Protein AF-A0A5D3J4T9-F1 (afdb_monomer_lite)

Organism: Klebsiella pneumoniae (NCBI:txid573)

Foldseek 3Di:
DPDDQKDWDQDPVRDIDIDPPGDQAQDWDKDAAPPPPAAAEEEEADPLLQVLCCVLPSHMYTYSVHLVNLLRNLLVCCVVCVRYAYEYQWAQALVCPRVVSSVNSCVNNVHFYQYFQWHTGLNVNCVPVNSVVSSVSRCVRRDPDDDQPLQPDALVVQQPDDLLVLLVSVCSRLPLQWAAEPVLPWIWGDDLLATETDDPVVVLVVSVVSCVSNPHDDDSVSSVSSVSSNSVVHYYADDADLQWAAASSFIARNVVRGTGHRDPNRNHLFHQDHRDDDDDVPDDCCPPVVVVVVLLCLLQVNDPVSSVVLVVLLVCLLSLVLVVLDDDDDDDDPPSCVVVSVVSSCNSRDVVQEDEDALVLLVDQASVVVNPSHSYYDHPDYDDDDDPSPSVSCSSNVHDDHHDYVPD

pLDDT: mean 91.17, std 6.53, range [51.16, 97.75]

Sequence (408 aa):
TGALVNLQLINAEGLKRTLKGGRVKGACHLIDGQKQAGKRLWIAEGYATALTVHHLTGETVMVALSSVNLLSLASLARSKHPACQIILAADRDLNGTGQTKAAAAAEACEGIVALPPVFGDWNDAAMLKGEDATRKAIYAAIRPAAQSPFDTMSEAEFTAMSASDKAWRVHEHYGEALAVDANGQLLSRYEAGIWKVIQPSNFERDVAGLFQRLRAPFSSGRIASVVETLKLIIPQQAAPARRLIGFRNGVLDTQSGLFSPHSKSHWLRTLCDVDFTPPVEGETLETHAPNFWRWLDRAASGNPTKRDVILAALFMVLANRYDWQLFLEVTGPGGSGKSILAEIATMLAGEDNATSANIDTLEDPRKRASLIGFSLIRLPDQEKWSGDGAGLKAITGGDAVSVDPKYQ

Structure (mmCIF, N/CA/C/O backbone):
data_AF-A0A5D3J4T9-F1
#
_entry.id   AF-A0A5D3J4T9-F1
#
loop_
_atom_site.group_PDB
_atom_site.id
_atom_site.type_symbol
_atom_site.label_atom_id
_atom_site.label_alt_id
_atom_site.label_comp_id
_atom_site.label_asym_id
_atom_site.label_entity_id
_atom_site.label_seq_id
_atom_site.pdbx_PDB_ins_code
_atom_site.Cartn_x
_atom_site.Cartn_y
_atom_site.Cartn_z
_atom_site.occupancy
_atom_site.B_iso_or_equiv
_atom_site.auth_seq_id
_atom_site.auth_comp_id
_atom_site.auth_asym_id
_atom_site.auth_atom_id
_atom_site.pdbx_PDB_model_num
ATOM 1 N N . THR A 1 1 ? -16.661 -30.535 25.803 1.00 64.12 1 THR A N 1
ATOM 2 C CA . THR A 1 1 ? -16.623 -31.869 26.430 1.00 64.12 1 THR A CA 1
ATOM 3 C C . THR A 1 1 ? -15.207 -32.410 26.570 1.00 64.12 1 THR A C 1
ATOM 5 O O . THR A 1 1 ? -15.065 -33.415 27.241 1.00 64.12 1 THR A O 1
ATOM 8 N N . GLY A 1 2 ? -14.169 -31.811 25.951 1.00 78.31 2 GLY A N 1
ATOM 9 C CA . GLY A 1 2 ? -12.782 -32.306 26.053 1.00 78.31 2 GLY A CA 1
ATOM 10 C C . GLY A 1 2 ? -12.519 -33.633 25.327 1.00 78.31 2 GLY A C 1
ATOM 11 O O . GLY A 1 2 ? -11.379 -34.070 25.247 1.00 78.31 2 GLY A O 1
ATOM 12 N N . ALA A 1 3 ? -13.557 -34.263 24.770 1.00 87.25 3 ALA A N 1
ATOM 13 C CA . ALA A 1 3 ? -13.443 -35.508 24.029 1.00 87.25 3 ALA A CA 1
ATOM 14 C C . ALA A 1 3 ? -12.652 -35.305 22.731 1.00 87.25 3 ALA A C 1
ATOM 16 O O . ALA A 1 3 ? -12.954 -34.401 21.945 1.00 87.25 3 ALA A O 1
ATOM 17 N N . LEU A 1 4 ? -11.680 -36.185 22.493 1.00 89.44 4 LEU A N 1
ATOM 18 C CA . LEU A 1 4 ? -10.940 -36.246 21.241 1.00 89.44 4 LEU A CA 1
ATOM 19 C C . LEU A 1 4 ? -11.881 -36.662 20.103 1.00 89.44 4 LEU A C 1
ATOM 21 O O . LEU A 1 4 ? -12.532 -37.701 20.181 1.00 89.44 4 LEU A O 1
ATOM 25 N N . VAL A 1 5 ? -11.952 -35.855 19.042 1.00 90.62 5 VAL A N 1
ATOM 26 C CA . VAL A 1 5 ? -12.842 -36.113 17.889 1.00 90.62 5 VAL A CA 1
ATOM 27 C C . VAL A 1 5 ? -12.132 -36.127 16.540 1.00 90.62 5 VAL A C 1
ATOM 29 O O . VAL A 1 5 ? -12.743 -36.480 15.529 1.00 90.62 5 VAL A O 1
ATOM 32 N N . ASN A 1 6 ? -10.863 -35.715 16.514 1.00 90.44 6 ASN A N 1
ATOM 33 C CA . ASN A 1 6 ? -10.001 -35.737 15.340 1.00 90.44 6 ASN A CA 1
ATOM 34 C C . ASN A 1 6 ? -8.533 -35.529 15.752 1.00 90.44 6 ASN A C 1
ATOM 36 O O . ASN A 1 6 ? -8.273 -35.017 16.839 1.00 90.44 6 ASN A O 1
ATOM 40 N N . LEU A 1 7 ? -7.594 -35.871 14.869 1.00 88.75 7 LEU A N 1
ATOM 41 C CA . LEU A 1 7 ? -6.164 -35.581 15.007 1.00 88.75 7 LEU A CA 1
ATOM 42 C C . LEU A 1 7 ? -5.624 -35.012 13.691 1.00 88.75 7 LEU A C 1
ATOM 44 O O . LEU A 1 7 ? -6.054 -35.426 12.612 1.00 88.75 7 LEU A O 1
ATOM 48 N N . GLN A 1 8 ? -4.664 -34.092 13.793 1.00 88.62 8 GLN A N 1
ATOM 49 C CA . GLN A 1 8 ? -3.826 -33.654 12.679 1.00 88.62 8 GLN A CA 1
ATOM 50 C C . GLN A 1 8 ? -2.406 -34.167 12.920 1.00 88.62 8 GLN A C 1
ATOM 52 O O . GLN A 1 8 ? -1.833 -33.949 13.983 1.00 88.62 8 GLN A O 1
ATOM 57 N N . LEU A 1 9 ? -1.863 -34.869 11.935 1.00 89.38 9 LEU A N 1
ATOM 58 C CA . LEU A 1 9 ? -0.507 -35.399 11.919 1.00 89.38 9 LEU A CA 1
ATOM 59 C C . LEU A 1 9 ? 0.338 -34.536 10.984 1.00 89.38 9 LEU A C 1
ATOM 61 O O . LEU A 1 9 ? -0.140 -34.145 9.917 1.00 89.38 9 LEU A O 1
ATOM 65 N N . ILE A 1 10 ? 1.577 -34.258 11.381 1.00 87.81 10 ILE A N 1
ATOM 66 C CA . ILE A 1 10 ? 2.556 -33.500 10.596 1.00 87.81 10 ILE A CA 1
ATOM 67 C C . ILE A 1 10 ? 3.820 -34.356 10.524 1.00 87.81 10 ILE A C 1
ATOM 69 O O . ILE A 1 10 ? 4.306 -34.802 11.562 1.00 87.81 10 ILE A O 1
ATOM 73 N N . ASN A 1 11 ? 4.307 -34.646 9.318 1.00 89.69 11 ASN A N 1
ATOM 74 C CA . ASN A 1 11 ? 5.554 -35.395 9.125 1.00 89.69 11 ASN A CA 1
ATOM 75 C C . ASN A 1 11 ? 6.777 -34.457 9.067 1.00 89.69 11 ASN A C 1
ATOM 77 O O . ASN A 1 11 ? 6.638 -33.236 9.146 1.00 89.69 11 ASN A O 1
ATOM 81 N N . ALA A 1 12 ? 7.974 -35.036 8.931 1.00 90.69 12 ALA A N 1
ATOM 82 C CA . ALA A 1 12 ? 9.233 -34.291 8.863 1.00 90.69 12 ALA A CA 1
ATOM 83 C C . ALA A 1 12 ? 9.301 -33.337 7.655 1.00 90.69 12 ALA A C 1
ATOM 85 O O . ALA A 1 12 ? 9.966 -32.309 7.719 1.00 90.69 12 ALA A O 1
ATOM 86 N N . GLU A 1 13 ? 8.565 -33.642 6.585 1.00 87.19 13 GLU A N 1
ATOM 87 C CA . GLU A 1 13 ? 8.451 -32.818 5.380 1.00 87.19 13 GLU A CA 1
ATOM 88 C C . GLU A 1 13 ? 7.390 -31.705 5.506 1.00 87.19 13 GLU A C 1
ATOM 90 O O . GLU A 1 13 ? 7.149 -30.965 4.555 1.00 87.19 13 GLU A O 1
ATOM 95 N N . GLY A 1 14 ? 6.712 -31.586 6.654 1.00 81.12 14 GLY A N 1
ATOM 96 C CA . GLY A 1 14 ? 5.691 -30.563 6.902 1.00 81.12 14 GLY A CA 1
ATOM 97 C C . GLY A 1 14 ? 4.311 -30.856 6.296 1.00 81.12 14 GLY A C 1
ATOM 98 O O . GLY A 1 14 ? 3.402 -30.029 6.397 1.00 81.12 14 GLY A O 1
ATOM 99 N N . LEU A 1 15 ? 4.103 -32.038 5.707 1.00 85.56 15 LEU A N 1
ATOM 100 C CA . LEU A 1 15 ? 2.815 -32.472 5.175 1.00 85.56 15 LEU A CA 1
ATOM 101 C C . LEU A 1 15 ? 1.822 -32.722 6.316 1.00 85.56 15 LEU A C 1
ATOM 103 O O . LEU A 1 15 ? 1.987 -33.630 7.134 1.00 85.56 15 LEU A O 1
ATOM 107 N N . LYS A 1 16 ? 0.740 -31.942 6.320 1.00 86.69 16 LYS A N 1
ATOM 108 C CA . LYS A 1 16 ? -0.341 -32.038 7.307 1.00 86.69 16 LYS A CA 1
ATOM 109 C C . LYS A 1 16 ? -1.436 -32.982 6.803 1.00 86.69 16 LYS A C 1
ATOM 111 O O . LYS A 1 16 ? -1.953 -32.806 5.701 1.00 86.69 16 LYS A O 1
ATOM 116 N N . ARG A 1 17 ? -1.839 -33.964 7.613 1.00 86.06 17 ARG A N 1
ATOM 117 C CA . ARG A 1 17 ? -2.968 -34.872 7.324 1.00 86.06 17 ARG A CA 1
ATOM 118 C C . ARG A 1 17 ? -3.909 -34.970 8.514 1.00 86.06 17 ARG A C 1
ATOM 120 O O . ARG A 1 17 ? -3.459 -35.094 9.647 1.00 86.06 17 ARG A O 1
ATOM 127 N N . THR A 1 18 ? -5.213 -34.951 8.263 1.00 85.94 18 THR A N 1
ATOM 128 C CA . THR A 1 18 ? -6.231 -35.217 9.288 1.00 85.94 18 THR A CA 1
ATOM 129 C C . THR A 1 18 ? -6.661 -36.681 9.262 1.00 85.94 18 THR A C 1
ATOM 131 O O . THR A 1 18 ? -6.576 -37.346 8.224 1.00 85.94 18 THR A O 1
ATOM 134 N N . LEU A 1 19 ? -7.122 -37.209 10.399 1.00 88.00 19 LEU A N 1
ATOM 135 C CA . LEU A 1 19 ? -7.663 -38.567 10.440 1.00 88.00 19 LEU A CA 1
ATOM 136 C C . LEU A 1 19 ? -8.929 -38.677 9.584 1.00 88.00 19 LEU A C 1
ATOM 138 O O . LEU A 1 19 ? -9.892 -37.919 9.739 1.00 88.00 19 LEU A O 1
ATOM 142 N N . LYS A 1 20 ? -8.945 -39.674 8.693 1.00 85.44 20 LYS A N 1
ATOM 143 C CA . LYS A 1 20 ? -10.095 -39.964 7.833 1.00 85.44 20 LYS A CA 1
ATOM 144 C C . LYS A 1 20 ? -11.316 -40.312 8.692 1.00 85.44 20 LYS A C 1
ATOM 146 O O . LYS A 1 20 ? -11.233 -41.160 9.573 1.00 85.44 20 LYS A O 1
ATOM 151 N N . GLY A 1 21 ? -12.448 -39.663 8.416 1.00 85.56 21 GLY A N 1
ATOM 152 C CA . GLY A 1 21 ? -13.698 -39.847 9.166 1.00 85.56 21 GLY A CA 1
ATOM 153 C C . GLY A 1 21 ? -13.791 -39.050 10.474 1.00 85.56 21 GLY A C 1
ATOM 154 O O . GLY A 1 21 ? -14.834 -39.082 11.121 1.00 85.56 21 GLY A O 1
ATOM 155 N N . GLY A 1 22 ? -12.743 -38.311 10.857 1.00 86.75 22 GLY A N 1
ATOM 156 C CA . GLY A 1 22 ? -12.771 -37.438 12.029 1.00 86.75 22 GLY A CA 1
ATOM 157 C C . GLY A 1 22 ? -13.700 -36.233 11.850 1.00 86.75 22 GLY A C 1
ATOM 158 O O . GLY A 1 22 ? -13.875 -35.708 10.746 1.00 86.75 22 GLY A O 1
ATOM 159 N N . ARG A 1 23 ? -14.289 -35.751 12.951 1.00 87.19 23 ARG A N 1
ATOM 160 C CA . ARG A 1 23 ? -15.176 -34.578 12.922 1.00 87.19 23 ARG A CA 1
ATOM 161 C C . ARG A 1 23 ? -14.352 -33.303 12.738 1.00 87.19 23 ARG A C 1
ATOM 163 O O . ARG A 1 23 ? -13.449 -33.041 13.525 1.00 87.19 23 ARG A O 1
ATOM 170 N N . VAL A 1 24 ? -14.684 -32.496 11.729 1.00 84.50 24 VAL A N 1
ATOM 171 C CA . VAL A 1 24 ? -14.030 -31.195 11.472 1.00 84.50 24 VAL A CA 1
ATOM 172 C C . VAL A 1 24 ? -14.926 -30.034 11.897 1.00 84.50 24 VAL A C 1
ATOM 174 O O . VAL A 1 24 ? -14.533 -29.239 12.743 1.00 84.50 24 VAL A O 1
ATOM 177 N N . LYS A 1 25 ? -16.153 -29.961 11.365 1.00 85.94 25 LYS A N 1
ATOM 178 C CA . LYS A 1 25 ? -17.081 -28.848 11.617 1.00 85.94 25 LYS A CA 1
ATOM 179 C C . LYS A 1 25 ? -17.378 -28.689 13.112 1.00 85.94 25 LYS A C 1
ATOM 181 O O . LYS A 1 25 ? -17.848 -29.632 13.754 1.00 85.94 25 LYS A O 1
ATOM 186 N N . GLY A 1 26 ? -17.114 -27.499 13.650 1.00 83.62 26 GLY A N 1
ATOM 187 C CA . GLY A 1 26 ? -17.336 -27.162 15.059 1.00 83.62 26 GLY A CA 1
ATOM 188 C C . GLY A 1 26 ? -16.404 -27.877 16.048 1.00 83.62 26 GLY A C 1
ATOM 189 O O . GLY A 1 26 ? -16.606 -27.766 17.258 1.00 83.62 26 GLY A O 1
ATOM 190 N N . ALA A 1 27 ? -15.406 -28.626 15.564 1.00 89.19 27 ALA A N 1
ATOM 191 C CA . ALA A 1 27 ? -14.324 -29.143 16.393 1.00 89.19 27 ALA A CA 1
ATOM 192 C C . ALA A 1 27 ? -13.225 -28.082 16.528 1.00 89.19 27 ALA A C 1
ATOM 194 O O . ALA A 1 27 ? -12.991 -27.303 15.609 1.00 89.19 27 ALA A O 1
ATOM 195 N N . CYS A 1 28 ? -12.544 -28.054 17.667 1.00 92.56 28 CYS A N 1
ATOM 196 C CA . CYS A 1 28 ? -11.389 -27.194 17.885 1.00 92.56 28 CYS A CA 1
ATOM 197 C C . CYS A 1 28 ? -10.491 -27.783 18.967 1.00 92.56 28 CYS A C 1
ATOM 199 O O . CYS A 1 28 ? -10.950 -28.563 19.806 1.00 92.56 28 CYS A O 1
ATOM 201 N N . HIS A 1 29 ? -9.234 -27.358 18.974 1.00 92.94 29 HIS A N 1
ATOM 202 C CA . HIS A 1 29 ? -8.402 -27.433 20.168 1.00 92.94 29 HIS A CA 1
ATOM 203 C C . HIS A 1 29 ? -8.500 -26.101 20.919 1.00 92.94 29 HIS A C 1
ATOM 205 O O . HIS A 1 29 ? -8.595 -25.053 20.284 1.00 92.94 29 HIS A O 1
ATOM 211 N N . LEU A 1 30 ? -8.528 -26.137 22.248 1.00 93.12 30 LEU A N 1
ATOM 212 C CA . LEU A 1 30 ? -8.579 -24.941 23.084 1.00 93.12 30 LEU A CA 1
ATOM 213 C C . LEU A 1 30 ? -7.264 -24.837 23.849 1.00 93.12 30 LEU A C 1
ATOM 215 O O . LEU A 1 30 ? -6.896 -25.780 24.545 1.00 93.12 30 LEU A O 1
ATOM 219 N N . ILE A 1 31 ? -6.585 -23.703 23.707 1.00 94.00 31 ILE A N 1
ATOM 220 C CA . ILE A 1 31 ? -5.415 -23.346 24.503 1.00 94.00 31 ILE A CA 1
ATOM 221 C C . ILE A 1 31 ? -5.889 -22.339 25.549 1.00 94.00 31 ILE A C 1
ATOM 223 O O . ILE A 1 31 ? -6.258 -21.211 25.207 1.00 94.00 31 ILE A O 1
ATOM 227 N N . ASP A 1 32 ? -5.939 -22.767 26.808 1.00 90.88 32 ASP A N 1
ATOM 228 C CA . ASP A 1 32 ? -6.485 -21.966 27.902 1.00 90.88 32 ASP A CA 1
ATOM 229 C C . ASP A 1 32 ? -5.519 -20.852 28.325 1.00 90.88 32 ASP A C 1
ATOM 231 O O . ASP A 1 32 ? -4.377 -21.096 28.714 1.00 90.88 32 ASP A O 1
ATOM 235 N N . GLY A 1 33 ? -5.993 -19.605 28.269 1.00 85.12 33 GLY A N 1
ATOM 236 C CA . GLY A 1 33 ? -5.276 -18.436 28.765 1.00 85.12 33 GLY A CA 1
ATOM 237 C C . GLY A 1 33 ? -5.209 -18.398 30.292 1.00 85.12 33 GLY A C 1
ATOM 238 O O . GLY A 1 33 ? -6.193 -18.670 30.977 1.00 85.12 33 GLY A O 1
ATOM 239 N N . GLN A 1 34 ? -4.070 -17.970 30.842 1.00 74.50 34 GLN A N 1
ATOM 240 C CA . GLN A 1 34 ? -3.943 -17.698 32.282 1.00 74.50 34 GLN A CA 1
ATOM 241 C C . GLN A 1 34 ? -4.614 -16.373 32.681 1.00 74.50 34 GLN A C 1
ATOM 243 O O . GLN A 1 34 ? -4.984 -16.168 33.838 1.00 74.50 34 GLN A O 1
ATOM 248 N N . LYS A 1 35 ? -4.808 -15.461 31.721 1.00 62.44 35 LYS A N 1
ATOM 249 C CA . LYS A 1 35 ? -5.514 -14.195 31.934 1.00 62.44 35 LYS A CA 1
ATOM 250 C C . LYS A 1 35 ? -7.027 -14.415 31.845 1.00 62.44 35 LYS A C 1
ATOM 252 O O . LYS A 1 35 ? -7.627 -14.226 30.795 1.00 62.44 35 LYS A O 1
ATOM 257 N N . GLN A 1 36 ? -7.657 -14.755 32.971 1.00 51.72 36 GLN A N 1
ATOM 258 C CA . GLN A 1 36 ? -9.121 -14.882 33.088 1.00 51.72 36 GLN A CA 1
ATOM 259 C C . GLN A 1 36 ? -9.887 -13.543 33.117 1.00 51.72 36 GLN A C 1
ATOM 261 O O . GLN A 1 36 ? -11.106 -13.526 33.287 1.00 51.72 36 GLN A O 1
ATOM 266 N N . ALA A 1 37 ? -9.216 -12.403 32.918 1.00 51.16 37 ALA A N 1
ATOM 267 C CA . ALA A 1 37 ? -9.887 -11.112 32.774 1.00 51.16 37 ALA A CA 1
ATOM 268 C C . ALA A 1 37 ? -10.536 -11.018 31.381 1.00 51.16 37 ALA A C 1
ATOM 270 O O . ALA A 1 37 ? -9.986 -10.444 30.440 1.00 51.16 37 ALA A O 1
ATOM 271 N N . GLY A 1 38 ? -11.697 -11.661 31.259 1.00 58.59 38 GLY A N 1
ATOM 272 C CA . GLY A 1 38 ? -12.427 -11.894 30.026 1.00 58.59 38 GLY A CA 1
ATOM 273 C C . GLY A 1 38 ? -12.804 -10.617 29.293 1.00 58.59 38 GLY A C 1
ATOM 274 O O . GLY A 1 38 ? -13.751 -9.925 29.660 1.00 58.59 38 GLY A O 1
ATOM 275 N N . LYS A 1 39 ? -12.099 -10.359 28.192 1.00 77.31 39 LYS A N 1
ATOM 276 C CA . LYS A 1 39 ? -12.592 -9.492 27.116 1.00 77.31 39 LYS A CA 1
ATOM 277 C C . LYS A 1 39 ? -12.329 -10.041 25.723 1.00 77.31 39 LYS A C 1
ATOM 279 O O . LYS A 1 39 ? -13.017 -9.604 24.814 1.00 77.31 39 LYS A O 1
ATOM 284 N N . ARG A 1 40 ? -11.401 -10.987 25.536 1.00 90.19 40 ARG A N 1
ATOM 285 C CA . ARG A 1 40 ? -10.977 -11.454 24.208 1.00 90.19 40 ARG A CA 1
ATOM 286 C C . ARG A 1 40 ? -10.900 -12.971 24.102 1.00 90.19 40 ARG A C 1
ATOM 288 O O . ARG A 1 40 ? -10.457 -13.636 25.034 1.00 90.19 40 ARG A O 1
ATOM 295 N N . LEU A 1 41 ? -11.326 -13.486 22.954 1.00 93.75 41 LEU A N 1
ATOM 296 C CA . LEU A 1 41 ? -11.207 -14.884 22.556 1.00 93.75 41 LEU A CA 1
ATOM 297 C C . LEU A 1 41 ? -10.618 -14.927 21.151 1.00 93.75 41 LEU A C 1
ATOM 299 O O . LEU A 1 41 ? -11.201 -14.378 20.216 1.00 93.75 41 LEU A O 1
ATOM 303 N N . TRP A 1 42 ? -9.475 -15.583 21.004 1.00 95.62 42 TRP A N 1
ATOM 304 C CA . TRP A 1 42 ? -8.827 -15.718 19.709 1.00 95.62 42 TRP A CA 1
ATOM 305 C C . TRP A 1 42 ? -9.285 -16.982 19.006 1.00 95.62 42 TRP A C 1
ATOM 307 O O . TRP A 1 42 ? -9.526 -18.010 19.637 1.00 95.62 42 TRP A O 1
ATOM 317 N N . ILE A 1 43 ? -9.347 -16.920 17.686 1.00 96.31 43 ILE A N 1
ATOM 318 C CA . ILE A 1 43 ? -9.520 -18.069 16.813 1.00 96.31 43 ILE A CA 1
ATOM 319 C C . ILE A 1 43 ? -8.403 -18.014 15.780 1.00 96.31 43 ILE A C 1
ATOM 321 O O . ILE A 1 43 ? -8.253 -17.011 15.088 1.00 96.31 43 ILE A O 1
ATOM 325 N N . ALA A 1 44 ? -7.626 -19.084 15.677 1.00 95.38 44 ALA A N 1
ATOM 326 C CA . ALA A 1 44 ? -6.537 -19.209 14.717 1.00 95.38 44 ALA A CA 1
ATOM 327 C C . ALA A 1 44 ? -6.793 -20.386 13.770 1.00 95.38 44 ALA A C 1
ATOM 329 O O . ALA A 1 44 ? -7.331 -21.420 14.183 1.00 95.38 44 ALA A O 1
ATOM 330 N N . GLU A 1 45 ? -6.400 -20.249 12.500 1.00 88.44 45 GLU A N 1
ATOM 331 C CA . GLU A 1 45 ? -6.516 -21.340 11.524 1.00 88.44 45 GLU A CA 1
ATOM 332 C C . GLU A 1 45 ? -5.582 -22.505 11.882 1.00 88.44 45 GLU A C 1
ATOM 334 O O . GLU A 1 45 ? -6.035 -23.643 12.023 1.00 88.44 45 GLU A O 1
ATOM 339 N N . GLY A 1 46 ? -4.291 -22.216 12.057 1.00 89.81 46 GLY A N 1
ATOM 340 C CA . GLY A 1 46 ? -3.246 -23.196 12.337 1.00 89.81 46 GLY A CA 1
ATOM 341 C C . GLY A 1 46 ? -2.863 -23.301 13.814 1.00 89.81 46 GLY A C 1
ATOM 342 O O . GLY A 1 46 ? -3.028 -22.367 14.597 1.00 89.81 46 GLY A O 1
ATOM 343 N N . TYR A 1 47 ? -2.299 -24.451 14.196 1.00 91.81 47 TYR A N 1
ATOM 344 C CA . TYR A 1 47 ? -1.813 -24.684 15.560 1.00 91.81 47 TYR A CA 1
ATOM 345 C C . TYR A 1 47 ? -0.576 -23.836 15.905 1.00 91.81 47 TYR A C 1
ATOM 347 O O . TYR A 1 47 ? -0.493 -23.321 17.014 1.00 91.81 47 TYR A O 1
ATOM 355 N N . ALA A 1 48 ? 0.350 -23.642 14.956 1.00 92.50 48 ALA A N 1
ATOM 356 C CA . ALA A 1 48 ? 1.525 -22.781 15.142 1.00 92.50 48 ALA A CA 1
ATOM 357 C C . ALA A 1 48 ? 1.105 -21.327 15.404 1.00 92.50 48 ALA A C 1
ATOM 359 O O . ALA A 1 48 ? 1.426 -20.777 16.452 1.00 92.50 48 ALA A O 1
ATOM 360 N N . THR A 1 49 ? 0.267 -20.767 14.526 1.00 95.00 49 THR A N 1
ATOM 361 C CA . THR A 1 49 ? -0.383 -19.461 14.701 1.00 95.00 49 THR A CA 1
ATOM 362 C C . THR A 1 49 ? -1.035 -19.328 16.079 1.00 95.00 49 THR A C 1
ATOM 364 O O . THR A 1 49 ? -0.825 -18.334 16.775 1.00 95.00 49 THR A O 1
ATOM 367 N N . ALA A 1 50 ? -1.796 -20.345 16.503 1.00 96.06 50 ALA A N 1
ATOM 368 C CA . ALA A 1 50 ? -2.474 -20.337 17.792 1.00 96.06 50 ALA A CA 1
ATOM 369 C C . ALA A 1 50 ? -1.507 -20.296 18.980 1.00 96.06 50 ALA A C 1
ATOM 371 O O . ALA A 1 50 ? -1.709 -19.505 19.901 1.00 96.06 50 ALA A O 1
ATOM 372 N N . LEU A 1 51 ? -0.463 -21.130 18.954 1.00 96.00 51 LEU A N 1
ATOM 373 C CA . LEU A 1 51 ? 0.564 -21.152 19.992 1.00 96.00 51 LEU A CA 1
ATOM 374 C C . LEU A 1 51 ? 1.306 -19.823 20.071 1.00 96.00 51 LEU A C 1
ATOM 376 O O . LEU A 1 51 ? 1.485 -19.309 21.170 1.00 96.00 51 LEU A O 1
ATOM 380 N N . THR A 1 52 ? 1.697 -19.241 18.937 1.00 97.19 52 THR A N 1
ATOM 381 C CA . THR A 1 52 ? 2.407 -17.958 18.917 1.00 97.19 52 THR A CA 1
ATOM 382 C C . THR A 1 52 ? 1.538 -16.842 19.486 1.00 97.19 52 THR A C 1
ATOM 384 O O . THR A 1 52 ? 1.984 -16.092 20.354 1.00 97.19 52 THR A O 1
ATOM 387 N N . VAL A 1 53 ? 0.270 -16.754 19.074 1.00 96.56 53 VAL A N 1
ATOM 388 C CA . VAL A 1 53 ? -0.673 -15.773 19.633 1.00 96.56 53 VAL A CA 1
ATOM 389 C C . VAL A 1 53 ? -0.868 -15.999 21.131 1.00 96.56 53 VAL A C 1
ATOM 391 O O . VAL A 1 53 ? -0.798 -15.041 21.902 1.00 96.56 53 VAL A O 1
ATOM 394 N N . HIS A 1 54 ? -1.058 -17.244 21.571 1.00 96.12 54 HIS A N 1
ATOM 395 C CA . HIS A 1 54 ? -1.204 -17.574 22.987 1.00 96.12 54 HIS A CA 1
ATOM 396 C C . HIS A 1 54 ? 0.041 -17.185 23.797 1.00 96.12 54 HIS A C 1
ATOM 398 O O . HIS A 1 54 ? -0.078 -16.493 24.802 1.00 96.12 54 HIS A O 1
ATOM 404 N N . HIS A 1 55 ? 1.237 -17.550 23.334 1.00 95.75 55 HIS A N 1
ATOM 405 C CA . HIS A 1 55 ? 2.517 -17.221 23.970 1.00 95.75 55 HIS A CA 1
ATOM 406 C C . HIS A 1 55 ? 2.728 -15.705 24.104 1.00 95.75 55 HIS A C 1
ATOM 408 O O . HIS A 1 55 ? 3.129 -15.202 25.155 1.00 95.75 55 HIS A O 1
ATOM 414 N N . LEU A 1 56 ? 2.381 -14.937 23.066 1.00 95.12 56 LEU A N 1
ATOM 415 C CA . LEU A 1 56 ? 2.574 -13.483 23.045 1.00 95.12 56 LEU A CA 1
ATOM 416 C C . LEU A 1 56 ? 1.466 -12.686 23.753 1.00 95.12 56 LEU A C 1
ATOM 418 O O . LEU A 1 56 ? 1.663 -11.513 24.085 1.00 95.12 56 LEU A O 1
ATOM 422 N N . THR A 1 57 ? 0.303 -13.273 24.019 1.00 93.25 57 THR A N 1
ATOM 423 C CA . THR A 1 57 ? -0.822 -12.557 24.656 1.00 93.25 57 THR A CA 1
ATOM 424 C C . THR A 1 57 ? -1.132 -13.069 26.065 1.00 93.25 57 THR A C 1
ATOM 426 O O . THR A 1 57 ? -1.486 -12.281 26.954 1.00 93.25 57 THR A O 1
ATOM 429 N N . GLY A 1 58 ? -0.940 -14.367 26.296 1.00 92.69 58 GLY A N 1
ATOM 430 C CA . GLY A 1 58 ? -1.432 -15.119 27.450 1.00 92.69 58 GLY A CA 1
ATOM 431 C C . GLY A 1 58 ? -2.951 -15.335 27.433 1.00 92.69 58 GLY A C 1
ATOM 432 O O . GLY A 1 58 ? -3.524 -15.677 28.471 1.00 92.69 58 GLY A O 1
ATOM 433 N N . GLU A 1 59 ? -3.613 -15.067 26.303 1.00 93.00 59 GLU A N 1
ATOM 434 C CA . GLU A 1 59 ? -5.069 -15.129 26.144 1.00 93.00 59 GLU A CA 1
ATOM 435 C C . GLU A 1 59 ? -5.520 -16.489 25.591 1.00 93.00 59 GLU A C 1
ATOM 437 O O . GLU A 1 59 ? -4.724 -17.270 25.066 1.00 93.00 59 GLU A O 1
ATOM 442 N N . THR A 1 60 ? -6.810 -16.789 25.745 1.00 94.06 60 THR A N 1
ATOM 443 C CA . THR A 1 60 ? -7.396 -18.046 25.267 1.00 94.06 60 THR A CA 1
ATOM 444 C C . THR A 1 60 ? -7.487 -18.057 23.745 1.00 94.06 60 THR A C 1
ATOM 446 O O . THR A 1 60 ? -7.999 -17.106 23.143 1.00 94.06 60 THR A O 1
ATOM 449 N N . VAL A 1 61 ? -7.045 -19.158 23.131 1.00 95.44 61 VAL A N 1
ATOM 450 C CA . VAL A 1 61 ? -7.052 -19.341 21.674 1.00 95.44 61 VAL A CA 1
ATOM 451 C C . VAL A 1 61 ? -7.749 -20.644 21.291 1.00 95.44 61 VAL A C 1
ATOM 453 O O . VAL A 1 61 ? -7.413 -21.722 21.779 1.00 95.44 61 VAL A O 1
ATOM 456 N N . MET A 1 62 ? -8.715 -20.553 20.381 1.00 95.25 62 MET A N 1
ATOM 457 C CA . MET A 1 62 ? -9.357 -21.686 19.724 1.00 95.25 62 MET A CA 1
ATOM 458 C C . MET A 1 62 ? -8.662 -21.982 18.396 1.00 95.25 62 MET A C 1
ATOM 460 O O . MET A 1 62 ? -8.556 -21.120 17.527 1.00 95.25 62 MET A O 1
ATOM 464 N N . VAL A 1 63 ? -8.228 -23.221 18.205 1.00 95.06 63 VAL A N 1
ATOM 465 C CA . VAL A 1 63 ? -7.558 -23.667 16.980 1.00 95.06 63 VAL A CA 1
ATOM 466 C C . VAL A 1 63 ? -8.570 -24.340 16.061 1.00 95.06 63 VAL A C 1
ATOM 468 O O . VAL A 1 63 ? -9.139 -25.375 16.420 1.00 95.06 63 VAL A O 1
ATOM 471 N N . ALA A 1 64 ? -8.782 -23.776 14.871 1.00 91.38 64 ALA A N 1
ATOM 472 C CA . ALA A 1 64 ? -9.703 -24.315 13.873 1.00 91.38 64 ALA A CA 1
ATOM 473 C C . ALA A 1 64 ? -9.132 -25.526 13.118 1.00 91.38 64 ALA A C 1
ATOM 475 O O . ALA A 1 64 ? -9.908 -26.350 12.630 1.00 91.38 64 ALA A O 1
ATOM 476 N N . LEU A 1 65 ? -7.799 -25.626 13.023 1.00 87.50 65 LEU A N 1
ATOM 477 C CA . LEU A 1 65 ? -7.006 -26.626 12.284 1.00 87.50 65 LEU A CA 1
ATOM 478 C C . LEU A 1 65 ? -7.223 -26.649 10.759 1.00 87.50 65 LEU A C 1
ATOM 480 O O . LEU A 1 65 ? -6.533 -27.393 10.058 1.00 87.50 65 LEU A O 1
ATOM 484 N N . SER A 1 66 ? -8.176 -25.872 10.237 1.00 80.44 66 SER A N 1
ATOM 485 C CA . SER A 1 66 ? -8.458 -25.733 8.810 1.00 80.44 66 SER A CA 1
ATOM 486 C C . SER A 1 66 ? -9.322 -24.504 8.521 1.00 80.44 66 SER A C 1
ATOM 488 O O . SER A 1 66 ? -10.321 -24.270 9.207 1.00 80.44 66 SER A O 1
ATOM 490 N N . SER A 1 67 ? -9.015 -23.784 7.440 1.00 74.00 67 SER A N 1
ATOM 491 C CA . SER A 1 67 ? -9.807 -22.646 6.959 1.00 74.00 67 SER A CA 1
ATOM 492 C C . SER A 1 67 ? -11.286 -22.951 6.708 1.00 74.00 67 SER A C 1
ATOM 494 O O . SER A 1 67 ? -12.122 -22.072 6.902 1.00 74.00 67 SER A O 1
ATOM 496 N N . VAL A 1 68 ? -11.656 -24.179 6.319 1.00 80.06 68 VAL A N 1
ATOM 497 C CA . VAL A 1 68 ? -13.077 -24.531 6.092 1.00 80.06 68 VAL A CA 1
ATOM 498 C C . VAL A 1 68 ? -13.887 -24.588 7.390 1.00 80.06 68 VAL A C 1
ATOM 500 O O . VAL A 1 68 ? -15.111 -24.485 7.370 1.00 80.06 68 VAL A O 1
ATOM 503 N N . ASN A 1 69 ? -13.214 -24.762 8.530 1.00 88.06 69 ASN A N 1
ATOM 504 C CA . ASN A 1 69 ? -13.840 -24.806 9.847 1.00 88.06 69 ASN A CA 1
ATOM 505 C C . ASN A 1 69 ? -13.948 -23.411 10.484 1.00 88.06 69 ASN A C 1
ATOM 507 O O . ASN A 1 69 ? -14.770 -23.226 11.381 1.00 88.06 69 ASN A O 1
ATOM 511 N N . LEU A 1 70 ? -13.165 -22.436 10.000 1.00 88.81 70 LEU A N 1
ATOM 512 C CA . LEU A 1 70 ? -13.010 -21.108 10.598 1.00 88.81 70 LEU A CA 1
ATOM 513 C C . LEU A 1 70 ? -14.353 -20.394 10.795 1.00 88.81 70 LEU A C 1
ATOM 515 O O . LEU A 1 70 ? -14.676 -19.998 11.911 1.00 88.81 70 LEU A O 1
ATOM 519 N N . LEU A 1 71 ? -15.176 -20.326 9.743 1.00 91.12 71 LEU A N 1
ATOM 520 C CA . LEU A 1 71 ? -16.509 -19.716 9.796 1.00 91.12 71 LEU A CA 1
ATOM 521 C C . LEU A 1 71 ? -17.415 -20.412 10.822 1.00 91.12 71 LEU A C 1
ATOM 523 O O . LEU A 1 71 ? -18.034 -19.766 11.663 1.00 91.12 71 LEU A O 1
ATOM 527 N N . SER A 1 72 ? -17.459 -21.748 10.791 1.00 92.06 72 SER A N 1
ATOM 528 C CA . SER A 1 72 ? -18.308 -22.511 11.713 1.00 92.06 72 SER A CA 1
ATOM 529 C C . SER A 1 72 ? -17.870 -22.359 13.171 1.00 92.06 72 SER A C 1
ATOM 531 O O . SER A 1 72 ? -18.707 -22.353 14.075 1.00 92.06 72 SER A O 1
ATOM 533 N N . LEU A 1 73 ? -16.563 -22.206 13.395 1.00 92.94 73 LEU A N 1
ATOM 534 C CA . LEU A 1 73 ? -15.995 -22.019 14.717 1.00 92.94 73 LEU A CA 1
ATOM 535 C C . LEU A 1 73 ? -16.228 -20.600 15.238 1.00 92.94 73 LEU A C 1
ATOM 537 O O . LEU A 1 73 ? -16.533 -20.449 16.417 1.00 92.94 73 LEU A O 1
ATOM 541 N N . ALA A 1 74 ? -16.163 -19.589 14.370 1.00 93.81 74 ALA A N 1
ATOM 542 C CA . ALA A 1 74 ? -16.479 -18.203 14.703 1.00 93.81 74 ALA A CA 1
ATOM 543 C C . ALA A 1 74 ? -17.934 -18.045 15.170 1.00 93.81 74 ALA A C 1
ATOM 545 O O . ALA A 1 74 ? -18.183 -17.495 16.246 1.00 93.81 74 ALA A O 1
ATOM 546 N N . SER A 1 75 ? -18.897 -18.624 14.442 1.00 92.81 75 SER A N 1
ATOM 547 C CA . SER A 1 75 ? -20.305 -18.622 14.865 1.00 92.81 75 SER A CA 1
ATOM 548 C C . SER A 1 75 ? -20.514 -19.367 16.190 1.00 92.81 75 SER A C 1
ATOM 550 O O . SER A 1 75 ? -21.249 -18.902 17.064 1.00 92.81 75 SER A O 1
ATOM 552 N N . LEU A 1 76 ? -19.839 -20.509 16.382 1.00 92.00 76 LEU A N 1
ATOM 553 C CA . LEU A 1 76 ? -19.903 -21.265 17.637 1.00 92.00 76 LEU A CA 1
ATOM 554 C C . LEU A 1 76 ? -19.310 -20.477 18.814 1.00 92.00 76 LEU A C 1
ATOM 556 O O . LEU A 1 76 ? -19.880 -20.485 19.906 1.00 92.00 76 LEU A O 1
ATOM 560 N N . ALA A 1 77 ? -18.179 -19.805 18.597 1.00 92.69 77 ALA A N 1
ATOM 561 C CA . ALA A 1 77 ? -17.523 -18.970 19.591 1.00 92.69 77 ALA A CA 1
ATOM 562 C C . ALA A 1 77 ? -18.434 -17.815 20.020 1.00 92.69 77 ALA A C 1
ATOM 564 O O . ALA A 1 77 ? -18.617 -17.620 21.218 1.00 92.69 77 ALA A O 1
ATOM 565 N N . ARG A 1 78 ? -19.090 -17.125 19.074 1.00 94.44 78 ARG A N 1
ATOM 566 C CA . ARG A 1 78 ? -20.058 -16.058 19.388 1.00 94.44 78 ARG A CA 1
ATOM 567 C C . ARG A 1 78 ? -21.246 -16.569 20.191 1.00 94.44 78 ARG A C 1
ATOM 569 O O . ARG A 1 78 ? -21.613 -15.948 21.182 1.00 94.44 78 ARG A O 1
ATOM 576 N N . SER A 1 79 ? -21.805 -17.718 19.813 1.00 92.62 79 SER A N 1
ATOM 577 C CA . SER A 1 79 ? -22.923 -18.325 20.545 1.00 92.62 79 SER A CA 1
ATOM 578 C C . SER A 1 79 ? -22.558 -18.676 21.994 1.00 92.62 79 SER A C 1
ATOM 580 O O . SER A 1 79 ? -23.364 -18.461 22.896 1.00 92.62 79 SER A O 1
ATOM 582 N N . LYS A 1 80 ? -21.348 -19.194 22.234 1.00 90.62 80 LYS A N 1
ATOM 583 C CA . LYS A 1 80 ? -20.893 -19.593 23.577 1.00 90.62 80 LYS A CA 1
ATOM 584 C C . LYS A 1 80 ? -20.352 -18.443 24.419 1.00 90.62 80 LYS A C 1
ATOM 586 O O . LYS A 1 80 ? -20.445 -18.492 25.642 1.00 90.62 80 LYS A O 1
ATOM 591 N N . HIS A 1 81 ? -19.770 -17.438 23.775 1.00 90.00 81 HIS A N 1
ATOM 592 C CA . HIS A 1 81 ? -19.070 -16.331 24.415 1.00 90.00 81 HIS A CA 1
ATOM 593 C C . HIS A 1 81 ? -19.594 -14.982 23.893 1.00 90.00 81 HIS A C 1
ATOM 595 O O . HIS A 1 81 ? -18.833 -14.208 23.310 1.00 90.00 81 HIS A O 1
ATOM 601 N N . PRO A 1 82 ? -20.888 -14.661 24.103 1.00 88.81 82 PRO A N 1
ATOM 602 C CA . PRO A 1 82 ? -21.515 -13.479 23.510 1.00 88.81 82 PRO A CA 1
ATOM 603 C C . PRO A 1 82 ? -20.883 -12.161 23.969 1.00 88.81 82 PRO A C 1
ATOM 605 O O . PRO A 1 82 ? -20.860 -11.206 23.202 1.00 88.81 82 PRO A O 1
ATOM 608 N N . ALA A 1 83 ? -20.321 -12.119 25.181 1.00 88.31 83 ALA A N 1
ATOM 609 C CA . ALA A 1 83 ? -19.677 -10.933 25.749 1.00 88.31 83 ALA A CA 1
ATOM 610 C C . ALA A 1 83 ? -18.187 -10.779 25.378 1.00 88.31 83 ALA A C 1
ATOM 612 O O . ALA A 1 83 ? -17.573 -9.771 25.723 1.00 88.31 83 ALA A O 1
ATOM 613 N N . CYS A 1 84 ? -17.577 -11.765 24.710 1.00 89.94 84 CYS A N 1
ATOM 614 C CA . CYS A 1 84 ? -16.171 -11.689 24.318 1.00 89.94 84 CYS A CA 1
ATOM 615 C C . CYS A 1 84 ? -16.004 -10.941 22.990 1.00 89.94 84 CYS A C 1
ATOM 617 O O . CYS A 1 84 ? -16.787 -11.103 22.054 1.00 89.94 84 CYS A O 1
ATOM 619 N N . GLN A 1 85 ? -14.931 -10.164 22.880 1.00 91.88 85 GLN A N 1
ATOM 620 C CA . GLN A 1 85 ? -14.402 -9.689 21.609 1.00 91.88 85 GLN A CA 1
ATOM 621 C C . GLN A 1 85 ? -13.700 -10.861 20.919 1.00 91.88 85 GLN A C 1
ATOM 623 O O . GLN A 1 85 ? -12.705 -11.386 21.421 1.00 91.88 85 GLN A O 1
ATOM 628 N N . ILE A 1 86 ? -14.243 -11.303 19.789 1.00 95.06 86 ILE A N 1
ATOM 629 C CA . ILE A 1 86 ? -13.689 -12.426 19.033 1.00 95.06 86 ILE A CA 1
ATOM 630 C C . ILE A 1 86 ? -12.673 -11.886 18.036 1.00 95.06 86 ILE A C 1
ATOM 632 O O . ILE A 1 86 ? -12.965 -10.941 17.303 1.00 95.06 86 ILE A O 1
ATOM 636 N N . ILE A 1 87 ? -11.480 -12.476 18.017 1.00 96.00 87 ILE A N 1
ATOM 637 C CA . ILE A 1 87 ? -10.393 -12.055 17.135 1.00 96.00 87 ILE A CA 1
ATOM 638 C C . ILE A 1 87 ? -9.931 -13.236 16.290 1.00 96.00 87 ILE A C 1
ATOM 640 O O . ILE A 1 87 ? -9.605 -14.298 16.812 1.00 96.00 87 ILE A O 1
ATOM 644 N N . LEU A 1 88 ? -9.891 -13.039 14.979 1.00 96.56 88 LEU A N 1
ATOM 645 C CA . LEU A 1 88 ? -9.469 -14.016 13.990 1.00 96.56 88 LEU A CA 1
ATOM 646 C C . LEU A 1 88 ? -7.985 -13.757 13.703 1.00 96.56 88 LEU A C 1
ATOM 648 O O . LEU A 1 88 ? -7.651 -12.834 12.962 1.00 96.56 88 LEU A O 1
ATOM 652 N N . ALA A 1 89 ? -7.097 -14.547 14.306 1.00 96.25 89 ALA A N 1
ATOM 653 C CA . ALA A 1 89 ? -5.679 -14.558 13.957 1.00 96.25 89 ALA A CA 1
ATOM 654 C C . ALA A 1 89 ? -5.505 -15.334 12.648 1.00 96.25 89 ALA A C 1
ATOM 656 O O . ALA A 1 89 ? -5.491 -16.567 12.642 1.00 96.25 89 ALA A O 1
ATOM 657 N N . ALA A 1 90 ? -5.429 -14.595 11.547 1.00 93.75 90 ALA A N 1
ATOM 658 C CA . ALA A 1 90 ? -5.426 -15.147 10.203 1.00 93.75 90 ALA A CA 1
ATOM 659 C C . ALA A 1 90 ? -4.065 -15.005 9.528 1.00 93.75 90 ALA A C 1
ATOM 661 O O . ALA A 1 90 ? -3.281 -14.118 9.870 1.00 93.75 90 ALA A O 1
ATOM 662 N N . ASP A 1 91 ? -3.831 -15.863 8.544 1.00 92.75 91 ASP A N 1
ATOM 663 C CA . ASP A 1 91 ? -2.635 -15.828 7.716 1.00 92.75 91 ASP A CA 1
ATOM 664 C C . ASP A 1 91 ? -2.756 -14.689 6.691 1.00 92.75 91 ASP A C 1
ATOM 666 O O . ASP A 1 91 ? -3.848 -14.350 6.211 1.00 92.75 91 ASP A O 1
ATOM 670 N N . ARG A 1 92 ? -1.625 -14.059 6.366 1.00 93.94 92 ARG A N 1
ATOM 671 C CA . ARG A 1 92 ? -1.544 -13.060 5.301 1.00 93.94 92 ARG A CA 1
ATOM 672 C C . ARG A 1 92 ? -1.003 -13.725 4.042 1.00 93.94 92 ARG A C 1
ATOM 674 O O . ARG A 1 92 ? 0.203 -13.724 3.802 1.00 93.94 92 ARG A O 1
ATOM 681 N N . ASP A 1 93 ? -1.909 -14.233 3.219 1.00 91.94 93 ASP A N 1
ATOM 682 C CA . ASP A 1 93 ? -1.556 -14.857 1.947 1.00 91.94 93 ASP A CA 1
ATOM 683 C C . ASP A 1 93 ? -1.301 -13.815 0.857 1.00 91.94 93 ASP A C 1
ATOM 685 O O . ASP A 1 93 ? -1.995 -12.799 0.773 1.00 91.94 93 ASP A O 1
ATOM 689 N N . LEU A 1 94 ? -0.363 -14.100 -0.048 1.00 89.94 94 LEU A N 1
ATOM 690 C CA . LEU A 1 94 ? -0.107 -13.254 -1.223 1.00 89.94 94 LEU A CA 1
ATOM 691 C C . LEU A 1 94 ? -1.324 -13.138 -2.148 1.00 89.94 94 LEU A C 1
ATOM 693 O O . LEU A 1 94 ? -1.526 -12.101 -2.770 1.00 89.94 94 LEU A O 1
ATOM 697 N N . ASN A 1 95 ? -2.138 -14.194 -2.220 1.00 88.56 95 ASN A N 1
ATOM 698 C CA . ASN A 1 95 ? -3.336 -14.252 -3.058 1.00 88.56 95 ASN A CA 1
ATOM 699 C C . ASN A 1 95 ? -4.617 -13.769 -2.345 1.00 88.56 95 ASN A C 1
ATOM 701 O O . ASN A 1 95 ? -5.696 -13.839 -2.926 1.00 88.56 95 ASN A O 1
ATOM 705 N N . GLY A 1 96 ? -4.530 -13.339 -1.080 1.00 89.12 96 GLY A N 1
ATOM 706 C CA . GLY A 1 96 ? -5.676 -12.825 -0.324 1.00 89.12 96 GLY A CA 1
ATOM 707 C C . GLY A 1 96 ? -6.653 -13.875 0.230 1.00 89.12 96 GLY A C 1
ATOM 708 O O . GLY A 1 96 ? -7.692 -13.501 0.786 1.00 89.12 96 GLY A O 1
ATOM 709 N N . THR A 1 97 ? -6.378 -15.177 0.084 1.00 89.81 97 THR A N 1
ATOM 710 C CA . THR A 1 97 ? -7.330 -16.241 0.456 1.00 89.81 97 THR A CA 1
ATOM 711 C C . THR A 1 97 ? -7.604 -16.271 1.960 1.00 89.81 97 THR A C 1
ATOM 713 O O . THR A 1 97 ? -8.771 -16.240 2.365 1.00 89.81 97 THR A O 1
ATOM 716 N N . GLY A 1 98 ? -6.563 -16.315 2.795 1.00 87.75 98 GLY A N 1
ATOM 717 C CA . GLY A 1 98 ? -6.671 -16.311 4.255 1.00 87.75 98 GLY A CA 1
ATOM 718 C C . GLY A 1 98 ? -7.400 -15.076 4.776 1.00 87.75 98 GLY A C 1
ATOM 719 O O . GLY A 1 98 ? -8.330 -15.190 5.577 1.00 87.75 98 GLY A O 1
ATOM 720 N N . GLN A 1 99 ? -7.080 -13.906 4.223 1.00 92.38 99 GLN A N 1
ATOM 721 C CA . GLN A 1 99 ? -7.714 -12.629 4.549 1.00 92.38 99 GLN A CA 1
ATOM 722 C C . GLN A 1 99 ? -9.214 -12.648 4.239 1.00 92.38 99 GLN A C 1
ATOM 724 O O . GLN A 1 99 ? -10.022 -12.266 5.083 1.00 92.38 99 GLN A O 1
ATOM 729 N N . THR A 1 100 ? -9.597 -13.138 3.057 1.00 93.69 100 THR A N 1
ATOM 730 C CA . THR A 1 100 ? -11.003 -13.208 2.626 1.00 93.69 100 THR A CA 1
ATOM 731 C C . THR A 1 100 ? -11.816 -14.135 3.529 1.00 93.69 100 THR A C 1
ATOM 733 O O . THR A 1 100 ? -12.914 -13.790 3.968 1.00 93.69 100 THR A O 1
ATOM 736 N N . LYS A 1 101 ? -11.270 -15.310 3.866 1.00 91.94 101 LYS A N 1
ATOM 737 C CA . LYS A 1 101 ? -11.948 -16.268 4.751 1.00 91.94 101 LYS A CA 1
ATOM 738 C C . LYS A 1 101 ? -12.065 -15.751 6.182 1.00 91.94 101 LYS A C 1
ATOM 740 O O . LYS A 1 101 ? -13.099 -15.947 6.819 1.00 91.94 101 LYS A O 1
ATOM 745 N N . ALA A 1 102 ? -11.026 -15.088 6.682 1.00 93.38 102 ALA A N 1
ATOM 746 C CA . ALA A 1 102 ? -11.042 -14.476 8.001 1.00 93.38 102 ALA A CA 1
ATOM 747 C C . ALA A 1 102 ? -12.036 -13.316 8.082 1.00 93.38 102 ALA A C 1
ATOM 749 O O . ALA A 1 102 ? -12.746 -13.215 9.078 1.00 93.38 102 ALA A O 1
ATOM 750 N N . ALA A 1 103 ? -12.139 -12.497 7.031 1.00 94.62 103 ALA A N 1
ATOM 751 C CA . ALA A 1 103 ? -13.129 -11.428 6.940 1.00 94.62 103 ALA A CA 1
ATOM 752 C C . ALA A 1 103 ? -14.559 -11.982 7.007 1.00 94.62 103 ALA A C 1
ATOM 754 O O . ALA A 1 103 ? -15.342 -11.531 7.838 1.00 94.62 103 ALA A O 1
ATOM 755 N N . ALA A 1 104 ? -14.869 -13.027 6.231 1.00 94.56 104 ALA A N 1
ATOM 756 C CA . ALA A 1 104 ? -16.178 -13.682 6.280 1.00 94.56 104 ALA A CA 1
ATOM 757 C C . ALA A 1 104 ? -16.488 -14.285 7.666 1.00 94.56 104 ALA A C 1
ATOM 759 O O . ALA A 1 104 ? -17.613 -14.202 8.158 1.00 94.56 104 ALA A O 1
ATOM 760 N N . ALA A 1 105 ? -15.489 -14.885 8.323 1.00 94.44 105 ALA A N 1
ATOM 761 C CA . ALA A 1 105 ? -15.646 -15.420 9.674 1.00 94.44 105 ALA A CA 1
ATOM 762 C C . ALA A 1 105 ? -15.855 -14.314 10.721 1.00 94.44 105 ALA A C 1
ATOM 764 O O . ALA A 1 105 ? -16.693 -14.472 11.606 1.00 94.44 105 ALA A O 1
ATOM 765 N N . ALA A 1 106 ? -15.119 -13.206 10.608 1.00 94.62 106 ALA A N 1
ATOM 766 C CA . ALA A 1 106 ? -15.255 -12.044 11.476 1.00 94.62 106 ALA A CA 1
ATOM 767 C C . ALA A 1 106 ? -16.628 -11.383 11.323 1.00 94.62 106 ALA A C 1
ATOM 769 O O . ALA A 1 106 ? -17.258 -11.080 12.331 1.00 94.62 106 ALA A O 1
ATOM 770 N N . GLU A 1 107 ? -17.132 -11.228 10.099 1.00 94.94 107 GLU A N 1
ATOM 771 C CA . GLU A 1 107 ? -18.477 -10.702 9.840 1.00 94.94 107 GLU A CA 1
ATOM 772 C C . GLU A 1 107 ? -19.552 -11.562 10.520 1.00 94.94 107 GLU A C 1
ATOM 774 O O . GLU A 1 107 ? -20.387 -11.051 11.264 1.00 94.94 107 GLU A O 1
ATOM 779 N N . ALA A 1 108 ? -19.468 -12.888 10.376 1.00 93.12 108 ALA A N 1
ATOM 780 C CA . ALA A 1 108 ? -20.421 -13.825 10.971 1.00 93.12 108 ALA A CA 1
ATOM 781 C C . ALA A 1 108 ? -20.405 -13.875 12.511 1.00 93.12 108 ALA A C 1
ATOM 783 O O . ALA A 1 108 ? -21.289 -14.491 13.114 1.00 93.12 108 ALA A O 1
ATOM 784 N N . CYS A 1 109 ? -19.393 -13.294 13.159 1.00 93.38 109 CYS A N 1
ATOM 785 C CA . CYS A 1 109 ? -19.266 -13.289 14.611 1.00 93.38 109 CYS A CA 1
ATOM 786 C C . CYS A 1 109 ? -19.079 -11.893 15.210 1.00 93.38 109 CYS A C 1
ATOM 788 O O . CYS A 1 109 ? -18.741 -11.822 16.392 1.00 93.38 109 CYS A O 1
ATOM 790 N N . GLU A 1 110 ? -19.244 -10.809 14.446 1.00 93.75 110 GLU A N 1
ATOM 791 C CA . GLU A 1 110 ? -18.915 -9.438 14.879 1.00 93.75 110 GLU A CA 1
ATOM 792 C C . GLU A 1 110 ? -17.506 -9.370 15.509 1.00 93.75 110 GLU A C 1
ATOM 794 O O . GLU A 1 110 ? -17.300 -8.908 16.635 1.00 93.75 110 GLU A O 1
ATOM 799 N N . GLY A 1 111 ? -16.548 -9.996 14.826 1.00 93.94 111 GLY A N 1
ATOM 800 C CA . GLY A 1 111 ? -15.161 -10.138 15.251 1.00 93.94 111 GLY A CA 1
ATOM 801 C C . GLY A 1 111 ? -14.216 -9.162 14.558 1.00 93.94 111 GLY A C 1
ATOM 802 O O . GLY A 1 111 ? -14.606 -8.366 13.708 1.00 93.94 111 GLY A O 1
ATOM 803 N N . ILE A 1 112 ? -12.938 -9.254 14.918 1.00 94.88 112 ILE A N 1
ATOM 804 C CA . ILE A 1 112 ? -11.848 -8.465 14.332 1.00 94.88 112 ILE A CA 1
ATOM 805 C C . ILE A 1 112 ? -10.867 -9.412 13.650 1.00 94.88 112 ILE A C 1
ATOM 807 O O . ILE A 1 112 ? -10.498 -10.431 14.227 1.00 94.88 112 ILE A O 1
ATOM 811 N N . VAL A 1 113 ? -10.407 -9.075 12.447 1.00 95.56 113 VAL A N 1
ATOM 812 C CA . VAL A 1 113 ? -9.324 -9.812 11.782 1.00 95.56 113 VAL A CA 1
ATOM 813 C C . VAL A 1 113 ? -7.979 -9.220 12.189 1.00 95.56 113 VAL A C 1
ATOM 815 O O . VAL A 1 113 ? -7.750 -8.025 12.028 1.00 95.56 113 VAL A O 1
ATOM 818 N N . ALA A 1 114 ? -7.076 -10.067 12.675 1.00 95.94 114 ALA A N 1
ATOM 819 C CA . ALA A 1 114 ? -5.697 -9.715 12.977 1.00 95.94 114 ALA A CA 1
ATOM 820 C C . ALA A 1 114 ? -4.760 -10.439 12.000 1.00 95.94 114 ALA A C 1
ATOM 822 O O . ALA A 1 114 ? -4.653 -11.668 12.025 1.00 95.94 114 ALA A O 1
ATOM 823 N N . LEU A 1 115 ? -4.063 -9.663 11.165 1.00 95.62 115 LEU A N 1
ATOM 824 C CA . LEU A 1 115 ? -3.098 -10.165 10.183 1.00 95.62 115 LEU A CA 1
ATOM 825 C C . LEU A 1 115 ? -1.658 -9.889 10.629 1.00 95.62 115 LEU A C 1
ATOM 827 O O . LEU A 1 115 ? -1.387 -8.781 11.108 1.00 95.62 115 LEU A O 1
ATOM 831 N N . PRO A 1 116 ? -0.718 -10.822 10.402 1.00 95.56 116 PRO A N 1
ATOM 832 C CA . PRO A 1 116 ? 0.688 -10.598 10.701 1.00 95.56 116 PRO A CA 1
ATOM 833 C C . PRO A 1 116 ? 1.254 -9.421 9.890 1.00 95.56 116 PRO A C 1
ATOM 835 O O . PRO A 1 116 ? 0.728 -9.087 8.823 1.00 95.56 116 PRO A O 1
ATOM 838 N N . PRO A 1 117 ? 2.335 -8.769 10.359 1.00 93.94 117 PRO A N 1
ATOM 839 C CA . PRO A 1 117 ? 3.004 -7.674 9.645 1.00 93.94 117 PRO A CA 1
ATOM 840 C C . PRO A 1 117 ? 3.863 -8.147 8.455 1.00 93.94 117 PRO A C 1
ATOM 842 O O . PRO A 1 117 ? 4.578 -7.350 7.852 1.00 93.94 117 PRO A O 1
ATOM 845 N N . VAL A 1 118 ? 3.826 -9.439 8.135 1.00 94.81 118 VAL A N 1
ATOM 846 C CA . VAL A 1 118 ? 4.570 -10.106 7.058 1.00 94.81 118 VAL A CA 1
ATOM 847 C C . VAL A 1 118 ? 3.593 -10.951 6.241 1.00 94.81 118 VAL A C 1
ATOM 849 O O . VAL A 1 118 ? 2.486 -11.208 6.714 1.00 94.81 118 VAL A O 1
ATOM 852 N N . PHE A 1 119 ? 3.971 -11.366 5.031 1.00 94.44 119 PHE A N 1
ATOM 853 C CA . PHE A 1 119 ? 3.264 -12.458 4.353 1.00 94.44 119 PHE A CA 1
ATOM 854 C C . PHE A 1 119 ? 3.607 -13.782 5.037 1.00 94.44 119 PHE A C 1
ATOM 856 O O . PHE A 1 119 ? 4.770 -13.992 5.375 1.00 94.44 119 PHE A O 1
ATOM 863 N N . GLY A 1 120 ? 2.607 -14.635 5.251 1.00 93.31 120 GLY A N 1
ATOM 864 C CA . GLY A 1 120 ? 2.715 -15.839 6.079 1.00 93.31 120 GLY A CA 1
ATOM 865 C C . GLY A 1 120 ? 1.837 -15.770 7.327 1.00 93.31 120 GLY A C 1
ATOM 866 O O . GLY A 1 120 ? 0.855 -15.020 7.364 1.00 93.31 120 GLY A O 1
ATOM 867 N N . ASP A 1 121 ? 2.181 -16.556 8.343 1.00 94.19 121 ASP A N 1
ATOM 868 C CA . ASP A 1 121 ? 1.434 -16.640 9.598 1.00 94.19 121 ASP A CA 1
ATOM 869 C C . ASP A 1 121 ? 2.065 -15.801 10.738 1.00 94.19 121 ASP A C 1
ATOM 871 O O . ASP A 1 121 ? 3.059 -15.081 10.583 1.00 94.19 121 ASP A O 1
ATOM 875 N N . TRP A 1 122 ? 1.446 -15.832 11.922 1.00 96.44 122 TRP A N 1
ATOM 876 C CA . TRP A 1 122 ? 1.963 -15.120 13.099 1.00 96.44 122 TRP A CA 1
ATOM 877 C C . TRP A 1 122 ? 3.267 -15.716 13.650 1.00 96.44 122 TRP A C 1
ATOM 879 O O . TRP A 1 122 ? 4.029 -14.999 14.302 1.00 96.44 122 TRP A O 1
ATOM 889 N N . ASN A 1 123 ? 3.540 -16.996 13.394 1.00 96.25 123 ASN A N 1
ATOM 890 C CA . ASN A 1 123 ? 4.799 -17.632 13.754 1.00 96.25 123 ASN A CA 1
ATOM 891 C C . ASN A 1 123 ? 5.937 -17.162 12.833 1.00 96.25 123 ASN A C 1
ATOM 893 O O . ASN A 1 123 ? 7.009 -16.824 13.334 1.00 96.25 123 ASN A O 1
ATOM 897 N N . ASP A 1 124 ? 5.687 -17.020 11.529 1.00 95.44 124 ASP A N 1
ATOM 898 C CA . ASP A 1 124 ? 6.628 -16.421 10.573 1.00 95.44 124 ASP A CA 1
ATOM 899 C C . ASP A 1 124 ? 6.988 -14.985 10.978 1.00 95.44 124 ASP A C 1
ATOM 901 O O . ASP A 1 124 ? 8.157 -14.591 10.960 1.00 95.44 124 ASP A O 1
ATOM 905 N N . ALA A 1 125 ? 5.998 -14.204 11.428 1.00 96.06 125 ALA A N 1
ATOM 906 C CA . ALA A 1 125 ? 6.232 -12.866 11.968 1.00 96.06 125 ALA A CA 1
ATOM 907 C C . ALA A 1 125 ? 7.169 -12.888 13.187 1.00 96.06 125 ALA A C 1
ATOM 909 O O . ALA A 1 125 ? 8.112 -12.096 13.245 1.00 96.06 125 ALA A O 1
ATOM 910 N N . ALA A 1 126 ? 6.943 -13.806 14.132 1.00 96.88 126 ALA A N 1
ATOM 911 C CA . ALA A 1 126 ? 7.776 -13.952 15.324 1.00 96.88 126 ALA A CA 1
ATOM 912 C C . ALA A 1 126 ? 9.213 -14.361 14.980 1.00 96.88 126 ALA A C 1
ATOM 914 O O . ALA A 1 126 ? 10.152 -13.802 15.544 1.00 96.88 126 ALA A O 1
ATOM 915 N N . MET A 1 127 ? 9.391 -15.274 14.023 1.00 95.94 127 MET A N 1
ATOM 916 C CA . MET A 1 127 ? 10.711 -15.699 13.554 1.00 95.94 127 MET A CA 1
ATOM 917 C C . MET A 1 127 ? 11.453 -14.583 12.814 1.00 95.94 127 MET A C 1
ATOM 919 O O . MET A 1 127 ? 12.643 -14.382 13.044 1.00 95.94 127 MET A O 1
ATOM 923 N N . LEU A 1 128 ? 10.761 -13.825 11.958 1.00 93.56 128 LEU A N 1
ATOM 924 C CA . LEU A 1 128 ? 11.395 -12.808 11.117 1.00 93.56 128 LEU A CA 1
ATOM 925 C C . LEU A 1 128 ? 11.617 -11.468 11.835 1.00 93.56 128 LEU A C 1
ATOM 927 O O . LEU A 1 128 ? 12.576 -10.757 11.537 1.00 93.56 128 LEU A O 1
ATOM 931 N N . LYS A 1 129 ? 10.709 -11.072 12.733 1.00 93.56 129 LYS A N 1
ATOM 932 C CA . LYS A 1 129 ? 10.713 -9.749 13.389 1.00 93.56 129 LYS A CA 1
ATOM 933 C C . LYS A 1 129 ? 11.016 -9.807 14.887 1.00 93.56 129 LYS A C 1
ATOM 935 O O . LYS A 1 129 ? 11.234 -8.758 15.491 1.00 93.56 129 LYS A O 1
ATOM 940 N N . GLY A 1 130 ? 11.030 -10.997 15.483 1.00 97.12 130 GLY A N 1
ATOM 941 C CA . GLY A 1 130 ? 11.167 -11.194 16.923 1.00 97.12 130 GLY A CA 1
ATOM 942 C C . GLY A 1 130 ? 9.843 -11.054 17.683 1.00 97.12 130 GLY A C 1
ATOM 943 O O . GLY A 1 130 ? 8.853 -10.492 17.195 1.00 97.12 130 GLY A O 1
ATOM 944 N N . GLU A 1 131 ? 9.828 -11.561 18.916 1.00 96.75 131 GLU A N 1
ATOM 945 C CA . GLU A 1 131 ? 8.624 -11.624 19.753 1.00 96.75 131 GLU A CA 1
ATOM 946 C C . GLU A 1 131 ? 8.062 -10.244 20.111 1.00 96.75 131 GLU A C 1
ATOM 948 O O . GLU A 1 131 ? 6.854 -10.033 20.021 1.00 96.75 131 GLU A O 1
ATOM 953 N N . ASP A 1 132 ? 8.911 -9.282 20.481 1.00 96.88 132 ASP A N 1
ATOM 954 C CA . ASP A 1 132 ? 8.459 -7.957 20.927 1.00 96.88 132 ASP A CA 1
ATOM 955 C C . ASP A 1 132 ? 7.788 -7.155 19.811 1.00 96.88 132 ASP A C 1
ATOM 957 O O . ASP A 1 132 ? 6.736 -6.541 20.018 1.00 96.88 132 ASP A O 1
ATOM 961 N N . ALA A 1 133 ? 8.369 -7.171 18.609 1.00 96.00 133 ALA A N 1
ATOM 962 C CA . ALA A 1 133 ? 7.781 -6.518 17.444 1.00 96.00 133 ALA A CA 1
ATOM 963 C C . ALA A 1 133 ? 6.454 -7.184 17.057 1.00 96.00 133 ALA A C 1
ATOM 965 O O . ALA A 1 133 ? 5.467 -6.496 16.788 1.00 96.00 133 ALA A O 1
ATOM 966 N N . THR A 1 134 ? 6.404 -8.516 17.107 1.00 97.06 134 THR A N 1
ATOM 967 C CA . THR A 1 134 ? 5.194 -9.289 16.802 1.00 97.06 134 THR A CA 1
ATOM 968 C C . THR A 1 134 ? 4.096 -9.028 17.825 1.00 97.06 134 THR A C 1
ATOM 970 O O . THR A 1 134 ? 2.956 -8.772 17.451 1.00 97.06 134 THR A O 1
ATOM 973 N N . ARG A 1 135 ? 4.434 -8.968 19.116 1.00 96.44 135 ARG A N 1
ATOM 974 C CA . ARG A 1 135 ? 3.504 -8.614 20.193 1.00 96.44 135 ARG A CA 1
ATOM 975 C C . ARG A 1 135 ? 2.905 -7.224 19.981 1.00 96.44 135 ARG A C 1
ATOM 977 O O . ARG A 1 135 ? 1.693 -7.057 20.095 1.00 96.44 135 ARG A O 1
ATOM 984 N N . LYS A 1 136 ? 3.727 -6.228 19.630 1.00 95.94 136 LYS A N 1
ATOM 985 C CA . LYS A 1 136 ? 3.244 -4.879 19.285 1.00 95.94 136 LYS A CA 1
ATOM 986 C C . LYS A 1 136 ? 2.317 -4.906 18.067 1.00 95.94 136 LYS A C 1
ATOM 988 O O . LYS A 1 136 ? 1.275 -4.259 18.104 1.00 95.94 136 LYS A O 1
ATOM 993 N N . ALA A 1 137 ? 2.654 -5.679 17.033 1.00 95.31 137 ALA A N 1
ATOM 994 C CA . ALA A 1 137 ? 1.825 -5.826 15.838 1.00 95.31 137 ALA A CA 1
ATOM 995 C C . ALA A 1 137 ? 0.465 -6.482 16.139 1.00 95.31 137 ALA A C 1
ATOM 997 O O . ALA A 1 137 ? -0.553 -5.992 15.657 1.00 95.31 137 ALA A O 1
ATOM 998 N N . ILE A 1 138 ? 0.425 -7.516 16.990 1.00 94.94 138 ILE A N 1
ATOM 999 C CA . ILE A 1 138 ? -0.818 -8.149 17.466 1.00 94.94 138 ILE A CA 1
ATOM 1000 C C . ILE A 1 138 ? -1.727 -7.103 18.119 1.00 94.94 138 ILE A C 1
ATOM 1002 O O . ILE A 1 1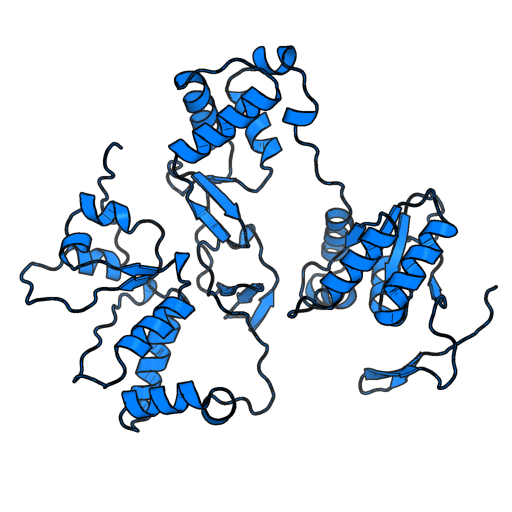38 ? -2.887 -6.960 17.736 1.00 94.94 138 ILE A O 1
ATOM 1006 N N . TYR A 1 139 ? -1.205 -6.337 19.082 1.00 93.38 139 TYR A N 1
ATOM 1007 C CA . TYR A 1 139 ? -2.011 -5.337 19.789 1.00 93.38 139 TYR A CA 1
ATOM 1008 C C . TYR A 1 139 ? -2.414 -4.154 18.904 1.00 93.38 139 TYR A C 1
ATOM 1010 O O . TYR A 1 139 ? -3.503 -3.610 19.083 1.00 93.38 139 TYR A O 1
ATOM 1018 N N . ALA A 1 140 ? -1.575 -3.770 17.940 1.00 91.75 140 ALA A N 1
ATOM 1019 C CA . ALA A 1 140 ? -1.921 -2.755 16.954 1.00 91.75 140 ALA A CA 1
ATOM 1020 C C . ALA A 1 140 ? -3.062 -3.223 16.036 1.00 91.75 140 ALA A C 1
ATOM 1022 O O . ALA A 1 140 ? -3.989 -2.455 15.797 1.00 91.75 140 ALA A O 1
ATOM 1023 N N . ALA A 1 141 ? -3.036 -4.482 15.584 1.00 91.06 141 ALA A N 1
ATOM 1024 C CA . ALA A 1 141 ? -4.041 -5.046 14.681 1.00 91.06 141 ALA A CA 1
ATOM 1025 C C . ALA A 1 141 ? -5.446 -5.132 15.300 1.00 91.06 141 ALA A C 1
ATOM 1027 O O . ALA A 1 141 ? -6.438 -5.085 14.581 1.00 91.06 141 ALA A O 1
ATOM 1028 N N . ILE A 1 142 ? -5.540 -5.241 16.629 1.00 90.69 142 ILE A N 1
ATOM 1029 C CA . ILE A 1 142 ? -6.820 -5.347 17.351 1.00 90.69 142 ILE A CA 1
ATOM 1030 C C . ILE A 1 142 ? -7.259 -4.038 18.006 1.00 90.69 142 ILE A C 1
ATOM 1032 O O . ILE A 1 142 ? -8.283 -3.998 18.695 1.00 90.69 142 ILE A O 1
ATOM 1036 N N . ARG A 1 143 ? -6.473 -2.970 17.850 1.00 88.19 143 ARG A N 1
ATOM 1037 C CA . ARG A 1 143 ? -6.838 -1.653 18.360 1.00 88.19 143 ARG A CA 1
ATOM 1038 C C . ARG A 1 143 ? -8.052 -1.159 17.564 1.00 88.19 143 ARG A C 1
ATOM 1040 O O . ARG A 1 143 ? -7.981 -1.139 16.337 1.00 88.19 143 ARG A O 1
ATOM 1047 N N . PRO A 1 144 ? -9.153 -0.748 18.222 1.00 83.00 144 PRO A N 1
ATOM 1048 C CA . PRO A 1 144 ? -10.277 -0.145 17.520 1.00 83.00 144 PRO A CA 1
ATOM 1049 C C . PRO A 1 144 ? -9.806 1.040 16.680 1.00 83.00 144 PRO A C 1
ATOM 1051 O O . PRO A 1 144 ? -8.937 1.799 17.124 1.00 83.00 144 PRO A O 1
ATOM 1054 N N . ALA A 1 145 ? -10.388 1.203 15.491 1.00 78.31 145 ALA A N 1
ATOM 1055 C CA . ALA A 1 145 ? -10.164 2.401 14.697 1.00 78.31 145 ALA A CA 1
ATOM 1056 C C . ALA A 1 145 ? -10.490 3.629 15.559 1.00 78.31 145 ALA A C 1
ATOM 1058 O O . ALA A 1 145 ? -11.526 3.665 16.231 1.00 78.31 145 ALA A O 1
ATOM 1059 N N . ALA A 1 146 ? -9.583 4.605 15.582 1.00 82.38 146 ALA A N 1
ATOM 1060 C CA . ALA A 1 146 ? -9.847 5.857 16.272 1.00 82.38 146 ALA A CA 1
ATOM 1061 C C . ALA A 1 146 ? -11.074 6.507 15.623 1.00 82.38 146 ALA A C 1
ATOM 1063 O O . ALA A 1 146 ? -11.117 6.666 14.402 1.00 82.38 146 ALA A O 1
ATOM 1064 N N . GLN A 1 147 ? -12.083 6.840 16.429 1.00 88.19 147 GLN A N 1
ATOM 1065 C CA . GLN A 1 147 ? -13.220 7.610 15.937 1.00 88.19 147 GLN A CA 1
ATOM 1066 C C . GLN A 1 147 ? -12.725 8.974 15.477 1.00 88.19 147 GLN A C 1
ATOM 1068 O O . GLN A 1 147 ? -11.821 9.548 16.092 1.00 88.19 147 GLN A O 1
ATOM 1073 N N . SER A 1 148 ? -13.316 9.499 14.404 1.00 93.50 148 SER A N 1
ATOM 1074 C CA . SER A 1 148 ? -12.931 10.828 13.976 1.00 93.50 148 SER A CA 1
ATOM 1075 C C . SER A 1 148 ? -13.306 11.845 15.055 1.00 93.50 148 SER A C 1
ATOM 1077 O O . SER A 1 148 ? -14.426 11.806 15.577 1.00 93.50 148 SER A O 1
ATOM 1079 N N . PRO A 1 149 ? -12.432 12.828 15.331 1.00 94.50 149 PRO A N 1
ATOM 1080 C CA . PRO A 1 149 ? -12.812 13.961 16.158 1.00 94.50 149 PRO A CA 1
ATOM 1081 C C . PRO A 1 149 ? -14.088 14.644 15.632 1.00 94.50 149 PRO A C 1
ATOM 1083 O O . PRO A 1 149 ? -14.926 15.067 16.422 1.00 94.50 149 PRO A O 1
ATOM 1086 N N . PHE A 1 150 ? -14.283 14.685 14.308 1.00 95.88 150 PHE A N 1
ATOM 1087 C CA . PHE A 1 150 ? -15.440 15.312 13.657 1.00 95.88 150 PHE A CA 1
ATOM 1088 C C . PHE A 1 150 ? -16.753 14.526 13.799 1.00 95.88 150 PHE A C 1
ATOM 1090 O O . PHE A 1 150 ? -17.799 15.045 13.423 1.00 95.88 150 PHE A O 1
ATOM 1097 N N . ASP A 1 151 ? -16.708 13.308 14.346 1.00 93.31 151 ASP A N 1
ATOM 1098 C CA . ASP A 1 151 ? -17.901 12.504 14.639 1.00 93.31 151 ASP A CA 1
ATOM 1099 C C . ASP A 1 151 ? -18.306 12.588 16.123 1.00 93.31 151 ASP A C 1
ATOM 1101 O O . ASP A 1 151 ? -19.395 12.155 16.494 1.00 93.31 151 ASP A O 1
ATOM 1105 N N . THR A 1 152 ? -17.432 13.119 16.986 1.00 92.38 152 THR A N 1
ATOM 1106 C CA . THR A 1 152 ? -17.603 13.082 18.450 1.00 92.38 152 THR A CA 1
ATOM 1107 C C . THR A 1 152 ? -17.654 14.458 19.109 1.00 92.38 152 THR A C 1
ATOM 1109 O O . THR A 1 152 ? -18.289 14.593 20.153 1.00 92.38 152 THR A O 1
ATOM 1112 N N . MET A 1 153 ? -17.019 15.480 18.529 1.00 94.38 153 MET A N 1
ATOM 1113 C CA . MET A 1 153 ? -17.016 16.836 19.091 1.00 94.38 153 MET A CA 1
ATOM 1114 C C . MET A 1 153 ? -18.271 17.639 18.731 1.00 94.38 153 MET A C 1
ATOM 1116 O O . MET A 1 153 ? -18.946 17.357 17.742 1.00 94.38 153 MET A O 1
ATOM 1120 N N . SER A 1 154 ? -18.554 18.692 19.500 1.00 95.31 154 SER A N 1
ATOM 1121 C CA . SER A 1 154 ? -19.642 19.626 19.193 1.00 95.31 154 SER A CA 1
ATOM 1122 C C . SER A 1 154 ? -19.210 20.781 18.276 1.00 95.31 154 SER A C 1
ATOM 1124 O O . SER A 1 154 ? -18.041 21.172 18.225 1.00 95.31 154 SER A O 1
ATOM 1126 N N . GLU A 1 155 ? -20.182 21.393 17.590 1.00 95.88 155 GLU A N 1
ATOM 1127 C CA . GLU A 1 155 ? -19.975 22.597 16.768 1.00 95.88 155 GLU A CA 1
ATOM 1128 C C . GLU A 1 155 ? -19.350 23.751 17.570 1.00 95.88 155 GLU A C 1
ATOM 1130 O O . GLU A 1 155 ? -18.449 24.441 17.087 1.00 95.88 155 GLU A O 1
ATOM 1135 N N . ALA A 1 156 ? -19.827 23.962 18.802 1.00 94.31 156 ALA A N 1
ATOM 1136 C CA . ALA A 1 156 ? -19.402 25.066 19.657 1.00 94.31 156 ALA A CA 1
ATOM 1137 C C . ALA A 1 156 ? -17.939 24.913 20.092 1.00 94.31 156 ALA A C 1
ATOM 1139 O O . ALA A 1 156 ? -17.158 25.860 19.967 1.00 94.31 156 ALA A O 1
ATOM 1140 N N . GLU A 1 157 ? -17.554 23.710 20.534 1.00 95.31 157 GLU A N 1
ATOM 1141 C CA . GLU A 1 157 ? -16.169 23.385 20.888 1.00 95.31 157 GLU A CA 1
ATOM 1142 C C . GLU A 1 157 ? -15.242 23.591 19.694 1.00 95.31 157 GLU A C 1
ATOM 1144 O O . GLU A 1 157 ? -14.220 24.265 19.812 1.00 95.31 157 GLU A O 1
ATOM 1149 N N . PHE A 1 158 ? -15.619 23.070 18.525 1.00 95.44 158 PHE A N 1
ATOM 1150 C CA . PHE A 1 158 ? -14.812 23.211 17.322 1.00 95.44 158 PHE A CA 1
ATOM 1151 C C . PHE A 1 158 ? -14.696 24.666 16.865 1.00 95.44 158 PHE A C 1
ATOM 1153 O O . PHE A 1 158 ? -13.624 25.118 16.469 1.00 95.44 158 PHE A O 1
ATOM 1160 N N . THR A 1 159 ? -15.778 25.439 16.923 1.00 93.69 159 THR A N 1
ATOM 1161 C CA . THR A 1 159 ? -15.771 26.833 16.462 1.00 93.69 159 THR A CA 1
ATOM 1162 C C . THR A 1 159 ? -14.840 27.698 17.310 1.00 93.69 159 THR A C 1
ATOM 1164 O O . THR A 1 159 ? -14.101 28.509 16.740 1.00 93.69 159 THR A O 1
ATOM 1167 N N . ALA A 1 160 ? -14.806 27.462 18.626 1.00 94.38 160 ALA A N 1
ATOM 1168 C CA . ALA A 1 160 ? -13.958 28.170 19.584 1.00 94.38 160 ALA A CA 1
ATOM 1169 C C . ALA A 1 160 ? -12.451 27.858 19.452 1.00 94.38 160 ALA A C 1
ATOM 1171 O O . ALA A 1 160 ? -11.629 28.624 19.951 1.00 94.38 160 ALA A O 1
ATOM 1172 N N . MET A 1 161 ? -12.074 26.769 18.773 1.00 96.06 161 MET A N 1
ATOM 1173 C CA . MET A 1 161 ? -10.673 26.370 18.588 1.00 96.06 161 MET A CA 1
AT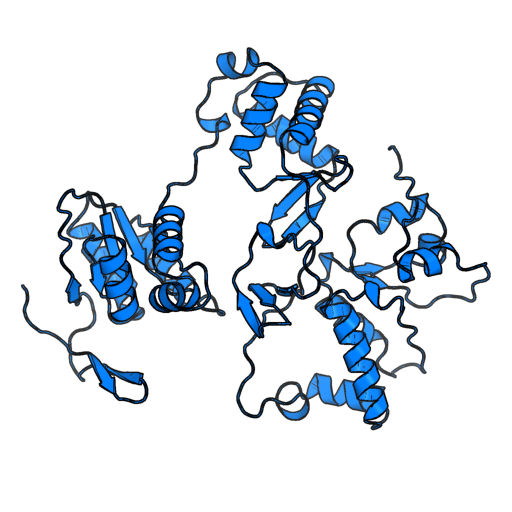OM 1174 C C . MET A 1 161 ? -9.868 27.360 17.734 1.00 96.06 161 MET A C 1
ATOM 1176 O O . MET A 1 161 ? -10.373 27.950 16.767 1.00 96.06 161 MET A O 1
ATOM 1180 N N . SER A 1 162 ? -8.573 27.466 18.040 1.00 95.31 162 SER A N 1
ATOM 1181 C CA . SER A 1 162 ? -7.604 28.185 17.208 1.00 95.31 162 SER A CA 1
ATOM 1182 C C . SER A 1 162 ? -7.377 27.483 15.857 1.00 95.31 162 SER A C 1
ATOM 1184 O O . SER A 1 162 ? -7.811 26.350 15.639 1.00 95.31 162 SER A O 1
ATOM 1186 N N . ALA A 1 163 ? -6.692 28.149 14.920 1.00 92.69 163 ALA A N 1
ATOM 1187 C CA . ALA A 1 163 ? -6.348 27.541 13.631 1.00 92.69 163 ALA A CA 1
ATOM 1188 C C . ALA A 1 163 ? -5.435 26.311 13.793 1.00 92.69 163 ALA A C 1
ATOM 1190 O O . ALA A 1 163 ? -5.652 25.303 13.121 1.00 92.69 163 ALA A O 1
ATOM 1191 N N . SER A 1 164 ? -4.475 26.361 14.724 1.00 95.81 164 SER A N 1
ATOM 1192 C CA . SER A 1 164 ? -3.593 25.233 15.041 1.00 95.81 164 SER A CA 1
ATOM 1193 C C . SER A 1 164 ? -4.342 24.069 15.672 1.00 95.81 164 SER A C 1
ATOM 1195 O O . SER A 1 164 ? -4.113 22.928 15.286 1.00 95.81 164 SER A O 1
ATOM 1197 N N . ASP A 1 165 ? -5.284 24.337 16.577 1.00 97.06 165 ASP A N 1
ATOM 1198 C CA . ASP A 1 165 ? -6.091 23.275 17.188 1.00 97.06 165 ASP A CA 1
ATOM 1199 C C . ASP A 1 165 ? -6.977 22.594 16.140 1.00 97.06 165 ASP A C 1
ATOM 1201 O O . ASP A 1 165 ? -7.037 21.369 16.071 1.00 97.06 165 ASP A O 1
ATOM 1205 N N . LYS A 1 166 ? -7.608 23.378 15.255 1.00 97.50 166 LYS A N 1
ATOM 1206 C CA . LYS A 1 166 ? -8.382 22.848 14.121 1.00 97.50 166 LYS A CA 1
ATOM 1207 C C . LYS A 1 166 ? -7.512 22.004 13.192 1.00 97.50 166 LYS A C 1
ATOM 1209 O O . LYS A 1 166 ? -7.944 20.931 12.778 1.00 97.50 166 LYS A O 1
ATOM 1214 N N . ALA A 1 167 ? -6.290 22.447 12.897 1.00 97.38 167 ALA A N 1
ATOM 1215 C CA . ALA A 1 167 ? -5.338 21.680 12.100 1.00 97.38 167 ALA A CA 1
ATOM 1216 C C . ALA A 1 167 ? -4.959 20.352 12.781 1.00 97.38 167 ALA A C 1
ATOM 1218 O O . ALA A 1 167 ? -4.968 19.317 12.119 1.00 97.38 167 ALA A O 1
ATOM 1219 N N . TRP A 1 168 ? -4.745 20.332 14.100 1.00 97.12 168 TRP A N 1
ATOM 1220 C CA . TRP A 1 168 ? -4.553 19.083 14.848 1.00 97.12 168 TRP A CA 1
ATOM 1221 C C . TRP A 1 168 ? -5.759 18.145 14.752 1.00 97.12 168 TRP A C 1
ATOM 1223 O O . TRP A 1 168 ? -5.569 16.950 14.554 1.00 97.12 168 TRP A O 1
ATOM 1233 N N . ARG A 1 169 ? -6.997 18.657 14.790 1.00 96.69 169 ARG A N 1
ATOM 1234 C CA . ARG A 1 169 ? -8.197 17.821 14.578 1.00 96.69 169 ARG A CA 1
ATOM 1235 C C . ARG A 1 169 ? -8.248 17.214 13.183 1.00 96.69 169 ARG A C 1
ATOM 1237 O O . ARG A 1 169 ? -8.625 16.054 13.034 1.00 96.69 169 ARG A O 1
ATOM 1244 N N . VAL A 1 170 ? -7.839 17.969 12.164 1.00 96.81 170 VAL A N 1
ATOM 1245 C CA . VAL A 1 170 ? -7.697 17.443 10.800 1.00 96.81 170 VAL A CA 1
ATOM 1246 C C . VAL A 1 170 ? -6.603 16.370 10.751 1.00 96.81 170 VAL A C 1
ATOM 1248 O O . VAL A 1 170 ? -6.839 15.302 10.192 1.00 96.81 170 VAL A O 1
ATOM 1251 N N . HIS A 1 171 ? -5.446 16.595 11.379 1.00 95.94 171 HIS A N 1
ATOM 1252 C CA . HIS A 1 171 ? -4.390 15.584 11.475 1.00 95.94 171 HIS A CA 1
ATOM 1253 C C . HIS A 1 171 ? -4.882 14.304 12.167 1.00 95.94 171 HIS A C 1
ATOM 1255 O O . HIS A 1 171 ? -4.693 13.220 11.633 1.00 95.94 171 HIS A O 1
ATOM 1261 N N . GLU A 1 172 ? -5.580 14.417 13.297 1.00 95.00 172 GLU A N 1
ATOM 1262 C CA . GLU A 1 172 ? -6.179 13.287 14.017 1.00 95.00 172 GLU A CA 1
ATOM 1263 C C . GLU A 1 172 ? -7.210 12.528 13.165 1.00 95.00 172 GLU A C 1
ATOM 1265 O O . GLU A 1 172 ? -7.243 11.300 13.203 1.00 95.00 172 GLU A O 1
ATOM 1270 N N . HIS A 1 173 ? -8.024 13.234 12.368 1.00 95.25 173 HIS A N 1
ATOM 1271 C CA . HIS A 1 173 ? -8.988 12.616 11.449 1.00 95.25 173 HIS A CA 1
ATOM 1272 C C . HIS A 1 173 ? -8.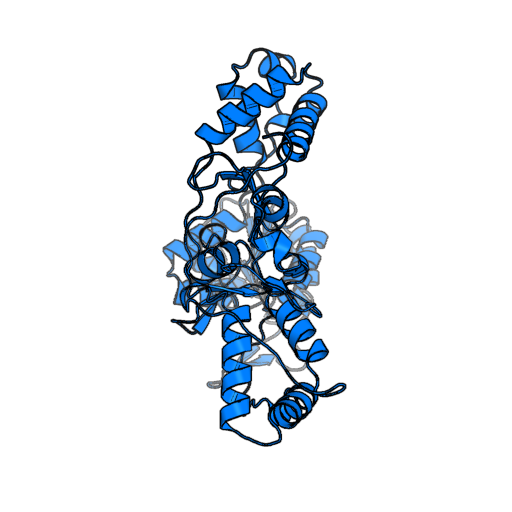306 11.745 10.390 1.00 95.25 173 HIS A C 1
ATOM 1274 O O . HIS A 1 173 ? -8.753 10.628 10.139 1.00 95.25 173 HIS A O 1
ATOM 1280 N N . TYR A 1 174 ? -7.232 12.240 9.774 1.00 93.81 174 TYR A N 1
ATOM 1281 C CA . TYR A 1 174 ? -6.492 11.482 8.761 1.00 93.81 174 TYR A CA 1
ATOM 1282 C C . TYR A 1 174 ? -5.432 10.539 9.360 1.00 93.81 174 TYR A C 1
ATOM 1284 O O . TYR A 1 174 ? -4.890 9.683 8.656 1.00 93.81 174 TYR A O 1
ATOM 1292 N N . GLY A 1 175 ? -5.111 10.682 10.646 1.00 90.69 175 GLY A N 1
ATOM 1293 C CA . GLY A 1 175 ? -4.022 9.986 11.320 1.00 90.69 175 GLY A CA 1
ATOM 1294 C C . GLY A 1 175 ? -2.686 10.155 10.590 1.00 90.69 175 GLY A C 1
ATOM 1295 O O . GLY A 1 175 ? -2.347 11.209 10.056 1.00 90.69 175 GLY A O 1
ATOM 1296 N N . GLU A 1 176 ? -1.931 9.065 10.493 1.00 89.44 176 GLU A N 1
ATOM 1297 C CA . GLU A 1 176 ? -0.643 9.030 9.788 1.00 89.44 176 GLU A CA 1
ATOM 1298 C C . GLU A 1 176 ? -0.797 8.965 8.254 1.00 89.44 176 GLU A C 1
ATOM 1300 O O . GLU A 1 176 ? 0.051 8.394 7.575 1.00 89.44 176 GLU A O 1
ATOM 1305 N N . ALA A 1 177 ? -1.930 9.369 7.676 1.00 94.88 177 ALA A N 1
ATOM 1306 C CA . ALA A 1 177 ? -2.163 9.264 6.233 1.00 94.88 177 ALA A CA 1
ATOM 1307 C C . ALA A 1 177 ? -1.774 10.522 5.453 1.00 94.88 177 ALA A C 1
ATOM 1309 O O . ALA A 1 177 ? -1.953 10.519 4.244 1.00 94.88 177 ALA A O 1
ATOM 1310 N N . LEU A 1 178 ? -1.260 11.576 6.094 1.00 96.75 178 LEU A N 1
ATOM 1311 C CA . LEU A 1 178 ? -0.852 12.819 5.431 1.00 96.75 178 LEU A CA 1
ATOM 1312 C C . LEU A 1 178 ? 0.640 13.088 5.611 1.00 96.75 178 LEU A C 1
ATOM 1314 O O . LEU A 1 178 ? 1.201 12.811 6.671 1.00 96.75 178 LEU A O 1
ATOM 1318 N N . ALA A 1 179 ? 1.253 13.664 4.584 1.00 96.81 179 ALA A N 1
ATOM 1319 C CA . ALA A 1 179 ? 2.624 14.154 4.616 1.00 96.81 179 ALA A CA 1
ATOM 1320 C C . ALA A 1 179 ? 2.791 15.332 3.650 1.00 96.81 179 ALA A C 1
ATOM 1322 O O . ALA A 1 179 ? 2.004 15.482 2.712 1.00 96.81 179 ALA A O 1
ATOM 1323 N N . VAL A 1 180 ? 3.828 16.137 3.857 1.00 95.38 180 VAL A N 1
ATOM 1324 C CA . VAL A 1 180 ? 4.266 17.162 2.898 1.00 95.38 180 VAL A CA 1
ATOM 1325 C C . VAL A 1 180 ? 5.551 16.742 2.193 1.00 95.38 180 VAL A C 1
ATOM 1327 O O . VAL A 1 180 ? 6.329 15.952 2.723 1.00 95.38 180 VAL A O 1
ATOM 1330 N N . ASP A 1 181 ? 5.794 17.265 0.997 1.00 90.75 181 ASP A N 1
ATOM 1331 C CA . ASP A 1 181 ? 7.084 17.119 0.327 1.00 90.75 181 ASP A CA 1
ATOM 1332 C C . ASP A 1 181 ? 8.229 17.796 1.109 1.00 90.75 181 ASP A C 1
ATOM 1334 O O . ASP A 1 181 ? 8.020 18.481 2.112 1.00 90.75 181 ASP A O 1
ATOM 1338 N N . ALA A 1 182 ? 9.464 17.619 0.633 1.00 86.62 182 ALA A N 1
ATOM 1339 C CA . ALA A 1 182 ? 10.658 18.161 1.284 1.00 86.62 182 ALA A CA 1
ATOM 1340 C C . ALA A 1 182 ? 10.633 19.696 1.432 1.00 86.62 182 ALA A C 1
ATOM 1342 O O . ALA A 1 182 ? 11.236 20.225 2.363 1.00 86.62 182 ALA A O 1
ATOM 1343 N N . ASN A 1 183 ? 9.914 20.406 0.553 1.00 86.12 183 ASN A N 1
ATOM 1344 C CA . ASN A 1 183 ? 9.778 21.863 0.612 1.00 86.12 183 ASN A CA 1
ATOM 1345 C C . ASN A 1 183 ? 8.565 22.328 1.441 1.00 86.12 183 ASN A C 1
ATOM 1347 O O . ASN A 1 183 ? 8.344 23.533 1.582 1.00 86.12 183 ASN A O 1
ATOM 1351 N N . GLY A 1 184 ? 7.760 21.401 1.971 1.00 87.19 184 GLY A N 1
ATOM 1352 C CA . GLY A 1 184 ? 6.570 21.713 2.763 1.00 87.19 184 GLY A CA 1
ATOM 1353 C C . GLY A 1 184 ? 5.392 22.282 1.961 1.00 87.19 184 GLY A C 1
ATOM 1354 O O . GLY A 1 184 ? 4.470 22.832 2.555 1.00 87.19 184 GLY A O 1
ATOM 1355 N N . GLN A 1 185 ? 5.414 22.190 0.630 1.00 85.75 185 GLN A N 1
ATOM 1356 C CA . GLN A 1 185 ? 4.443 22.825 -0.266 1.00 85.75 185 GLN A CA 1
ATOM 1357 C C . GLN A 1 185 ? 3.332 21.864 -0.691 1.00 85.75 185 GLN A C 1
ATOM 1359 O O . GLN A 1 185 ? 2.143 22.183 -0.590 1.00 85.75 185 GLN A O 1
ATOM 1364 N N . LEU A 1 186 ? 3.724 20.685 -1.174 1.00 88.81 186 LEU A N 1
ATOM 1365 C CA . LEU A 1 186 ? 2.837 19.697 -1.768 1.00 88.81 186 LEU A CA 1
ATOM 1366 C C . LEU A 1 186 ? 2.372 18.713 -0.707 1.00 88.81 186 LEU A C 1
ATOM 1368 O O . LEU A 1 186 ? 3.160 17.968 -0.127 1.00 88.81 186 LEU A O 1
ATOM 1372 N N . LEU A 1 187 ? 1.062 18.681 -0.494 1.00 93.81 187 LEU A N 1
ATOM 1373 C CA . LEU A 1 187 ? 0.429 17.735 0.406 1.00 93.81 187 LEU A CA 1
ATOM 1374 C C . LEU A 1 187 ? 0.181 16.416 -0.327 1.00 93.81 187 LEU A C 1
ATOM 1376 O O . LEU A 1 187 ? -0.286 16.390 -1.464 1.00 93.81 187 LEU A O 1
ATOM 1380 N N . SER A 1 188 ? 0.487 15.309 0.335 1.00 94.69 188 SER A N 1
ATOM 1381 C CA . SER A 1 188 ? 0.229 13.964 -0.164 1.00 94.69 188 SER A CA 1
ATOM 1382 C C . SER A 1 188 ? -0.558 13.157 0.849 1.00 94.69 188 SER A C 1
ATOM 1384 O O . SER A 1 188 ? -0.422 13.357 2.059 1.00 94.69 188 SER A O 1
ATOM 1386 N N . ARG A 1 189 ? -1.329 12.192 0.350 1.00 95.38 189 ARG A N 1
ATOM 1387 C CA . ARG A 1 189 ? -2.039 11.224 1.178 1.00 95.38 189 ARG A CA 1
ATOM 1388 C C . ARG A 1 189 ? -1.623 9.806 0.840 1.00 95.38 189 ARG A C 1
ATOM 1390 O O . ARG A 1 189 ? -1.379 9.473 -0.318 1.00 95.38 189 ARG A O 1
ATOM 1397 N N . TYR A 1 190 ? -1.515 8.992 1.881 1.00 95.81 190 TYR A N 1
ATOM 1398 C CA . TYR A 1 190 ? -1.237 7.575 1.752 1.00 95.81 190 TYR A CA 1
ATOM 1399 C C . TYR A 1 190 ? -2.519 6.812 1.429 1.00 95.81 190 TYR A C 1
ATOM 1401 O O . TYR A 1 190 ? -3.410 6.707 2.274 1.00 95.81 190 TYR A O 1
ATOM 1409 N N . GLU A 1 191 ? -2.592 6.257 0.227 1.00 92.38 191 GLU A N 1
ATOM 1410 C CA . GLU A 1 191 ? -3.732 5.490 -0.267 1.00 92.38 191 GLU A CA 1
ATOM 1411 C C . GLU A 1 191 ? -3.224 4.291 -1.075 1.00 92.38 191 GLU A C 1
ATOM 1413 O O . GLU A 1 191 ? -2.238 4.389 -1.803 1.00 92.38 191 GLU A O 1
ATOM 1418 N N . ALA A 1 192 ? -3.880 3.136 -0.925 1.00 90.25 192 ALA A N 1
ATOM 1419 C CA . ALA A 1 192 ? -3.575 1.919 -1.688 1.00 90.25 192 ALA A CA 1
ATOM 1420 C C . ALA A 1 192 ? -2.080 1.516 -1.719 1.00 90.25 192 ALA A C 1
ATOM 1422 O O . ALA A 1 192 ? -1.592 0.983 -2.709 1.00 90.25 192 ALA A O 1
ATOM 1423 N N . GLY A 1 193 ? -1.345 1.754 -0.628 1.00 92.56 193 GLY A N 1
ATOM 1424 C CA . GLY A 1 193 ? 0.057 1.347 -0.500 1.00 92.56 193 GLY A CA 1
ATOM 1425 C C . GLY A 1 193 ? 1.092 2.423 -0.840 1.00 92.56 193 GLY A C 1
ATOM 1426 O O . GLY A 1 193 ? 2.264 2.244 -0.504 1.00 92.56 193 GLY A O 1
ATOM 1427 N N . ILE A 1 194 ? 0.673 3.551 -1.424 1.00 93.25 194 ILE A N 1
ATOM 1428 C CA . ILE A 1 194 ? 1.556 4.610 -1.936 1.00 93.25 194 ILE A CA 1
ATOM 1429 C C . ILE A 1 194 ? 1.131 6.008 -1.474 1.00 93.25 194 ILE A C 1
ATOM 1431 O O . ILE A 1 194 ? -0.006 6.244 -1.076 1.00 93.25 194 ILE A O 1
ATOM 1435 N N . TRP A 1 195 ? 2.063 6.954 -1.527 1.00 93.88 195 TRP A N 1
ATOM 1436 C CA . TRP A 1 195 ? 1.833 8.372 -1.270 1.00 93.88 195 TRP A CA 1
ATOM 1437 C C . TRP A 1 195 ? 1.504 9.100 -2.574 1.00 93.88 195 TRP A C 1
ATOM 1439 O O . TRP A 1 195 ? 2.391 9.300 -3.404 1.00 93.88 195 TRP A O 1
ATOM 1449 N N . LYS A 1 196 ? 0.248 9.529 -2.738 1.00 91.31 196 LYS A N 1
ATOM 1450 C CA . LYS A 1 196 ? -0.203 10.317 -3.894 1.00 91.31 196 LYS A CA 1
ATOM 1451 C C . LYS A 1 196 ? -0.301 11.798 -3.532 1.00 91.31 196 LYS A C 1
ATOM 1453 O O . LYS A 1 196 ? -0.853 12.149 -2.488 1.00 91.31 196 LYS A O 1
ATOM 1458 N N . VAL A 1 197 ? 0.222 12.663 -4.400 1.00 90.44 197 VAL A N 1
ATOM 1459 C CA . VAL A 1 197 ? 0.085 14.122 -4.264 1.00 90.44 197 VAL A CA 1
ATOM 1460 C C . VAL A 1 197 ? -1.382 14.506 -4.452 1.00 90.44 197 VAL A C 1
ATOM 1462 O O . VAL A 1 197 ? -2.025 14.068 -5.405 1.00 90.44 197 VAL A O 1
ATOM 1465 N N . ILE A 1 198 ? -1.912 15.337 -3.554 1.00 91.25 198 ILE A N 1
ATOM 1466 C CA . ILE A 1 198 ? -3.283 15.842 -3.625 1.00 91.25 198 ILE A CA 1
ATOM 1467 C C . ILE A 1 198 ? -3.262 17.276 -4.145 1.00 91.25 198 ILE A C 1
ATOM 1469 O O . ILE A 1 198 ? -2.494 18.116 -3.681 1.00 91.25 198 ILE A O 1
ATOM 1473 N N . GLN A 1 199 ? -4.161 17.574 -5.081 1.00 88.12 199 GLN A N 1
ATOM 1474 C CA . GLN A 1 199 ? -4.385 18.943 -5.534 1.00 88.12 199 GLN A CA 1
ATOM 1475 C C . GLN A 1 199 ? -4.893 19.818 -4.373 1.00 88.12 199 GLN A C 1
ATOM 1477 O O . GLN A 1 199 ? -5.861 19.419 -3.715 1.00 88.12 199 GLN A O 1
ATOM 1482 N N . PRO A 1 200 ? -4.321 21.017 -4.137 1.00 88.44 200 PRO A N 1
ATOM 1483 C CA . PRO A 1 200 ? -4.698 21.867 -3.005 1.00 88.44 200 PRO A CA 1
ATOM 1484 C C . PRO A 1 200 ? -6.207 22.113 -2.900 1.00 88.44 200 PRO A C 1
ATOM 1486 O O . PRO A 1 200 ? -6.792 21.920 -1.840 1.00 88.44 200 PRO A O 1
ATOM 1489 N N . SER A 1 201 ? -6.863 22.414 -4.022 1.00 90.00 201 SER A N 1
ATOM 1490 C CA . SER A 1 201 ? -8.308 22.670 -4.081 1.00 90.00 201 SER A CA 1
ATOM 1491 C C . SER A 1 201 ? -9.171 21.456 -3.715 1.00 90.00 201 SER A C 1
ATOM 1493 O O . SER A 1 201 ? -10.250 21.612 -3.139 1.00 90.00 201 SER A O 1
ATOM 1495 N N . ASN A 1 202 ? -8.709 20.239 -4.020 1.00 93.19 202 ASN A N 1
ATOM 1496 C CA . ASN A 1 202 ? -9.397 19.015 -3.616 1.00 93.19 202 ASN A CA 1
ATOM 1497 C C . ASN A 1 202 ? -9.262 18.804 -2.107 1.00 93.19 202 ASN A C 1
ATOM 1499 O O . ASN A 1 202 ? -10.253 18.517 -1.442 1.00 93.19 202 ASN A O 1
ATOM 1503 N N . PHE A 1 203 ? -8.067 19.015 -1.551 1.00 95.50 203 PHE A N 1
ATOM 1504 C CA . PHE A 1 203 ? -7.864 18.867 -0.114 1.00 95.50 203 PHE A CA 1
ATOM 1505 C C . PHE A 1 203 ? -8.604 19.942 0.697 1.00 95.50 203 PHE A C 1
ATOM 1507 O O . PHE A 1 203 ? -9.216 19.632 1.715 1.00 95.50 203 PHE A O 1
ATOM 1514 N N . GLU A 1 204 ? -8.634 21.191 0.228 1.00 96.38 204 GLU A N 1
ATOM 1515 C CA . GLU A 1 204 ? -9.451 22.251 0.832 1.00 96.38 204 GLU A CA 1
ATOM 1516 C C . GLU A 1 204 ? -10.942 21.889 0.843 1.00 96.38 204 GLU A C 1
ATOM 1518 O O . GLU A 1 204 ? -11.626 22.113 1.844 1.00 96.38 204 GLU A O 1
ATOM 1523 N N . ARG A 1 205 ? -11.449 21.280 -0.239 1.00 96.81 205 ARG A N 1
ATOM 1524 C CA . ARG A 1 205 ? -12.826 20.773 -0.296 1.00 96.81 205 ARG A CA 1
ATOM 1525 C C . ARG A 1 205 ? -13.064 19.674 0.740 1.00 96.81 205 ARG A C 1
ATOM 1527 O O . ARG A 1 205 ? -14.097 19.706 1.407 1.00 96.81 205 ARG A O 1
ATOM 1534 N N . ASP A 1 206 ? -12.119 18.752 0.911 1.00 97.00 206 ASP A N 1
ATOM 1535 C CA . ASP A 1 206 ? -12.218 17.704 1.929 1.00 97.00 206 ASP A CA 1
ATOM 1536 C C . ASP A 1 206 ? -12.270 18.306 3.344 1.00 97.00 206 ASP A C 1
ATOM 1538 O O . ASP A 1 206 ? -13.131 17.937 4.145 1.00 97.00 206 ASP A O 1
ATOM 1542 N N . VAL A 1 207 ? -11.404 19.283 3.650 1.00 97.56 207 VAL A N 1
ATOM 1543 C CA . VAL A 1 207 ? -11.407 19.983 4.948 1.00 97.56 207 VAL A CA 1
ATOM 1544 C C . VAL A 1 207 ? -12.709 20.758 5.156 1.00 97.56 207 VAL A C 1
ATOM 1546 O O . VAL A 1 207 ? -13.279 20.704 6.245 1.00 97.56 207 VAL A O 1
ATOM 1549 N N . ALA A 1 208 ? -13.241 21.424 4.129 1.00 97.75 208 ALA A N 1
ATOM 1550 C CA . ALA A 1 208 ? -14.554 22.064 4.207 1.00 97.75 208 ALA A CA 1
ATOM 1551 C C . ALA A 1 208 ? -15.669 21.048 4.520 1.00 97.75 208 ALA A C 1
ATOM 1553 O O . ALA A 1 208 ? -16.547 21.328 5.338 1.00 97.75 208 ALA A O 1
ATOM 1554 N N . GLY A 1 209 ? -15.597 19.842 3.949 1.00 97.75 209 GLY A N 1
ATOM 1555 C CA . GLY A 1 209 ? -16.492 18.734 4.281 1.00 97.75 209 GLY A CA 1
ATOM 1556 C C . GLY A 1 209 ? -16.443 18.337 5.762 1.00 97.75 209 GLY A C 1
ATOM 1557 O O . GLY A 1 209 ? -17.482 18.039 6.350 1.00 97.75 209 GLY A O 1
ATOM 1558 N N . LEU A 1 210 ? -15.272 18.399 6.406 1.00 97.50 210 LEU A N 1
ATOM 1559 C CA . LEU A 1 210 ? -15.137 18.138 7.847 1.00 97.50 210 LEU A CA 1
ATOM 1560 C C . LEU A 1 210 ? -15.832 19.207 8.701 1.00 97.50 210 LEU A C 1
ATOM 1562 O O . LEU A 1 210 ? -16.519 18.871 9.665 1.00 97.50 210 LEU A O 1
ATOM 1566 N N . PHE A 1 211 ? -15.735 20.482 8.316 1.00 97.38 211 PHE A N 1
ATOM 1567 C CA . PHE A 1 211 ? -16.481 21.563 8.975 1.00 97.38 211 PHE A CA 1
ATOM 1568 C C . PHE A 1 211 ? -17.995 21.352 8.838 1.00 97.38 211 PHE A C 1
ATOM 1570 O O . PHE A 1 211 ? -18.732 21.501 9.812 1.00 97.38 211 PHE A O 1
ATOM 1577 N N . GLN A 1 212 ? -18.457 20.948 7.650 1.00 96.38 212 GLN A N 1
ATOM 1578 C CA . GLN A 1 212 ? -19.873 20.680 7.384 1.00 96.38 212 GLN A CA 1
ATOM 1579 C C . GLN A 1 212 ? -20.439 19.544 8.238 1.00 96.38 212 GLN A C 1
ATOM 1581 O O . GLN A 1 212 ? -21.579 19.653 8.689 1.00 96.38 212 GLN A O 1
ATOM 1586 N N . ARG A 1 213 ? -19.664 18.482 8.505 1.00 96.12 213 ARG A N 1
ATOM 1587 C CA . ARG A 1 213 ? -20.101 17.383 9.390 1.00 96.12 213 ARG A CA 1
ATOM 1588 C C . ARG A 1 213 ? -20.460 17.878 10.789 1.00 96.12 213 ARG A C 1
ATOM 1590 O O . ARG A 1 213 ? -21.464 17.448 11.346 1.00 96.12 213 ARG A O 1
ATOM 1597 N N . LEU A 1 214 ? -19.698 18.845 11.297 1.00 95.38 214 LEU A N 1
ATOM 1598 C CA . LE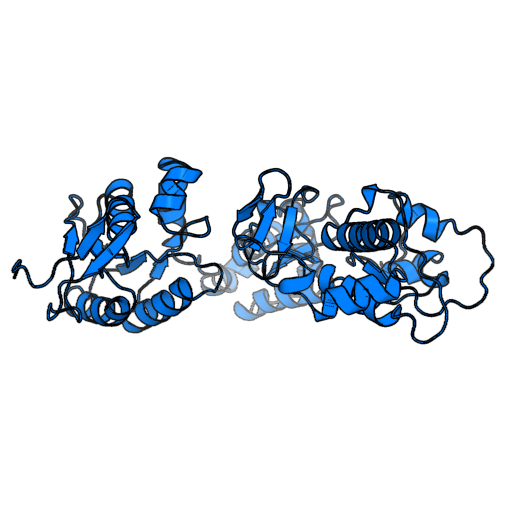U A 1 214 ? -19.957 19.511 12.574 1.00 95.38 214 LEU A CA 1
ATOM 1599 C C . LEU A 1 214 ? -20.968 20.656 12.476 1.00 95.38 214 LEU A C 1
ATOM 1601 O O . LEU A 1 214 ? -21.243 21.293 13.484 1.00 95.38 214 LEU A O 1
ATOM 1605 N N . ARG A 1 215 ? -21.491 20.944 11.277 1.00 94.88 215 ARG A N 1
ATOM 1606 C CA . ARG A 1 215 ? -22.313 22.128 10.968 1.00 94.88 215 ARG A CA 1
ATOM 1607 C C . ARG A 1 215 ? -21.614 23.458 11.276 1.00 94.88 215 ARG A C 1
ATOM 1609 O O . ARG A 1 215 ? -22.264 24.493 11.349 1.00 94.88 215 ARG A O 1
ATOM 1616 N N . ALA A 1 216 ? -20.286 23.446 11.384 1.00 95.62 216 ALA A N 1
ATOM 1617 C CA . ALA A 1 216 ? -19.500 24.623 11.709 1.00 95.62 216 ALA A CA 1
ATOM 1618 C C . ALA A 1 216 ? -19.354 25.554 10.489 1.00 95.62 216 ALA A C 1
ATOM 1620 O O . ALA A 1 216 ? -19.094 25.087 9.373 1.00 95.62 216 ALA A O 1
ATOM 1621 N N . PRO A 1 217 ? -19.445 26.883 10.672 1.00 94.56 217 PRO A N 1
ATOM 1622 C CA . PRO A 1 217 ? -19.282 27.832 9.580 1.00 94.56 217 PRO A CA 1
ATOM 1623 C C . PRO A 1 217 ? -17.823 27.911 9.105 1.00 94.56 217 PRO A C 1
ATOM 1625 O O . PRO A 1 217 ? -16.874 27.923 9.901 1.00 94.56 217 PRO A O 1
ATOM 1628 N N . PHE A 1 218 ? -17.628 28.069 7.797 1.00 95.94 218 PHE A N 1
ATOM 1629 C CA . PHE A 1 218 ? -16.309 28.226 7.184 1.00 95.94 218 PHE A CA 1
ATOM 1630 C C . PHE A 1 218 ? -16.318 29.250 6.045 1.00 95.94 218 PHE A C 1
ATOM 1632 O O . PHE A 1 218 ? -17.358 29.615 5.506 1.00 95.94 218 PHE A O 1
ATOM 1639 N N . SER A 1 219 ? -15.124 29.717 5.694 1.00 96.12 219 SER A N 1
ATOM 1640 C CA . SER A 1 219 ? -14.844 30.546 4.522 1.00 96.12 219 SER A CA 1
ATOM 1641 C C . SER A 1 219 ? -13.580 30.023 3.843 1.00 96.12 219 SER A C 1
ATOM 1643 O O . SER A 1 219 ? -12.798 29.315 4.481 1.00 96.12 219 SER A O 1
ATOM 1645 N N . SER A 1 220 ? -13.347 30.392 2.582 1.00 95.00 220 SER A N 1
ATOM 1646 C CA . SER A 1 220 ? -12.133 29.999 1.849 1.00 95.00 220 SER A CA 1
ATOM 1647 C C . SER A 1 220 ? -10.856 30.341 2.622 1.00 95.00 220 SER A C 1
ATOM 1649 O O . SER A 1 220 ? -10.029 29.467 2.850 1.00 95.00 220 SER A O 1
ATOM 1651 N N . GLY A 1 221 ? -10.739 31.571 3.135 1.00 96.06 221 GLY A N 1
ATOM 1652 C CA . GLY A 1 221 ? -9.574 31.992 3.922 1.00 96.06 221 GLY A CA 1
ATOM 1653 C C . GLY A 1 221 ? -9.385 31.201 5.222 1.00 96.06 221 GLY A C 1
ATOM 1654 O O . GLY A 1 221 ? -8.255 30.912 5.609 1.00 96.06 221 GLY A O 1
ATOM 1655 N N . ARG A 1 222 ? -10.477 30.794 5.887 1.00 95.62 222 ARG A N 1
ATOM 1656 C CA . ARG A 1 222 ? -10.394 29.965 7.102 1.00 95.62 222 ARG A CA 1
ATOM 1657 C C . ARG A 1 222 ? -9.911 28.553 6.782 1.00 95.62 222 ARG A C 1
ATOM 1659 O O . ARG A 1 222 ? -9.095 28.022 7.527 1.00 95.62 222 ARG A O 1
ATOM 1666 N N . ILE A 1 223 ? -10.400 27.964 5.693 1.00 97.44 223 ILE A N 1
ATOM 1667 C CA . ILE A 1 223 ? -9.966 26.638 5.243 1.00 97.44 223 ILE A CA 1
ATOM 1668 C C . ILE A 1 223 ? -8.493 26.675 4.834 1.00 97.44 223 ILE A C 1
ATOM 1670 O O . ILE A 1 223 ? -7.715 25.879 5.353 1.00 97.44 223 ILE A O 1
ATOM 1674 N N . ALA A 1 224 ? -8.098 27.646 4.008 1.00 95.81 224 ALA A N 1
ATOM 1675 C CA . ALA A 1 224 ? -6.709 27.832 3.598 1.00 95.81 224 ALA A CA 1
ATOM 1676 C C . ALA A 1 224 ? -5.779 27.979 4.813 1.00 95.81 224 ALA A C 1
ATOM 1678 O O . ALA A 1 224 ? -4.777 27.282 4.914 1.00 95.81 224 ALA A O 1
ATOM 1679 N N . SER A 1 225 ? -6.153 28.798 5.804 1.00 96.25 225 SER A N 1
ATOM 1680 C CA . SER A 1 225 ? -5.370 28.958 7.037 1.00 96.25 225 SER A CA 1
ATOM 1681 C C . SER A 1 225 ? -5.197 27.647 7.817 1.00 96.25 225 SER A C 1
ATOM 1683 O O . SER A 1 225 ? -4.102 27.382 8.315 1.00 96.25 225 SER A O 1
ATOM 1685 N N . VAL A 1 226 ? -6.234 26.805 7.906 1.00 97.31 226 VAL A N 1
ATOM 1686 C CA . VAL A 1 226 ? -6.134 25.488 8.559 1.00 97.31 226 VAL A CA 1
ATOM 1687 C C . VAL A 1 226 ? -5.229 24.549 7.763 1.00 97.31 226 VAL A C 1
ATOM 1689 O O . VAL A 1 226 ? -4.401 23.872 8.365 1.00 97.31 226 VAL A O 1
ATOM 1692 N N . VAL A 1 227 ? -5.344 24.526 6.433 1.00 96.81 227 VAL A N 1
ATOM 1693 C CA . VAL A 1 227 ? -4.503 23.690 5.560 1.00 96.81 227 VAL A CA 1
ATOM 1694 C C . VAL A 1 227 ? -3.033 24.106 5.638 1.00 96.81 227 VAL A C 1
ATOM 1696 O O . VAL A 1 227 ? -2.176 23.248 5.836 1.00 96.81 227 VAL A O 1
ATOM 1699 N N . GLU A 1 228 ? -2.727 25.401 5.562 1.00 95.88 228 GLU A N 1
ATOM 1700 C CA . GLU A 1 228 ? -1.351 25.896 5.697 1.00 95.88 228 GLU A CA 1
ATOM 1701 C C . GLU A 1 228 ? -0.778 25.611 7.089 1.00 95.88 228 GLU A C 1
ATOM 1703 O O . GLU A 1 228 ? 0.373 25.203 7.216 1.00 95.88 228 GLU A O 1
ATOM 1708 N N . THR A 1 229 ? -1.593 25.726 8.142 1.00 96.88 229 THR A N 1
ATOM 1709 C CA . THR A 1 229 ? -1.160 25.359 9.500 1.00 96.88 229 THR A CA 1
ATOM 1710 C C . THR A 1 229 ? -0.927 23.852 9.628 1.00 96.88 229 THR A C 1
ATOM 1712 O O . THR A 1 229 ? 0.030 23.427 10.270 1.00 96.88 229 THR A O 1
ATOM 1715 N N . LEU A 1 230 ? -1.760 23.026 8.988 1.00 96.88 230 LEU A N 1
ATOM 1716 C CA . LEU A 1 230 ? -1.617 21.569 8.982 1.00 96.88 230 LEU A CA 1
ATOM 1717 C C . LEU A 1 230 ? -0.299 21.123 8.341 1.00 96.88 230 LEU A C 1
ATOM 1719 O O . LEU A 1 230 ? 0.326 20.195 8.852 1.00 96.88 230 LEU A O 1
ATOM 1723 N N . LYS A 1 231 ? 0.152 21.790 7.270 1.00 96.00 231 LYS A N 1
ATOM 1724 C CA . LYS A 1 231 ? 1.443 21.504 6.615 1.00 96.00 231 LYS A CA 1
ATOM 1725 C C . LYS A 1 231 ? 2.640 21.634 7.566 1.00 96.00 231 LYS A C 1
ATOM 1727 O O . LYS A 1 231 ? 3.642 20.961 7.361 1.00 96.00 231 LYS A O 1
ATOM 1732 N N . LEU A 1 232 ? 2.522 22.453 8.615 1.00 94.94 232 LEU A N 1
ATOM 1733 C CA . LEU A 1 232 ? 3.550 22.613 9.652 1.00 94.94 232 LEU A CA 1
ATOM 1734 C C . LEU A 1 232 ? 3.548 21.476 10.690 1.00 94.94 232 LEU A C 1
ATOM 1736 O O . LEU A 1 232 ? 4.514 21.326 11.432 1.00 94.94 232 LEU A O 1
ATOM 1740 N N . ILE A 1 233 ? 2.454 20.713 10.776 1.00 94.25 233 ILE A N 1
ATOM 1741 C CA . ILE A 1 233 ? 2.230 19.663 11.782 1.00 94.25 233 ILE A CA 1
ATOM 1742 C C . ILE A 1 233 ? 2.566 18.279 11.219 1.00 94.25 233 ILE A C 1
ATOM 1744 O O . ILE A 1 233 ? 3.139 17.442 11.917 1.00 94.25 233 ILE A O 1
ATOM 1748 N N . ILE A 1 234 ? 2.172 18.018 9.970 1.00 95.56 234 ILE A N 1
ATOM 1749 C CA . ILE A 1 234 ? 2.315 16.699 9.344 1.00 95.56 234 ILE A CA 1
ATOM 1750 C C . ILE A 1 234 ? 3.774 16.413 8.949 1.00 95.56 234 ILE A C 1
ATOM 1752 O O . ILE A 1 234 ? 4.529 17.340 8.657 1.00 95.56 234 ILE A O 1
ATOM 1756 N N . PRO A 1 235 ? 4.198 15.135 8.928 1.00 95.31 235 PRO A N 1
ATOM 1757 C CA . PRO A 1 235 ? 5.586 14.785 8.645 1.00 95.31 235 PRO A CA 1
ATOM 1758 C C . PRO A 1 235 ? 6.008 15.157 7.219 1.00 95.31 235 PRO A C 1
ATOM 1760 O O . PRO A 1 235 ? 5.218 15.090 6.274 1.00 95.31 235 PRO A O 1
ATOM 1763 N N . GLN A 1 236 ? 7.294 15.471 7.062 1.00 94.62 236 GLN A N 1
ATOM 1764 C CA . GLN A 1 236 ? 7.930 15.583 5.752 1.00 94.62 236 GLN A CA 1
ATOM 1765 C C . GLN A 1 236 ? 8.235 14.194 5.186 1.00 94.62 236 GLN A C 1
ATOM 1767 O O . GLN A 1 236 ? 8.723 13.307 5.891 1.00 94.62 236 GLN A O 1
ATOM 1772 N N . GLN A 1 237 ? 7.967 14.012 3.897 1.00 92.06 237 GLN A N 1
ATOM 1773 C CA . GLN A 1 237 ? 8.297 12.793 3.173 1.00 92.06 237 GLN A CA 1
ATOM 1774 C C . GLN A 1 237 ? 9.809 12.603 3.071 1.00 92.06 237 GLN A C 1
ATOM 1776 O O . GLN A 1 237 ? 10.539 13.522 2.695 1.00 92.06 237 GLN A O 1
ATOM 1781 N N . ALA A 1 238 ? 10.268 11.373 3.296 1.00 89.50 238 ALA A N 1
ATOM 1782 C CA . ALA A 1 238 ? 11.612 10.967 2.908 1.00 89.50 238 ALA A CA 1
ATOM 1783 C C . ALA A 1 238 ? 11.634 10.454 1.459 1.00 89.50 238 ALA A C 1
ATOM 1785 O O . ALA A 1 238 ? 10.602 10.113 0.876 1.00 89.50 238 ALA A O 1
ATOM 1786 N N . ALA A 1 239 ? 12.829 10.377 0.872 1.00 86.81 239 ALA A N 1
ATOM 1787 C CA . ALA A 1 239 ? 13.004 9.717 -0.414 1.00 86.81 239 ALA A CA 1
ATOM 1788 C C . ALA A 1 239 ? 12.754 8.200 -0.265 1.00 86.81 239 ALA A C 1
ATOM 1790 O O . ALA A 1 239 ? 13.309 7.594 0.660 1.00 86.81 239 ALA A O 1
ATOM 1791 N N . PRO A 1 240 ? 11.964 7.569 -1.156 1.00 87.94 240 PRO A N 1
ATOM 1792 C CA . PRO A 1 240 ? 11.817 6.120 -1.152 1.00 87.94 240 PRO A CA 1
ATOM 1793 C C . PRO A 1 240 ? 13.174 5.451 -1.376 1.00 87.94 240 PRO A C 1
ATOM 1795 O O . PRO A 1 240 ? 13.989 5.893 -2.191 1.00 87.94 240 PRO A O 1
ATOM 1798 N N . ALA A 1 241 ? 13.428 4.363 -0.651 1.00 89.75 241 ALA A N 1
ATOM 1799 C CA . ALA A 1 241 ? 14.652 3.599 -0.843 1.00 89.75 241 ALA A CA 1
ATOM 1800 C C . ALA A 1 241 ? 14.635 2.940 -2.231 1.00 89.75 241 ALA A C 1
ATOM 1802 O O . ALA A 1 241 ? 13.743 2.155 -2.529 1.00 89.75 241 ALA A O 1
ATOM 1803 N N . ARG A 1 242 ? 15.658 3.204 -3.054 1.00 86.62 242 ARG A N 1
ATOM 1804 C CA . ARG A 1 242 ? 15.748 2.726 -4.453 1.00 86.62 242 ARG A CA 1
ATOM 1805 C C . ARG A 1 242 ? 15.706 1.207 -4.629 1.00 86.62 242 ARG A C 1
ATOM 1807 O O . ARG A 1 242 ? 15.451 0.724 -5.721 1.00 86.62 242 ARG A O 1
ATOM 1814 N N . ARG A 1 243 ? 15.996 0.455 -3.566 1.00 92.12 243 ARG A N 1
ATOM 1815 C CA . ARG A 1 243 ? 15.899 -1.012 -3.557 1.00 92.12 243 ARG A CA 1
ATOM 1816 C C . ARG A 1 243 ? 14.460 -1.519 -3.433 1.00 92.12 243 ARG A C 1
ATOM 1818 O O . ARG A 1 243 ? 14.250 -2.720 -3.497 1.00 92.12 243 ARG A O 1
ATOM 1825 N N . LEU A 1 244 ? 13.494 -0.645 -3.156 1.00 94.62 244 LEU A N 1
ATOM 1826 C CA . LEU A 1 244 ? 12.103 -1.029 -2.963 1.00 94.62 244 LEU A CA 1
ATOM 1827 C C . LEU A 1 244 ? 11.337 -0.869 -4.271 1.00 94.62 244 LEU A C 1
ATOM 1829 O O . LEU A 1 244 ? 11.299 0.220 -4.840 1.00 94.62 244 LEU A O 1
ATOM 1833 N N . ILE A 1 245 ? 10.687 -1.945 -4.699 1.00 94.12 245 ILE A N 1
ATOM 1834 C CA . ILE A 1 245 ? 9.771 -1.954 -5.838 1.00 94.12 245 ILE A CA 1
ATOM 1835 C C . ILE A 1 245 ? 8.373 -2.236 -5.299 1.00 94.12 245 ILE A C 1
ATOM 1837 O O . ILE A 1 245 ? 8.134 -3.278 -4.684 1.00 94.12 245 ILE A O 1
ATOM 1841 N N . GLY A 1 246 ? 7.460 -1.285 -5.491 1.00 94.38 246 GLY A N 1
ATOM 1842 C CA . GLY A 1 246 ? 6.055 -1.444 -5.134 1.00 94.38 246 GLY A CA 1
ATOM 1843 C C . GLY A 1 246 ? 5.308 -2.226 -6.206 1.00 94.38 246 GLY A C 1
ATOM 1844 O O . GLY A 1 246 ? 5.393 -1.887 -7.375 1.00 94.38 246 GLY A O 1
ATOM 1845 N N . PHE A 1 247 ? 4.546 -3.227 -5.797 1.00 94.31 247 PHE A N 1
ATOM 1846 C CA . PHE A 1 247 ? 3.596 -3.994 -6.600 1.00 94.31 247 PHE A CA 1
ATOM 1847 C C . PHE A 1 247 ? 2.192 -3.778 -6.041 1.00 94.31 247 PHE A C 1
ATOM 1849 O O . PHE A 1 247 ? 2.032 -3.352 -4.894 1.00 94.31 247 PHE A O 1
ATOM 1856 N N . ARG A 1 248 ? 1.152 -4.131 -6.797 1.00 91.50 248 ARG A N 1
ATOM 1857 C CA . ARG A 1 248 ? -0.234 -4.016 -6.320 1.00 91.50 248 ARG A CA 1
ATOM 1858 C C . ARG A 1 248 ? -0.439 -4.725 -4.974 1.00 91.50 248 ARG A C 1
ATOM 1860 O O . ARG A 1 248 ? -1.027 -4.152 -4.057 1.00 91.50 248 ARG A O 1
ATOM 1867 N N . ASN A 1 249 ? 0.120 -5.923 -4.817 1.00 92.94 249 ASN A N 1
ATOM 1868 C CA . ASN A 1 249 ? -0.027 -6.737 -3.613 1.00 92.94 249 ASN A CA 1
ATOM 1869 C C . ASN A 1 249 ? 1.072 -6.555 -2.550 1.00 92.94 249 ASN A C 1
ATOM 1871 O O . ASN A 1 249 ? 0.975 -7.208 -1.518 1.00 92.94 249 ASN A O 1
ATOM 1875 N N . GLY A 1 250 ? 2.083 -5.694 -2.717 1.00 95.25 250 GLY A N 1
ATOM 1876 C CA . GLY A 1 250 ? 3.117 -5.497 -1.688 1.00 95.25 250 GLY A CA 1
ATOM 1877 C C . GLY A 1 250 ? 4.394 -4.836 -2.196 1.00 95.25 250 GLY A C 1
ATOM 1878 O O . GLY A 1 250 ? 4.387 -4.155 -3.212 1.00 95.25 250 GLY A O 1
ATOM 1879 N N . VAL A 1 251 ? 5.501 -5.008 -1.478 1.00 96.12 251 VAL A N 1
ATOM 1880 C CA . VAL A 1 251 ? 6.783 -4.354 -1.768 1.00 96.12 251 VAL A CA 1
ATOM 1881 C C . VAL A 1 251 ? 7.911 -5.374 -1.760 1.00 96.12 251 VAL A C 1
ATOM 1883 O O . VAL A 1 251 ? 8.121 -6.055 -0.753 1.00 96.12 251 VAL A O 1
ATOM 1886 N N . LEU A 1 252 ? 8.664 -5.433 -2.857 1.00 95.38 252 LEU A N 1
ATOM 1887 C CA . LEU A 1 252 ? 9.887 -6.219 -2.978 1.00 95.38 252 LEU A CA 1
ATOM 1888 C C . LEU A 1 252 ? 11.096 -5.368 -2.590 1.00 95.38 252 LEU A C 1
ATOM 1890 O O . LEU A 1 252 ? 11.318 -4.308 -3.172 1.00 95.38 252 LEU A O 1
ATOM 1894 N N . ASP A 1 253 ? 11.907 -5.854 -1.657 1.00 94.50 253 ASP A N 1
ATOM 1895 C CA . ASP A 1 253 ? 13.248 -5.328 -1.417 1.00 94.50 253 ASP A CA 1
ATOM 1896 C C . ASP A 1 253 ? 14.253 -6.103 -2.283 1.00 94.50 253 ASP A C 1
ATOM 1898 O O . ASP A 1 253 ? 14.550 -7.268 -2.025 1.00 94.50 253 ASP A O 1
ATOM 1902 N N . THR A 1 254 ? 14.790 -5.462 -3.322 1.00 92.31 254 THR A N 1
ATOM 1903 C CA . THR A 1 254 ? 15.686 -6.094 -4.303 1.00 92.31 254 THR A CA 1
ATOM 1904 C C . THR A 1 254 ? 17.051 -6.470 -3.736 1.00 92.31 254 THR A C 1
ATOM 1906 O O . THR A 1 254 ? 17.802 -7.180 -4.397 1.00 92.31 254 THR A O 1
ATOM 1909 N N . GLN A 1 255 ? 17.419 -5.967 -2.554 1.00 91.56 255 GLN A N 1
ATOM 1910 C CA . GLN A 1 255 ? 18.687 -6.303 -1.913 1.00 91.56 255 GLN A CA 1
ATOM 1911 C C . GLN A 1 255 ? 18.565 -7.593 -1.102 1.00 91.56 255 GLN A C 1
ATOM 1913 O O . GLN A 1 255 ? 19.450 -8.440 -1.152 1.00 91.56 255 GLN A O 1
ATOM 1918 N N . SER A 1 256 ? 17.480 -7.728 -0.339 1.00 91.94 256 SER A N 1
ATOM 1919 C CA . SER A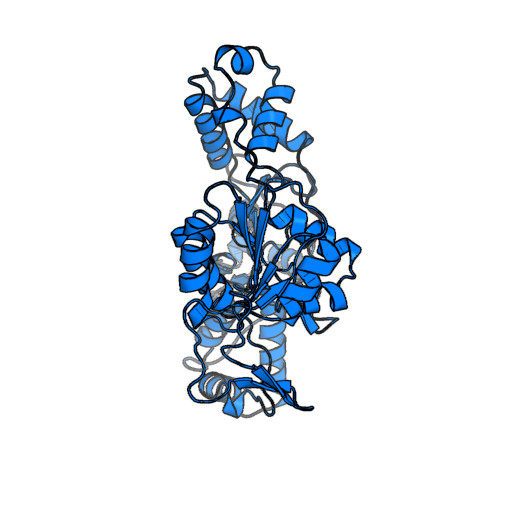 1 256 ? 17.236 -8.911 0.499 1.00 91.94 256 SER A CA 1
ATOM 1920 C C . SER A 1 256 ? 16.438 -10.012 -0.202 1.00 91.94 256 SER A C 1
ATOM 1922 O O . SER A 1 256 ? 16.432 -11.145 0.268 1.00 91.94 256 SER A O 1
ATOM 1924 N N . GLY A 1 257 ? 15.735 -9.684 -1.289 1.00 91.12 257 GLY A N 1
ATOM 1925 C CA . GLY A 1 257 ? 14.753 -10.560 -1.931 1.00 91.12 257 GLY A CA 1
ATOM 1926 C C . GLY A 1 257 ? 13.451 -10.713 -1.137 1.00 91.12 257 GLY A C 1
ATOM 1927 O O . GLY A 1 257 ? 12.572 -11.468 -1.547 1.00 91.12 257 GLY A O 1
ATOM 1928 N N . LEU A 1 258 ? 13.302 -10.016 -0.004 1.00 91.81 258 LEU A N 1
ATOM 1929 C CA . LEU A 1 258 ? 12.118 -10.122 0.839 1.00 91.81 258 LEU A CA 1
ATOM 1930 C C . LEU A 1 258 ? 10.948 -9.356 0.219 1.00 91.81 258 LEU A C 1
ATOM 1932 O O . LEU A 1 258 ? 11.031 -8.149 -0.017 1.00 91.81 258 LEU A O 1
ATOM 1936 N N . PHE A 1 259 ? 9.828 -10.051 0.043 1.00 95.00 259 PHE A N 1
ATOM 1937 C CA . PHE A 1 259 ? 8.552 -9.433 -0.285 1.00 95.00 259 PHE A CA 1
ATOM 1938 C C . PHE A 1 259 ? 7.742 -9.183 0.991 1.00 95.00 259 PHE A C 1
ATOM 1940 O O . PHE A 1 259 ? 7.557 -10.080 1.815 1.00 95.00 259 PHE A O 1
ATOM 1947 N N . SER A 1 260 ? 7.277 -7.952 1.183 1.00 94.62 260 SER A N 1
ATOM 1948 C CA . SER A 1 260 ? 6.624 -7.503 2.416 1.00 94.62 260 SER A CA 1
ATOM 1949 C C . SER A 1 260 ? 5.351 -6.709 2.129 1.00 94.62 260 SER A C 1
ATOM 1951 O O . SER A 1 260 ? 5.209 -6.154 1.039 1.00 94.62 260 SER A O 1
ATOM 1953 N N . PRO A 1 261 ? 4.395 -6.644 3.070 1.00 95.19 261 PRO A N 1
ATOM 1954 C CA . PRO A 1 261 ? 3.231 -5.789 2.901 1.00 95.19 261 PRO A CA 1
ATOM 1955 C C . PRO A 1 261 ? 3.611 -4.317 2.732 1.00 95.19 261 PRO A C 1
ATOM 1957 O O . PRO A 1 261 ? 4.660 -3.865 3.194 1.00 95.19 261 PRO A O 1
ATOM 1960 N N . HIS A 1 262 ? 2.709 -3.553 2.121 1.00 95.31 262 HIS A N 1
ATOM 1961 C CA . HIS A 1 262 ? 2.856 -2.105 2.008 1.00 95.31 262 HIS A CA 1
ATOM 1962 C C . HIS A 1 262 ? 3.044 -1.430 3.368 1.00 95.31 262 HIS A C 1
ATOM 1964 O O . HIS A 1 262 ? 2.402 -1.793 4.356 1.00 95.31 262 HIS A O 1
ATOM 1970 N N . SER A 1 263 ? 3.909 -0.416 3.398 1.00 94.00 263 SER A N 1
ATOM 1971 C CA . SER A 1 263 ? 4.170 0.390 4.588 1.00 94.00 263 SER A CA 1
ATOM 1972 C C . SER A 1 263 ? 4.335 1.860 4.232 1.00 94.00 263 SER A C 1
ATOM 1974 O O . SER A 1 263 ? 5.059 2.218 3.302 1.00 94.00 263 SER A O 1
ATOM 1976 N N . LYS A 1 264 ? 3.733 2.725 5.050 1.00 94.31 264 LYS A N 1
ATOM 1977 C CA . LYS A 1 264 ? 3.875 4.186 4.975 1.00 94.31 264 LYS A CA 1
ATOM 1978 C C . LYS A 1 264 ? 5.328 4.636 5.077 1.00 94.31 264 LYS A C 1
ATOM 1980 O O . LYS A 1 264 ? 5.729 5.567 4.384 1.00 94.31 264 LYS A O 1
ATOM 1985 N N . SER A 1 265 ? 6.121 3.932 5.887 1.00 93.56 265 SER A N 1
ATOM 1986 C CA . SER A 1 265 ? 7.539 4.228 6.108 1.00 93.56 265 SER A CA 1
ATOM 1987 C C . SER A 1 265 ? 8.423 3.980 4.884 1.00 93.56 265 SER A C 1
ATOM 1989 O O . SER A 1 265 ? 9.565 4.431 4.870 1.00 93.56 265 SER A O 1
ATOM 1991 N N . HIS A 1 266 ? 7.923 3.275 3.863 1.00 94.62 266 HIS A N 1
ATOM 1992 C CA . HIS A 1 266 ? 8.662 3.056 2.619 1.00 94.62 266 HIS A CA 1
ATOM 1993 C C . HIS A 1 266 ? 8.638 4.275 1.692 1.00 94.62 266 HIS A C 1
ATOM 1995 O O . HIS A 1 266 ? 9.454 4.344 0.777 1.00 94.62 266 HIS A O 1
ATOM 2001 N N . TRP A 1 267 ? 7.718 5.223 1.916 1.00 94.06 267 TRP A N 1
ATOM 2002 C CA . TRP A 1 267 ? 7.572 6.445 1.116 1.00 94.06 267 TRP A CA 1
ATOM 2003 C C . TRP A 1 267 ? 7.427 6.209 -0.396 1.00 94.06 267 TRP A C 1
ATOM 2005 O O . TRP A 1 267 ? 7.737 7.087 -1.202 1.00 94.06 267 TRP A O 1
ATOM 2015 N N . LEU A 1 268 ? 6.939 5.027 -0.789 1.00 93.19 268 LEU A N 1
ATOM 2016 C CA . LEU A 1 268 ? 6.665 4.708 -2.187 1.00 93.19 268 LEU A CA 1
ATOM 2017 C C . LEU A 1 268 ? 5.612 5.666 -2.732 1.00 93.19 268 LEU A C 1
ATOM 2019 O O . LEU A 1 268 ? 4.594 5.909 -2.088 1.00 93.19 268 LEU A O 1
ATOM 2023 N N . ARG A 1 269 ? 5.876 6.208 -3.917 1.00 89.62 269 ARG A N 1
ATOM 2024 C CA . ARG A 1 269 ? 4.985 7.148 -4.618 1.00 89.62 269 ARG A CA 1
ATOM 2025 C C . ARG A 1 269 ? 4.240 6.486 -5.768 1.00 89.62 269 ARG A C 1
ATOM 2027 O O . ARG A 1 269 ? 3.204 6.972 -6.195 1.00 89.62 269 ARG A O 1
ATOM 2034 N N . THR A 1 270 ? 4.781 5.372 -6.235 1.00 88.56 270 THR A N 1
ATOM 2035 C CA . THR A 1 270 ? 4.312 4.619 -7.388 1.00 88.56 270 THR A CA 1
ATOM 2036 C C . THR A 1 270 ? 4.354 3.133 -7.053 1.00 88.56 270 THR A C 1
ATOM 2038 O O . THR A 1 270 ? 5.119 2.697 -6.184 1.00 88.56 270 THR A O 1
ATOM 2041 N N . LEU A 1 271 ? 3.520 2.362 -7.739 1.00 90.12 271 LEU A N 1
ATOM 2042 C CA . LEU A 1 271 ? 3.527 0.905 -7.716 1.00 90.12 271 LEU A CA 1
ATOM 2043 C C . LEU A 1 271 ? 3.314 0.389 -9.138 1.00 90.12 271 LEU A C 1
ATOM 2045 O O . LEU A 1 271 ? 2.698 1.069 -9.958 1.00 90.12 271 LEU A O 1
ATOM 2049 N N . CYS A 1 272 ? 3.828 -0.801 -9.414 1.00 90.69 272 CYS A N 1
ATOM 2050 C CA . CYS A 1 272 ? 3.534 -1.552 -10.621 1.00 90.69 272 CYS A CA 1
ATOM 2051 C C . CYS A 1 272 ? 2.095 -2.063 -10.549 1.00 90.69 272 CYS A C 1
ATOM 2053 O O . CYS A 1 272 ? 1.688 -2.623 -9.527 1.00 90.69 272 CYS A O 1
ATOM 2055 N N . ASP A 1 273 ? 1.356 -1.982 -11.653 1.00 85.69 273 ASP A N 1
ATOM 2056 C CA . ASP A 1 273 ? -0.046 -2.422 -11.706 1.00 85.69 273 ASP A CA 1
ATOM 2057 C C . ASP A 1 273 ? -0.209 -3.945 -11.793 1.00 85.69 273 ASP A C 1
ATOM 2059 O O . ASP A 1 273 ? -1.261 -4.448 -12.182 1.00 85.69 273 ASP A O 1
ATOM 2063 N N . VAL A 1 274 ? 0.811 -4.703 -11.401 1.00 88.62 274 VAL A N 1
ATOM 2064 C CA . VAL A 1 274 ? 0.822 -6.166 -11.395 1.00 88.62 274 VAL A CA 1
ATOM 2065 C C . VAL A 1 274 ? 1.078 -6.694 -9.989 1.00 88.62 274 VAL A C 1
ATOM 2067 O O . VAL A 1 274 ? 1.691 -6.024 -9.153 1.00 88.62 274 VAL A O 1
ATOM 2070 N N . ASP A 1 275 ? 0.596 -7.906 -9.734 1.00 92.00 275 ASP A N 1
ATOM 2071 C CA . ASP A 1 275 ? 0.887 -8.628 -8.502 1.00 92.00 275 ASP A CA 1
ATOM 2072 C C . ASP A 1 275 ? 2.258 -9.298 -8.603 1.00 92.00 275 ASP A C 1
ATOM 2074 O O . ASP A 1 275 ? 2.613 -9.881 -9.628 1.00 92.00 275 ASP A O 1
ATOM 2078 N N . PHE A 1 276 ? 3.024 -9.240 -7.519 1.00 92.69 276 PHE A N 1
ATOM 2079 C CA . PHE A 1 276 ? 4.223 -10.045 -7.371 1.00 92.69 276 PHE A CA 1
ATOM 2080 C C . PHE A 1 276 ? 3.842 -11.501 -7.103 1.00 92.69 276 PHE A C 1
ATOM 2082 O O . PHE A 1 276 ? 3.043 -11.792 -6.203 1.00 92.69 276 PHE A O 1
ATOM 2089 N N . THR A 1 277 ? 4.475 -12.412 -7.835 1.00 90.19 277 THR A N 1
ATOM 2090 C CA . THR A 1 277 ? 4.428 -13.854 -7.593 1.00 90.19 277 THR A CA 1
ATOM 2091 C C . THR A 1 277 ? 5.824 -14.358 -7.228 1.00 90.19 277 THR A C 1
ATOM 2093 O O . THR A 1 277 ? 6.788 -13.987 -7.902 1.00 90.19 277 THR A O 1
ATOM 2096 N N . PRO A 1 278 ? 5.970 -15.198 -6.187 1.00 87.00 278 PRO A N 1
ATOM 2097 C CA . PRO A 1 278 ? 7.249 -15.821 -5.876 1.00 87.00 278 PRO A CA 1
ATOM 2098 C C . PRO A 1 278 ? 7.723 -16.691 -7.043 1.00 87.00 278 PRO A C 1
ATOM 2100 O O . PRO A 1 278 ? 6.881 -17.343 -7.669 1.00 87.00 278 PRO A O 1
ATOM 2103 N N . PRO A 1 279 ? 9.039 -16.740 -7.304 1.00 86.88 279 PRO A N 1
ATOM 2104 C CA . PRO A 1 279 ? 9.565 -17.571 -8.369 1.00 86.88 279 PRO A CA 1
ATOM 2105 C C . PRO A 1 279 ? 9.312 -19.054 -8.079 1.00 86.88 279 PRO A C 1
ATOM 2107 O O . PRO A 1 279 ? 9.486 -19.506 -6.942 1.00 86.88 279 PRO A O 1
ATOM 2110 N N . VAL A 1 280 ? 8.927 -19.816 -9.101 1.00 89.06 280 VAL A N 1
ATOM 2111 C CA . VAL A 1 280 ? 8.789 -21.279 -9.014 1.00 89.06 280 VAL A CA 1
ATOM 2112 C C . VAL A 1 280 ? 10.057 -21.988 -9.497 1.00 89.06 280 VAL A C 1
ATOM 2114 O O . VAL A 1 280 ? 10.848 -21.451 -10.272 1.00 89.06 280 VAL A O 1
ATOM 2117 N N . GLU A 1 281 ? 10.294 -23.209 -9.016 1.00 91.38 281 GLU A N 1
ATOM 2118 C CA . GLU A 1 281 ? 11.470 -23.985 -9.422 1.00 91.38 281 GLU A CA 1
ATOM 2119 C C . GLU A 1 281 ? 11.459 -24.242 -10.939 1.00 91.38 281 GLU A C 1
ATOM 2121 O O . GLU A 1 281 ? 10.474 -24.727 -11.495 1.00 91.38 281 GLU A O 1
ATOM 2126 N N . GLY A 1 282 ? 12.560 -23.899 -11.616 1.00 92.56 282 GLY A N 1
ATOM 2127 C CA . GLY A 1 282 ? 12.667 -24.011 -13.074 1.00 92.56 282 GLY A CA 1
ATOM 2128 C C . GLY A 1 282 ? 11.922 -22.922 -13.856 1.00 92.56 282 GLY A C 1
ATOM 2129 O O . GLY A 1 282 ? 11.738 -23.064 -15.068 1.00 92.56 282 GLY A O 1
ATOM 2130 N N . GLU A 1 283 ? 11.491 -21.842 -13.197 1.00 93.50 283 GLU A N 1
ATOM 2131 C CA . GLU A 1 283 ? 10.865 -20.706 -13.868 1.00 93.50 283 GLU A CA 1
ATOM 2132 C C . GLU A 1 283 ? 11.817 -20.035 -14.866 1.00 93.50 283 GLU A C 1
ATOM 2134 O O . GLU A 1 283 ? 12.946 -19.667 -14.544 1.00 93.50 283 GLU A O 1
ATOM 2139 N N . THR A 1 284 ? 11.342 -19.856 -16.099 1.00 93.62 284 THR A N 1
ATOM 2140 C CA . THR A 1 284 ? 12.045 -19.109 -17.149 1.00 93.62 284 THR A CA 1
ATOM 2141 C C . THR A 1 284 ? 11.041 -18.294 -17.953 1.00 93.62 284 THR A C 1
ATOM 2143 O O . THR A 1 284 ? 9.875 -18.680 -18.070 1.00 93.62 284 THR A O 1
ATOM 2146 N N . LEU A 1 285 ? 11.494 -17.204 -18.579 1.00 93.38 285 LEU A N 1
ATOM 2147 C CA . LEU A 1 285 ? 10.645 -16.421 -19.483 1.00 93.38 285 LEU A CA 1
ATOM 2148 C C . LEU A 1 285 ? 10.113 -17.266 -20.651 1.00 93.38 285 LEU A C 1
ATOM 2150 O O . LEU A 1 285 ? 8.966 -17.094 -21.052 1.00 93.38 285 LEU A O 1
ATOM 2154 N N . GLU A 1 286 ? 10.915 -18.199 -21.170 1.00 94.12 286 GLU A N 1
ATOM 2155 C CA . GLU A 1 286 ? 10.538 -19.072 -22.288 1.00 94.12 286 GLU A CA 1
ATOM 2156 C C . GLU A 1 286 ? 9.316 -19.934 -21.968 1.00 94.12 286 GLU A C 1
ATOM 2158 O O . GLU A 1 286 ? 8.405 -20.062 -22.788 1.00 94.12 286 GLU A O 1
ATOM 2163 N N . THR A 1 287 ? 9.295 -20.517 -20.770 1.00 94.12 287 THR A N 1
ATOM 2164 C CA . THR A 1 287 ? 8.283 -21.499 -20.371 1.00 94.12 287 THR A CA 1
ATOM 2165 C C . THR A 1 287 ? 7.114 -20.875 -19.613 1.00 94.12 287 THR A C 1
ATOM 2167 O O . THR A 1 287 ? 5.980 -21.309 -19.799 1.00 94.12 287 THR A O 1
ATOM 2170 N N . HIS A 1 288 ? 7.359 -19.839 -18.806 1.00 93.69 288 HIS A N 1
ATOM 2171 C CA . HIS A 1 288 ? 6.357 -19.237 -17.915 1.00 93.69 288 HIS A CA 1
ATOM 2172 C C . HIS A 1 288 ? 5.805 -17.904 -18.439 1.00 93.69 288 HIS A C 1
ATOM 2174 O O . HIS A 1 288 ? 4.730 -17.476 -18.025 1.00 93.69 288 HIS A O 1
ATOM 2180 N N . ALA A 1 289 ? 6.471 -17.287 -19.420 1.00 94.19 289 ALA A N 1
ATOM 2181 C CA . ALA A 1 289 ? 5.985 -16.101 -20.122 1.00 94.19 289 ALA A CA 1
ATOM 2182 C C . ALA A 1 289 ? 6.147 -16.234 -21.655 1.00 94.19 289 ALA A C 1
ATOM 2184 O O . ALA A 1 289 ? 6.707 -15.343 -22.301 1.00 94.19 289 ALA A O 1
ATOM 2185 N N . PRO A 1 290 ? 5.633 -17.309 -22.291 1.00 96.56 290 PRO A N 1
ATOM 2186 C CA . PRO A 1 290 ? 5.964 -17.659 -23.679 1.00 96.56 290 PRO A CA 1
ATOM 2187 C C . PRO A 1 290 ? 5.595 -16.573 -24.701 1.00 96.56 290 PRO A C 1
ATOM 2189 O O . PRO A 1 290 ? 6.275 -16.408 -25.713 1.00 96.56 290 PRO A O 1
ATOM 2192 N N . ASN A 1 291 ? 4.533 -15.802 -24.451 1.00 96.44 291 ASN A N 1
ATOM 2193 C CA . ASN A 1 291 ? 4.143 -14.689 -25.322 1.00 96.44 291 ASN A CA 1
ATOM 2194 C C . ASN A 1 291 ? 5.108 -13.502 -25.203 1.00 96.44 291 ASN A C 1
ATOM 2196 O O . ASN A 1 291 ? 5.512 -12.941 -26.222 1.00 96.44 291 ASN A O 1
ATOM 2200 N N . PHE A 1 292 ? 5.512 -13.161 -23.976 1.00 96.00 292 PHE A N 1
ATOM 2201 C CA . PHE A 1 292 ? 6.521 -12.134 -23.731 1.00 96.00 292 PHE A CA 1
ATOM 2202 C C . PHE A 1 292 ? 7.865 -12.553 -24.329 1.00 96.00 292 PHE A C 1
ATOM 2204 O O . PHE A 1 292 ? 8.485 -11.764 -25.034 1.00 96.00 292 PHE A O 1
ATOM 2211 N N . TRP A 1 293 ? 8.264 -13.815 -24.153 1.00 97.12 293 TRP A N 1
ATOM 2212 C CA . TRP A 1 293 ? 9.483 -14.352 -24.748 1.00 97.12 293 TRP A CA 1
ATOM 2213 C C . TRP A 1 293 ? 9.496 -14.245 -26.276 1.00 97.12 293 TRP A C 1
ATOM 2215 O O . TRP A 1 293 ? 10.450 -13.725 -26.848 1.00 97.12 293 TRP A O 1
ATOM 2225 N N . ARG A 1 294 ? 8.418 -14.673 -26.950 1.00 96.00 294 ARG A N 1
ATOM 2226 C CA . ARG A 1 294 ? 8.295 -14.564 -28.416 1.00 96.00 294 ARG A CA 1
ATOM 2227 C C . ARG A 1 294 ? 8.425 -13.124 -28.900 1.00 96.00 294 ARG A C 1
ATOM 2229 O O . ARG A 1 294 ? 9.054 -12.876 -29.928 1.00 96.00 294 ARG A O 1
ATOM 2236 N N . TRP A 1 295 ? 7.817 -12.180 -28.183 1.00 96.44 295 TRP A N 1
ATOM 2237 C CA . TRP A 1 295 ? 7.953 -10.763 -28.498 1.00 96.44 295 TRP A CA 1
ATOM 2238 C C . TRP A 1 295 ? 9.387 -10.267 -28.268 1.00 96.44 295 TRP A C 1
ATOM 2240 O O . TRP A 1 295 ? 9.950 -9.639 -29.164 1.00 96.44 295 TRP A O 1
ATOM 2250 N N . LEU A 1 296 ? 9.990 -10.587 -27.121 1.00 96.38 296 LEU A N 1
ATOM 2251 C CA . LEU A 1 296 ? 11.338 -10.167 -26.743 1.00 96.38 296 LEU A CA 1
ATOM 2252 C C . LEU A 1 296 ? 12.378 -10.668 -27.749 1.00 96.38 296 LEU A C 1
ATOM 2254 O O . LEU A 1 296 ? 13.198 -9.891 -28.237 1.00 96.38 296 LEU A O 1
ATOM 2258 N N . ASP A 1 297 ? 12.308 -11.948 -28.107 1.00 95.62 297 ASP A N 1
ATOM 2259 C CA . ASP A 1 297 ? 13.214 -12.570 -29.067 1.00 95.62 297 ASP A CA 1
ATOM 2260 C C . ASP A 1 297 ? 13.057 -11.964 -30.471 1.00 95.62 297 ASP A C 1
ATOM 2262 O O . ASP A 1 297 ? 14.045 -11.617 -31.121 1.00 95.62 297 ASP A O 1
ATOM 2266 N N . ARG A 1 298 ? 11.816 -11.699 -30.906 1.00 93.75 298 ARG A N 1
ATOM 2267 C CA . ARG A 1 298 ? 11.537 -10.991 -32.165 1.00 93.75 298 ARG A CA 1
ATOM 2268 C C . ARG A 1 298 ? 12.074 -9.557 -32.159 1.00 93.75 298 ARG A C 1
ATOM 2270 O O . ARG A 1 298 ? 12.710 -9.150 -33.132 1.00 93.75 298 ARG A O 1
ATOM 2277 N N . ALA A 1 299 ? 11.835 -8.793 -31.093 1.00 93.38 299 ALA A N 1
ATOM 2278 C CA . ALA A 1 299 ? 12.325 -7.419 -30.942 1.00 93.38 299 ALA A CA 1
ATOM 2279 C C . ALA A 1 299 ? 13.866 -7.368 -30.934 1.00 93.38 299 ALA A C 1
ATOM 2281 O O . ALA A 1 299 ? 14.489 -6.458 -31.498 1.00 93.38 299 ALA A O 1
ATOM 2282 N N . ALA A 1 300 ? 14.486 -8.399 -30.364 1.00 93.88 300 ALA A N 1
ATOM 2283 C CA . ALA A 1 300 ? 15.924 -8.600 -30.363 1.00 93.88 300 ALA A CA 1
ATOM 2284 C C . ALA A 1 300 ? 16.477 -9.232 -31.653 1.00 93.88 300 ALA A C 1
ATOM 2286 O O . ALA A 1 300 ? 17.693 -9.317 -31.805 1.00 93.88 300 ALA A O 1
ATOM 2287 N N . SER A 1 301 ? 15.623 -9.650 -32.592 1.00 93.00 301 SER A N 1
ATOM 2288 C CA . SER A 1 301 ? 16.020 -10.371 -33.812 1.00 93.00 301 SER A CA 1
ATOM 2289 C C . SER A 1 301 ? 16.854 -11.628 -33.513 1.00 93.00 301 SER A C 1
ATOM 2291 O O . SER A 1 301 ? 17.843 -11.896 -34.189 1.00 93.00 301 SER A O 1
ATOM 2293 N N . GLY A 1 302 ? 16.486 -12.358 -32.456 1.00 93.62 302 GLY A N 1
ATOM 2294 C CA . GLY A 1 302 ? 17.186 -13.554 -31.982 1.00 93.62 302 GLY A CA 1
ATOM 2295 C C . GLY A 1 302 ? 18.541 -13.290 -31.315 1.00 93.62 302 GLY A C 1
ATOM 2296 O O . GLY A 1 302 ? 19.238 -14.241 -30.979 1.00 93.62 302 GLY A O 1
ATOM 2297 N N . ASN A 1 303 ? 18.953 -12.027 -31.128 1.00 96.44 303 ASN A N 1
ATOM 2298 C CA . ASN A 1 303 ? 20.242 -11.679 -30.525 1.00 96.44 303 ASN A CA 1
ATOM 2299 C C . ASN A 1 303 ? 20.153 -11.662 -28.982 1.00 96.44 303 ASN A C 1
ATOM 2301 O O . ASN A 1 303 ? 19.483 -10.782 -28.434 1.00 96.44 303 ASN A O 1
ATOM 2305 N N . PRO A 1 304 ? 20.866 -12.553 -28.261 1.00 96.56 304 PRO A N 1
ATOM 2306 C CA . PRO A 1 304 ? 20.813 -12.612 -26.800 1.00 96.56 304 PRO A CA 1
ATOM 2307 C C . PRO A 1 304 ? 21.209 -11.312 -26.099 1.00 96.56 304 PRO A C 1
ATOM 2309 O O . PRO A 1 304 ? 20.474 -10.850 -25.235 1.00 96.56 304 PRO A O 1
ATOM 2312 N N . THR A 1 305 ? 22.293 -10.662 -26.527 1.00 97.50 305 THR A N 1
ATOM 2313 C CA . THR A 1 305 ? 22.743 -9.389 -25.944 1.00 97.50 305 THR A CA 1
ATOM 2314 C C . THR A 1 305 ? 21.691 -8.296 -26.109 1.00 97.50 305 THR A C 1
ATOM 2316 O O . THR A 1 305 ? 21.454 -7.509 -25.197 1.00 97.50 305 THR A O 1
ATOM 2319 N N . LYS A 1 306 ? 21.006 -8.252 -27.258 1.00 95.00 306 LYS A N 1
ATOM 2320 C CA . LYS A 1 306 ? 19.921 -7.290 -27.475 1.00 95.00 306 LYS A CA 1
ATOM 2321 C C . LYS A 1 306 ? 18.701 -7.591 -26.595 1.00 95.00 306 LYS A C 1
ATOM 2323 O O . LYS A 1 306 ? 18.046 -6.645 -26.162 1.00 95.00 306 LYS A O 1
ATOM 2328 N N . ARG A 1 307 ? 18.413 -8.865 -26.282 1.00 95.94 307 ARG A N 1
ATOM 2329 C CA . ARG A 1 307 ? 17.380 -9.225 -25.287 1.00 95.94 307 ARG A CA 1
ATOM 2330 C C . ARG A 1 307 ? 17.743 -8.689 -23.908 1.00 95.94 307 ARG A C 1
ATOM 2332 O O . ARG A 1 307 ? 16.899 -8.054 -23.286 1.00 95.94 307 ARG A O 1
ATOM 2339 N N . ASP A 1 308 ? 18.991 -8.863 -23.479 1.00 97.00 308 ASP A N 1
ATOM 2340 C CA . ASP A 1 308 ? 19.457 -8.373 -22.176 1.00 97.00 308 ASP A CA 1
ATOM 2341 C C . ASP A 1 308 ? 19.360 -6.846 -22.072 1.00 97.00 308 ASP A C 1
ATOM 2343 O O . ASP A 1 308 ? 18.930 -6.326 -21.047 1.00 97.00 308 ASP A O 1
ATOM 2347 N N . VAL A 1 309 ? 19.666 -6.115 -23.151 1.00 95.69 309 VAL A N 1
ATOM 2348 C CA . VAL A 1 309 ? 19.490 -4.652 -23.202 1.00 95.69 309 VAL A CA 1
ATOM 2349 C C . VAL A 1 309 ? 18.018 -4.253 -23.067 1.00 95.69 309 VAL A C 1
ATOM 2351 O O . VAL A 1 309 ? 17.704 -3.328 -22.321 1.00 95.69 309 VAL A O 1
ATOM 2354 N N . ILE A 1 310 ? 17.099 -4.951 -23.744 1.00 95.81 310 ILE A N 1
ATOM 2355 C CA . ILE A 1 310 ? 15.654 -4.692 -23.611 1.00 95.81 310 ILE A CA 1
ATOM 2356 C C . ILE A 1 310 ? 15.183 -4.999 -22.182 1.00 95.81 310 ILE A C 1
ATOM 2358 O O . ILE A 1 310 ? 14.431 -4.216 -21.605 1.00 95.81 310 ILE A O 1
ATOM 2362 N N . LEU A 1 311 ? 15.643 -6.101 -21.584 1.00 96.94 311 LEU A N 1
ATOM 2363 C CA . LEU A 1 311 ? 15.325 -6.453 -20.199 1.00 96.94 311 LEU A CA 1
ATOM 2364 C C . LEU A 1 311 ? 15.883 -5.427 -19.206 1.00 96.94 311 LEU A C 1
ATOM 2366 O O . LEU A 1 311 ? 15.173 -5.033 -18.286 1.00 96.94 311 LEU A O 1
ATOM 2370 N N . ALA A 1 312 ? 17.107 -4.936 -19.414 1.00 96.06 312 ALA A N 1
ATOM 2371 C CA . ALA A 1 312 ? 17.698 -3.874 -18.603 1.00 96.06 312 ALA A CA 1
ATOM 2372 C C . ALA A 1 312 ? 16.913 -2.558 -18.725 1.00 96.06 312 ALA A C 1
ATOM 2374 O O . ALA A 1 312 ? 16.686 -1.886 -17.721 1.00 96.06 312 ALA A O 1
ATOM 2375 N N . ALA A 1 313 ? 16.441 -2.219 -19.927 1.00 96.00 313 ALA A N 1
ATOM 2376 C CA . ALA A 1 313 ? 15.576 -1.066 -20.159 1.00 96.00 313 ALA A CA 1
ATOM 2377 C C . ALA A 1 313 ? 14.225 -1.203 -19.432 1.00 96.00 313 ALA A C 1
ATOM 2379 O O . ALA A 1 313 ? 13.778 -0.269 -18.771 1.00 96.00 313 ALA A O 1
ATOM 2380 N N . LEU A 1 314 ? 13.593 -2.378 -19.485 1.00 95.81 314 LEU A N 1
ATOM 2381 C CA . LEU A 1 314 ? 12.361 -2.649 -18.736 1.00 95.81 314 LEU A CA 1
ATOM 2382 C C . LEU A 1 314 ? 12.592 -2.642 -17.219 1.00 95.81 314 LEU A C 1
ATOM 2384 O O . LEU A 1 314 ? 11.757 -2.129 -16.479 1.00 95.81 314 LEU A O 1
ATOM 2388 N N . PHE A 1 315 ? 13.734 -3.149 -16.750 1.00 94.19 315 PHE A N 1
ATOM 2389 C CA . PHE A 1 315 ? 14.116 -3.085 -15.341 1.00 94.19 315 PHE A CA 1
ATOM 2390 C C . PHE A 1 315 ? 14.341 -1.643 -14.875 1.00 94.19 315 PHE A C 1
ATOM 2392 O O . PHE A 1 315 ? 13.921 -1.287 -13.776 1.00 94.19 315 PHE A O 1
ATOM 2399 N N . MET A 1 316 ? 14.954 -0.799 -15.711 1.00 93.69 316 MET A N 1
ATOM 2400 C CA . MET A 1 316 ? 15.113 0.629 -15.430 1.00 93.69 316 MET A CA 1
ATOM 2401 C C . MET A 1 316 ? 13.754 1.292 -15.167 1.00 93.69 316 MET A C 1
ATOM 2403 O O . MET A 1 316 ? 13.639 2.082 -14.233 1.00 93.69 316 MET A O 1
ATOM 2407 N N . VAL A 1 317 ? 12.723 0.930 -15.939 1.00 93.19 317 VAL A N 1
ATOM 2408 C CA . VAL A 1 317 ? 11.348 1.410 -15.735 1.00 93.19 317 VAL A CA 1
ATOM 2409 C C . VAL A 1 317 ? 10.728 0.809 -14.469 1.00 93.19 317 VAL A C 1
ATOM 2411 O O . VAL A 1 317 ? 10.280 1.557 -13.604 1.00 93.19 317 VAL A O 1
ATOM 2414 N N . LEU A 1 318 ? 10.754 -0.521 -14.322 1.00 92.19 318 LEU A N 1
ATOM 2415 C CA . LEU A 1 318 ? 10.191 -1.253 -13.176 1.00 92.19 318 LEU A CA 1
ATOM 2416 C C . LEU A 1 318 ? 10.733 -0.743 -11.833 1.00 92.19 318 LEU A C 1
ATOM 2418 O O . LEU A 1 318 ? 9.978 -0.511 -10.895 1.00 92.19 318 LEU A O 1
ATOM 2422 N N . ALA A 1 319 ? 12.052 -0.579 -11.736 1.00 89.56 319 ALA A N 1
ATOM 2423 C CA . ALA A 1 319 ? 12.735 -0.162 -10.516 1.00 89.56 319 ALA A CA 1
ATOM 2424 C C . ALA A 1 319 ? 12.932 1.363 -10.427 1.00 89.56 319 ALA A C 1
ATOM 2426 O O . ALA A 1 319 ? 13.670 1.829 -9.559 1.00 89.56 319 ALA A O 1
ATOM 2427 N N . ASN A 1 320 ? 12.304 2.133 -11.328 1.00 88.56 320 ASN A N 1
ATOM 2428 C CA . ASN A 1 320 ? 12.383 3.593 -11.402 1.00 88.56 320 ASN A CA 1
ATOM 2429 C C . ASN A 1 320 ? 13.831 4.126 -11.284 1.00 88.56 320 ASN A C 1
ATOM 2431 O O . ASN A 1 320 ? 14.143 4.981 -10.451 1.00 88.56 320 ASN A O 1
ATOM 2435 N N . ARG A 1 321 ? 14.748 3.577 -12.093 1.00 89.62 321 ARG A N 1
ATOM 2436 C CA . ARG A 1 321 ? 16.194 3.867 -12.065 1.00 89.62 321 ARG A CA 1
ATOM 2437 C C . ARG A 1 321 ? 16.556 5.132 -12.840 1.00 89.62 321 ARG A C 1
ATOM 2439 O O . ARG A 1 321 ? 17.406 5.114 -13.729 1.00 89.62 321 ARG A O 1
ATOM 2446 N N . TYR A 1 322 ? 15.940 6.255 -12.477 1.00 85.06 322 TYR A N 1
ATOM 2447 C CA . TYR A 1 322 ? 16.312 7.573 -13.010 1.00 85.06 322 TYR A CA 1
ATOM 2448 C C . TYR A 1 322 ? 17.769 7.951 -12.670 1.00 85.06 322 TYR A C 1
ATOM 2450 O O . TYR A 1 322 ? 18.389 8.749 -13.363 1.00 85.06 322 TYR A O 1
ATOM 2458 N N . ASP A 1 323 ? 18.356 7.334 -11.637 1.00 86.88 323 ASP A N 1
ATOM 2459 C CA . ASP A 1 323 ? 19.754 7.518 -11.234 1.00 86.88 323 ASP A CA 1
ATOM 2460 C C . ASP A 1 323 ? 20.775 6.943 -12.225 1.00 86.88 323 ASP A C 1
ATOM 2462 O O . ASP A 1 323 ? 21.961 7.230 -12.102 1.00 86.88 323 ASP A O 1
ATOM 2466 N N . TRP A 1 324 ? 20.339 6.149 -13.207 1.00 91.62 324 TRP A N 1
ATOM 2467 C CA . TRP A 1 324 ? 21.214 5.704 -14.296 1.00 91.62 324 TRP A CA 1
ATOM 2468 C C . TRP A 1 324 ? 21.563 6.830 -15.265 1.00 91.62 324 TRP A C 1
ATOM 2470 O O . TRP A 1 324 ? 22.502 6.681 -16.039 1.00 91.62 324 TRP A O 1
ATOM 2480 N N . GLN A 1 325 ? 20.832 7.946 -15.206 1.00 92.19 325 GLN A N 1
ATOM 2481 C CA . GLN A 1 325 ? 21.014 9.101 -16.079 1.00 92.19 325 GLN A CA 1
ATOM 2482 C C . GLN A 1 325 ? 20.888 8.761 -17.570 1.00 92.19 325 GLN A C 1
ATOM 2484 O O . GLN A 1 325 ? 21.606 9.282 -18.423 1.00 92.19 325 GLN A O 1
ATOM 2489 N N . LEU A 1 326 ? 19.963 7.852 -17.878 1.00 92.12 326 LEU A N 1
ATOM 2490 C CA . LEU A 1 326 ? 19.658 7.390 -19.226 1.00 92.12 326 LEU A CA 1
ATOM 2491 C C . LEU A 1 326 ? 18.211 7.730 -19.582 1.00 92.12 326 LEU A C 1
ATOM 2493 O O . LEU A 1 326 ? 17.349 7.853 -18.715 1.00 92.12 326 LEU A O 1
ATOM 2497 N N . PHE A 1 327 ? 17.937 7.808 -20.879 1.00 91.88 327 PHE A N 1
ATOM 2498 C CA . PHE A 1 327 ? 16.591 7.679 -21.425 1.00 91.88 327 PHE A CA 1
ATOM 2499 C C . PHE A 1 327 ? 16.595 6.628 -22.529 1.00 91.88 327 PHE A C 1
ATOM 2501 O O . PHE A 1 327 ? 17.636 6.299 -23.098 1.00 91.88 327 PHE A O 1
ATOM 2508 N N . LEU A 1 328 ? 15.419 6.076 -22.809 1.00 92.50 328 LEU A N 1
ATOM 2509 C CA . LEU A 1 328 ? 15.262 5.000 -23.774 1.00 92.50 328 LEU A CA 1
ATOM 2510 C C . LEU A 1 328 ? 14.823 5.575 -25.117 1.00 92.50 328 LEU A C 1
ATOM 2512 O O . LEU A 1 328 ? 13.687 6.022 -25.267 1.00 92.50 328 LEU A O 1
ATOM 2516 N N . GLU A 1 329 ? 15.713 5.526 -26.103 1.00 91.81 329 GLU A N 1
ATOM 2517 C CA . GLU A 1 329 ? 15.359 5.784 -27.495 1.00 91.81 329 GLU A CA 1
ATOM 2518 C C . GLU A 1 329 ? 15.055 4.457 -28.198 1.00 91.81 329 GLU A C 1
ATOM 2520 O O . GLU A 1 329 ? 15.905 3.572 -28.311 1.00 91.81 329 GLU A O 1
ATOM 2525 N N . VAL A 1 330 ? 13.817 4.305 -28.667 1.00 90.81 330 VAL A N 1
ATOM 2526 C CA . VAL A 1 330 ? 13.337 3.058 -29.268 1.00 90.81 330 VAL A CA 1
ATOM 2527 C C . VAL A 1 330 ? 13.026 3.299 -30.739 1.00 90.81 330 VAL A C 1
ATOM 2529 O O . VAL A 1 330 ? 11.990 3.862 -31.087 1.00 90.81 330 VAL A O 1
ATOM 2532 N N . THR A 1 331 ? 13.900 2.818 -31.620 1.00 88.81 331 THR A N 1
ATOM 2533 C CA . THR A 1 331 ? 13.767 2.976 -33.075 1.00 88.81 331 THR A CA 1
ATOM 2534 C C . THR A 1 331 ? 13.555 1.636 -33.778 1.00 88.81 331 THR A C 1
ATOM 2536 O O . THR A 1 331 ? 13.856 0.560 -33.258 1.00 88.81 331 THR A O 1
ATOM 2539 N N . GLY A 1 332 ? 12.967 1.676 -34.975 1.00 85.44 332 GLY A N 1
ATOM 2540 C CA . GLY A 1 332 ? 12.787 0.490 -35.811 1.00 85.44 332 GLY A CA 1
ATOM 2541 C C . GLY A 1 332 ? 11.615 0.601 -36.786 1.00 85.44 332 GLY A C 1
ATOM 2542 O O . GLY A 1 332 ? 10.757 1.472 -36.620 1.00 85.44 332 GLY A O 1
ATOM 2543 N N . PRO A 1 333 ? 11.534 -0.299 -37.780 1.00 85.31 333 PRO A N 1
ATOM 2544 C CA . PRO A 1 333 ? 10.469 -0.297 -38.782 1.00 85.31 333 PRO A CA 1
ATOM 2545 C C . PRO A 1 333 ? 9.080 -0.531 -38.165 1.00 85.31 333 PRO A C 1
ATOM 2547 O O . PRO A 1 333 ? 8.943 -0.951 -37.011 1.00 85.31 333 PRO A O 1
ATOM 2550 N N . GLY A 1 334 ? 8.020 -0.257 -38.928 1.00 85.81 334 GLY A N 1
ATOM 2551 C CA . GLY A 1 334 ? 6.652 -0.611 -38.536 1.00 85.81 334 GLY A CA 1
ATOM 2552 C C . GLY A 1 334 ? 6.525 -2.108 -38.220 1.00 85.81 334 GLY A C 1
ATOM 2553 O O . GLY A 1 334 ? 7.173 -2.939 -38.851 1.00 85.81 334 GLY A O 1
ATOM 2554 N N . GLY A 1 335 ? 5.731 -2.467 -37.206 1.00 83.19 335 GLY A N 1
ATOM 2555 C CA . GLY A 1 335 ? 5.520 -3.873 -36.824 1.00 83.19 335 GLY A CA 1
ATOM 2556 C C . GLY A 1 335 ? 6.687 -4.551 -36.085 1.00 83.19 335 GLY A C 1
ATOM 2557 O O . GLY A 1 335 ? 6.668 -5.772 -35.900 1.00 83.19 335 GLY A O 1
ATOM 2558 N N . SER A 1 336 ? 7.691 -3.789 -35.634 1.00 84.88 336 SER A N 1
ATOM 2559 C CA . SER A 1 336 ? 8.815 -4.308 -34.836 1.00 84.88 336 SER A CA 1
ATOM 2560 C C . SER A 1 336 ? 8.498 -4.526 -33.348 1.00 84.88 336 SER A C 1
ATOM 2562 O O . SER A 1 336 ? 9.347 -5.025 -32.619 1.00 84.88 336 SER A O 1
ATOM 2564 N N . GLY A 1 337 ? 7.292 -4.168 -32.888 1.00 88.12 337 GLY A N 1
ATOM 2565 C CA . GLY A 1 337 ? 6.867 -4.347 -31.494 1.00 88.12 337 GLY A CA 1
ATOM 2566 C C . GLY A 1 337 ? 7.199 -3.184 -30.551 1.00 88.12 337 GLY A C 1
ATOM 2567 O O . GLY A 1 337 ? 7.146 -3.374 -29.341 1.00 88.12 337 GLY A O 1
ATOM 2568 N N . LYS A 1 338 ? 7.514 -1.987 -31.075 1.00 91.00 338 LYS A N 1
ATOM 2569 C CA . LYS A 1 338 ? 7.789 -0.779 -30.263 1.00 91.00 338 LYS A CA 1
ATOM 2570 C C . LYS A 1 338 ? 6.607 -0.370 -29.385 1.00 91.00 338 LYS A C 1
ATOM 2572 O O . LYS A 1 338 ? 6.800 -0.055 -28.221 1.00 91.00 338 LYS A O 1
ATOM 2577 N N . SER A 1 339 ? 5.390 -0.411 -29.927 1.00 91.44 339 SER A N 1
ATOM 2578 C CA . SER A 1 339 ? 4.179 -0.092 -29.160 1.00 91.44 339 SER A CA 1
ATOM 2579 C C . SER A 1 339 ? 3.982 -1.074 -28.005 1.00 91.44 339 SER A C 1
ATOM 2581 O O . SER A 1 339 ? 3.700 -0.647 -26.896 1.00 91.44 339 SER A O 1
ATOM 2583 N N . ILE A 1 340 ? 4.269 -2.362 -28.230 1.00 93.94 340 ILE A N 1
ATOM 2584 C CA . ILE A 1 340 ? 4.241 -3.387 -27.176 1.00 93.94 340 ILE A CA 1
ATOM 2585 C C . ILE A 1 340 ? 5.298 -3.088 -26.100 1.00 93.94 340 ILE A C 1
ATOM 2587 O O . ILE A 1 340 ? 5.000 -3.202 -24.918 1.00 93.94 340 ILE A O 1
ATOM 2591 N N . LEU A 1 341 ? 6.509 -2.644 -26.473 1.00 94.44 341 LEU A N 1
ATOM 2592 C CA . LEU A 1 341 ? 7.510 -2.199 -25.490 1.00 94.44 341 LEU A CA 1
ATOM 2593 C C . LEU A 1 341 ? 6.967 -1.060 -24.617 1.00 94.44 341 LEU A C 1
ATOM 2595 O O . LEU A 1 341 ? 7.135 -1.090 -23.401 1.00 94.44 341 LEU A O 1
ATOM 2599 N N . ALA A 1 342 ? 6.327 -0.066 -25.238 1.00 93.50 342 ALA A N 1
ATOM 2600 C CA . ALA A 1 342 ? 5.757 1.076 -24.533 1.00 93.50 342 ALA A CA 1
ATOM 2601 C C . ALA A 1 342 ? 4.603 0.662 -23.604 1.00 93.50 342 ALA A C 1
ATOM 2603 O O . ALA A 1 342 ? 4.529 1.160 -22.486 1.00 93.50 342 ALA A O 1
ATOM 2604 N N . GLU A 1 343 ? 3.746 -0.268 -24.031 1.00 93.56 343 GLU A N 1
ATOM 2605 C CA . GLU A 1 343 ? 2.667 -0.835 -23.210 1.00 93.56 343 GLU A CA 1
ATOM 2606 C C . GLU A 1 343 ? 3.215 -1.614 -22.010 1.00 93.56 343 GLU A C 1
ATOM 2608 O O . GLU A 1 343 ? 2.773 -1.393 -20.885 1.00 93.56 343 GLU A O 1
ATOM 2613 N N . ILE A 1 344 ? 4.228 -2.462 -22.218 1.00 94.38 344 ILE A N 1
ATOM 2614 C CA . ILE A 1 344 ? 4.894 -3.189 -21.129 1.00 94.38 344 ILE A CA 1
ATOM 2615 C C . ILE A 1 344 ? 5.539 -2.195 -20.159 1.00 94.38 344 ILE A C 1
ATOM 2617 O O . ILE A 1 344 ? 5.347 -2.315 -18.954 1.00 94.38 344 ILE A O 1
ATOM 2621 N N . ALA A 1 345 ? 6.257 -1.184 -20.657 1.00 94.94 345 ALA A N 1
ATOM 2622 C CA . ALA A 1 345 ? 6.846 -0.147 -19.813 1.00 94.94 345 ALA A CA 1
ATOM 2623 C C . ALA A 1 345 ? 5.777 0.607 -19.000 1.00 94.94 345 ALA A C 1
ATOM 2625 O O . ALA A 1 345 ? 5.976 0.848 -17.813 1.00 94.94 345 ALA A O 1
ATOM 2626 N N . THR A 1 346 ? 4.626 0.929 -19.599 1.00 94.25 346 THR A N 1
ATOM 2627 C CA . THR A 1 346 ? 3.492 1.536 -18.887 1.00 94.25 346 THR A CA 1
ATOM 2628 C C . THR A 1 346 ? 2.940 0.622 -17.800 1.00 94.25 346 THR A C 1
ATOM 2630 O O . THR A 1 346 ? 2.786 1.074 -16.673 1.0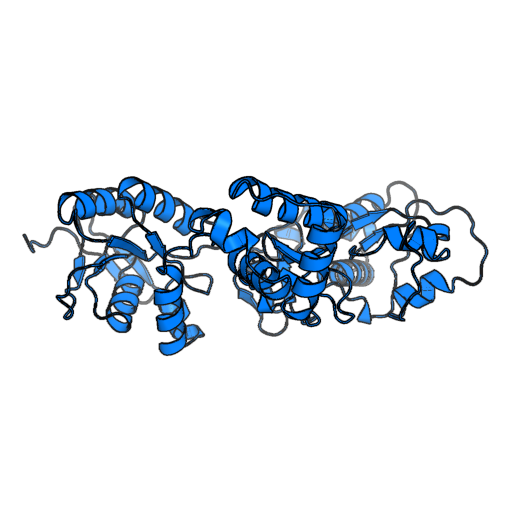0 94.25 346 THR A O 1
ATOM 2633 N N . MET A 1 347 ? 2.726 -0.662 -18.089 1.00 92.69 347 MET A N 1
ATOM 2634 C CA . MET A 1 347 ? 2.276 -1.639 -17.093 1.00 92.69 347 MET A CA 1
ATOM 2635 C C . MET A 1 347 ? 3.262 -1.759 -15.917 1.00 92.69 347 MET A C 1
ATOM 2637 O O . MET A 1 347 ? 2.848 -1.831 -14.760 1.00 92.69 347 MET A O 1
ATOM 2641 N N . LEU A 1 348 ? 4.570 -1.758 -16.201 1.00 92.75 348 LEU A N 1
ATOM 2642 C CA . LEU A 1 348 ? 5.621 -1.828 -15.181 1.00 92.75 348 LEU A CA 1
ATOM 2643 C C . LEU A 1 348 ? 5.708 -0.552 -14.334 1.00 92.75 348 LEU A C 1
ATOM 2645 O O . LEU A 1 348 ? 5.930 -0.644 -13.132 1.00 92.75 348 LEU A O 1
ATOM 2649 N N . ALA A 1 349 ? 5.528 0.626 -14.931 1.00 91.94 349 ALA A N 1
ATOM 2650 C CA . ALA A 1 349 ? 5.482 1.887 -14.190 1.00 91.94 349 ALA A CA 1
ATOM 2651 C C . ALA A 1 349 ? 4.178 2.054 -13.382 1.00 91.94 349 ALA A C 1
ATOM 2653 O O . ALA A 1 349 ? 4.182 2.716 -12.341 1.00 91.94 349 ALA A O 1
ATOM 2654 N N . GLY A 1 350 ? 3.089 1.448 -13.862 1.00 89.50 350 GLY A N 1
ATOM 2655 C CA . GLY A 1 350 ? 1.705 1.703 -13.466 1.00 89.50 350 GLY A CA 1
ATOM 2656 C C . GLY A 1 350 ? 1.059 2.755 -14.375 1.00 89.50 350 GLY A C 1
ATOM 2657 O O . GLY A 1 350 ? 1.670 3.786 -14.663 1.00 89.50 350 GLY A O 1
ATOM 2658 N N . GLU A 1 351 ? -0.172 2.511 -14.828 1.00 86.38 351 GLU A N 1
ATOM 2659 C CA . GLU A 1 351 ? -0.931 3.392 -15.726 1.00 86.38 351 GLU A CA 1
ATOM 2660 C C . GLU A 1 351 ? -1.111 4.785 -15.116 1.00 86.38 351 GLU A C 1
ATOM 2662 O O . GLU A 1 351 ? -0.854 5.787 -15.781 1.00 86.38 351 GLU A O 1
ATOM 2667 N N . ASP A 1 352 ? -1.432 4.843 -13.822 1.00 85.56 352 ASP A N 1
ATOM 2668 C CA . ASP A 1 352 ? -1.553 6.085 -13.048 1.00 85.56 352 ASP A CA 1
ATOM 2669 C C . ASP A 1 352 ? -0.226 6.860 -12.925 1.00 85.56 352 ASP A C 1
ATOM 2671 O O . ASP A 1 352 ? -0.229 8.049 -12.608 1.00 85.56 352 ASP A O 1
ATOM 2675 N N . ASN A 1 353 ? 0.911 6.195 -13.156 1.00 87.75 353 ASN A N 1
ATOM 2676 C CA . ASN A 1 353 ? 2.254 6.760 -13.004 1.00 87.75 353 ASN A CA 1
ATOM 2677 C C . ASN A 1 353 ? 2.946 7.002 -14.354 1.00 87.75 353 ASN A C 1
ATOM 2679 O O . ASN A 1 353 ? 4.094 7.459 -14.386 1.00 87.75 353 ASN A O 1
ATOM 2683 N N . ALA A 1 354 ? 2.252 6.750 -15.468 1.00 92.25 354 ALA A N 1
ATOM 2684 C CA . ALA A 1 354 ? 2.743 6.994 -16.813 1.00 92.25 354 ALA A CA 1
ATOM 2685 C C . ALA A 1 354 ? 1.962 8.118 -17.501 1.00 92.25 354 ALA A C 1
ATOM 2687 O O . ALA A 1 354 ? 0.736 8.145 -17.507 1.00 92.25 354 ALA A O 1
ATOM 2688 N N . THR A 1 355 ? 2.673 9.015 -18.178 1.00 94.38 355 THR A N 1
ATOM 2689 C CA . THR A 1 355 ? 2.064 10.078 -18.986 1.00 94.38 355 THR A CA 1
ATOM 2690 C C . THR A 1 355 ? 2.628 10.095 -20.403 1.00 94.38 355 THR A C 1
ATOM 2692 O O . THR A 1 355 ? 3.647 9.465 -20.699 1.00 94.38 355 THR A O 1
ATOM 2695 N N . SER A 1 356 ? 1.924 10.764 -21.312 1.00 93.50 356 SER A N 1
ATOM 2696 C CA . SER A 1 356 ? 2.383 11.014 -22.676 1.00 93.50 356 SER A CA 1
ATOM 2697 C C . SER A 1 356 ? 2.649 12.499 -22.849 1.00 93.50 356 SER A C 1
ATOM 2699 O O . SER A 1 356 ? 1.834 13.329 -22.457 1.00 93.50 356 SER A O 1
ATOM 2701 N N . ALA A 1 357 ? 3.771 12.825 -23.471 1.00 93.50 357 ALA A N 1
ATOM 2702 C CA . ALA A 1 357 ? 4.208 14.189 -23.705 1.00 93.50 357 ALA A CA 1
ATOM 2703 C C . ALA A 1 357 ? 4.906 14.301 -25.065 1.00 93.50 357 ALA A C 1
ATOM 2705 O O . ALA A 1 357 ? 5.124 13.310 -25.762 1.00 93.50 357 ALA A O 1
ATOM 2706 N N . ASN A 1 358 ? 5.273 15.519 -25.438 1.00 91.00 358 ASN A N 1
ATOM 2707 C CA . ASN A 1 358 ? 6.203 15.779 -26.531 1.00 91.00 358 ASN A CA 1
ATOM 2708 C C . ASN A 1 358 ? 7.464 16.455 -25.980 1.00 91.00 358 ASN A C 1
ATOM 2710 O O . ASN A 1 358 ? 7.494 16.900 -24.831 1.00 91.00 358 ASN A O 1
ATOM 2714 N N . ILE A 1 359 ? 8.506 16.545 -26.801 1.00 90.00 359 ILE A N 1
ATOM 2715 C CA . ILE A 1 359 ? 9.769 17.174 -26.400 1.00 90.00 359 ILE A CA 1
ATOM 2716 C C . ILE A 1 359 ? 9.592 18.635 -25.955 1.00 90.00 359 ILE A C 1
ATOM 2718 O O . ILE A 1 359 ? 10.194 19.057 -24.978 1.00 90.00 359 ILE A O 1
ATOM 2722 N N . ASP A 1 360 ? 8.676 19.379 -26.573 1.00 89.38 360 ASP A N 1
ATOM 2723 C CA . ASP A 1 360 ? 8.336 20.756 -26.193 1.00 89.38 360 ASP A CA 1
ATOM 2724 C C . ASP A 1 360 ? 7.735 20.860 -24.771 1.00 89.38 360 ASP A C 1
ATOM 2726 O O . ASP A 1 360 ? 8.008 21.813 -24.045 1.00 89.38 360 ASP A O 1
ATOM 2730 N N . THR A 1 361 ? 7.011 19.835 -24.310 1.00 91.88 361 THR A N 1
ATOM 2731 C CA . THR A 1 361 ? 6.523 19.736 -22.921 1.00 91.88 361 THR A CA 1
ATOM 2732 C C . THR A 1 361 ? 7.679 19.611 -21.926 1.00 91.88 361 THR A C 1
ATOM 2734 O O . THR A 1 361 ? 7.584 20.118 -20.809 1.00 91.88 361 THR A O 1
ATOM 2737 N N . LEU A 1 362 ? 8.767 18.938 -22.319 1.00 91.44 362 LEU A N 1
ATOM 2738 C CA . LEU A 1 362 ? 9.957 18.774 -21.482 1.00 91.44 362 LEU A CA 1
ATOM 2739 C C . LEU A 1 362 ? 10.799 20.046 -21.410 1.00 91.44 362 LEU A C 1
ATOM 2741 O O . LEU A 1 362 ? 11.506 20.234 -20.427 1.00 91.44 362 LEU A O 1
ATOM 2745 N N . GLU A 1 363 ? 10.746 20.898 -22.430 1.00 90.44 363 GLU A N 1
ATOM 2746 C CA . GLU A 1 363 ? 11.558 22.113 -22.513 1.00 90.44 363 GLU A CA 1
ATOM 2747 C C . GLU A 1 363 ? 10.866 23.319 -21.854 1.00 90.44 363 GLU A C 1
ATOM 2749 O O . GLU A 1 363 ? 11.522 24.094 -21.162 1.00 90.44 363 GLU A O 1
ATOM 2754 N N . ASP A 1 364 ? 9.539 23.441 -21.961 1.00 90.62 364 ASP A N 1
ATOM 2755 C CA . ASP A 1 364 ? 8.766 24.559 -21.399 1.00 90.62 364 ASP A CA 1
ATOM 2756 C C . ASP A 1 364 ? 8.413 24.342 -19.905 1.00 90.62 364 ASP A C 1
ATOM 2758 O O . ASP A 1 364 ? 7.638 23.431 -19.587 1.00 90.62 364 ASP A O 1
ATOM 2762 N N . PRO A 1 365 ? 8.895 25.185 -18.963 1.00 90.19 365 PRO A N 1
ATOM 2763 C CA . PRO A 1 365 ? 8.586 25.070 -17.531 1.00 90.19 365 PRO A CA 1
ATOM 2764 C C . PRO A 1 365 ? 7.088 25.068 -17.190 1.00 90.19 365 PRO A C 1
ATOM 2766 O O . PRO A 1 365 ? 6.681 24.421 -16.223 1.00 90.19 365 PRO A O 1
ATOM 2769 N N . ARG A 1 366 ? 6.246 25.749 -17.979 1.00 89.38 366 ARG A N 1
ATOM 2770 C CA . ARG A 1 366 ? 4.792 25.781 -17.754 1.00 89.38 366 ARG A CA 1
ATOM 2771 C C . ARG A 1 366 ? 4.134 24.469 -18.128 1.00 89.38 366 ARG A C 1
ATOM 2773 O O . ARG A 1 366 ? 3.274 23.968 -17.408 1.00 89.38 366 ARG A O 1
ATOM 2780 N N . LYS A 1 367 ? 4.542 23.891 -19.258 1.00 90.94 367 LYS A N 1
ATOM 2781 C CA . LYS A 1 367 ? 4.019 22.600 -19.726 1.00 90.94 367 LYS A CA 1
ATOM 2782 C C . LYS A 1 367 ? 4.542 21.456 -18.862 1.00 90.94 367 LYS A C 1
ATOM 2784 O O . LYS A 1 367 ? 3.780 20.545 -18.535 1.00 90.94 367 LYS A O 1
ATOM 2789 N N . ARG A 1 368 ? 5.793 21.555 -18.399 1.00 92.12 368 ARG A N 1
ATOM 2790 C CA . ARG A 1 368 ? 6.446 20.594 -17.499 1.00 92.12 368 ARG A CA 1
ATOM 2791 C C . ARG A 1 368 ? 5.694 20.385 -16.187 1.00 92.12 368 ARG A C 1
ATOM 2793 O O . ARG A 1 368 ? 5.748 19.291 -15.636 1.00 92.12 368 ARG A O 1
ATOM 2800 N N . ALA A 1 369 ? 4.936 21.379 -15.717 1.00 87.50 369 ALA A N 1
ATOM 2801 C CA . ALA A 1 369 ? 4.090 21.237 -14.531 1.00 87.50 369 ALA A CA 1
ATOM 2802 C C . ALA A 1 369 ? 3.098 20.058 -14.638 1.00 87.50 369 ALA A C 1
ATOM 2804 O O . ALA A 1 369 ? 2.777 19.432 -13.632 1.00 87.50 369 ALA A O 1
ATOM 2805 N N . SER A 1 370 ? 2.663 19.700 -15.854 1.00 88.31 370 SER A N 1
ATOM 2806 C CA . SER A 1 370 ? 1.788 18.540 -16.094 1.00 88.31 370 SER A CA 1
ATOM 2807 C C . SER A 1 370 ? 2.467 17.177 -15.898 1.00 88.31 370 SER A C 1
ATOM 2809 O O . SER A 1 370 ? 1.782 16.161 -15.849 1.00 88.31 370 SER A O 1
ATOM 2811 N N . LEU A 1 371 ? 3.798 17.143 -15.775 1.00 90.06 371 LEU A N 1
ATOM 2812 C CA . LEU A 1 371 ? 4.594 15.921 -15.627 1.00 90.06 371 LEU A CA 1
ATOM 2813 C C . LEU A 1 371 ? 4.905 15.590 -14.161 1.00 90.06 371 LEU A C 1
ATOM 2815 O O . LEU A 1 371 ? 5.491 14.548 -13.870 1.00 90.06 371 LEU A O 1
ATOM 2819 N N . ILE A 1 372 ? 4.532 16.470 -13.229 1.00 84.94 372 ILE A N 1
ATOM 2820 C CA . ILE A 1 372 ? 4.786 16.281 -11.800 1.00 84.94 372 ILE A CA 1
ATOM 2821 C C . ILE A 1 372 ? 4.057 15.025 -11.310 1.00 84.94 372 ILE A C 1
ATOM 2823 O O . ILE A 1 372 ? 2.853 14.878 -11.494 1.00 84.94 372 ILE A O 1
ATOM 2827 N N . GLY A 1 373 ? 4.797 14.146 -10.633 1.00 80.94 373 GLY A N 1
ATOM 2828 C CA . GLY A 1 373 ? 4.258 12.937 -10.005 1.00 80.94 373 GLY A CA 1
ATOM 2829 C C . GLY A 1 373 ? 4.308 11.675 -10.870 1.00 80.94 373 GLY A C 1
ATOM 2830 O O . GLY A 1 373 ? 4.109 10.593 -10.328 1.00 80.94 373 GLY A O 1
ATOM 2831 N N . PHE A 1 374 ? 4.634 11.780 -12.161 1.00 87.88 374 PHE A N 1
ATOM 2832 C CA . PHE A 1 374 ? 4.783 10.620 -13.046 1.00 87.88 374 PHE A CA 1
ATOM 2833 C C . PHE A 1 374 ? 6.205 10.037 -12.985 1.00 87.88 374 PHE A C 1
ATOM 2835 O O . PHE A 1 374 ? 7.185 10.780 -12.921 1.00 87.88 374 PHE A O 1
ATOM 2842 N N . SER A 1 375 ? 6.327 8.705 -13.025 1.00 88.81 375 SER A N 1
ATOM 2843 C CA . SER A 1 375 ? 7.614 7.988 -13.086 1.00 88.81 375 SER A CA 1
ATOM 2844 C C . SER A 1 375 ? 8.030 7.624 -14.513 1.00 88.81 375 SER A C 1
ATOM 2846 O O . SER A 1 375 ? 9.213 7.410 -14.768 1.00 88.81 375 SER A O 1
ATOM 2848 N N . LEU A 1 376 ? 7.080 7.577 -15.453 1.00 93.56 376 LEU A N 1
ATOM 2849 C CA . LEU A 1 376 ? 7.337 7.298 -16.864 1.00 93.56 376 LEU A CA 1
ATOM 2850 C C . LEU A 1 376 ? 6.720 8.381 -17.752 1.00 93.56 376 LEU A C 1
ATOM 2852 O O . LEU A 1 376 ? 5.508 8.588 -17.754 1.00 93.56 376 LEU A O 1
ATOM 2856 N N . ILE A 1 377 ? 7.550 9.024 -18.572 1.00 94.88 377 ILE A N 1
ATOM 2857 C CA . ILE A 1 377 ? 7.105 9.987 -19.582 1.00 94.88 377 ILE A CA 1
ATOM 2858 C C . ILE A 1 377 ? 7.366 9.378 -20.958 1.00 94.88 377 ILE A C 1
ATOM 2860 O O . ILE A 1 377 ? 8.506 9.093 -21.320 1.00 94.88 377 ILE A O 1
ATOM 2864 N N . ARG A 1 378 ? 6.300 9.157 -21.727 1.00 94.56 378 ARG A N 1
ATOM 2865 C CA . ARG A 1 378 ? 6.371 8.596 -23.080 1.00 94.56 378 ARG A CA 1
ATOM 2866 C C . ARG A 1 378 ? 6.315 9.712 -24.106 1.00 94.56 378 ARG A C 1
ATOM 2868 O O . ARG A 1 378 ? 5.455 10.584 -24.020 1.00 94.56 378 ARG A O 1
ATOM 2875 N N . LEU A 1 379 ? 7.204 9.649 -25.087 1.00 93.31 379 LEU A N 1
ATOM 2876 C CA . LEU A 1 379 ? 7.244 10.575 -26.214 1.00 93.31 379 LEU A CA 1
ATOM 2877 C C . LEU A 1 379 ? 6.952 9.784 -27.499 1.00 93.31 379 LEU A C 1
ATOM 2879 O O . LEU A 1 379 ? 7.890 9.396 -28.196 1.00 93.31 379 LEU A O 1
ATOM 2883 N N . PRO A 1 380 ? 5.676 9.456 -27.789 1.00 88.69 380 PRO A N 1
ATOM 2884 C CA . PRO A 1 380 ? 5.325 8.735 -29.009 1.00 88.69 380 PRO A CA 1
ATOM 2885 C C . PRO A 1 380 ? 5.601 9.607 -30.238 1.00 88.69 380 PRO A C 1
ATOM 2887 O O . PRO A 1 380 ? 5.416 10.820 -30.171 1.00 88.69 380 PRO A O 1
ATOM 2890 N N . ASP A 1 381 ? 6.054 8.982 -31.329 1.00 80.62 381 ASP A N 1
ATOM 2891 C CA . ASP A 1 381 ? 6.180 9.560 -32.677 1.00 80.62 381 ASP A CA 1
ATOM 2892 C C . ASP A 1 381 ? 6.595 11.041 -32.697 1.00 80.62 381 ASP A C 1
ATOM 2894 O O . ASP A 1 381 ? 5.814 11.935 -33.019 1.00 80.62 381 ASP A O 1
ATOM 2898 N N . GLN A 1 382 ? 7.846 11.311 -32.313 1.00 78.88 382 GLN A N 1
ATOM 2899 C CA . GLN A 1 382 ? 8.379 12.670 -32.346 1.00 78.88 382 GLN A CA 1
ATOM 2900 C C . GLN A 1 382 ? 8.714 13.080 -33.783 1.00 78.88 382 GLN A C 1
ATOM 2902 O O . GLN A 1 382 ? 9.498 12.422 -34.472 1.00 78.88 382 GLN A O 1
ATOM 2907 N N . GLU A 1 383 ? 8.139 14.199 -34.223 1.00 77.75 383 GLU A N 1
ATOM 2908 C CA . GLU A 1 383 ? 8.573 14.870 -35.445 1.00 77.75 383 GLU A CA 1
ATOM 2909 C C . GLU A 1 383 ? 10.016 15.370 -35.308 1.00 77.75 383 GLU A C 1
ATOM 2911 O O . GLU A 1 383 ? 10.584 15.444 -34.214 1.00 77.75 383 GLU A O 1
ATOM 2916 N N . LYS A 1 384 ? 10.627 15.736 -36.440 1.00 78.06 384 LYS A N 1
ATOM 2917 C CA . LYS A 1 384 ? 11.971 16.310 -36.441 1.00 78.06 384 LYS A CA 1
ATOM 2918 C C . LYS A 1 384 ? 11.989 17.560 -35.561 1.00 78.06 384 LYS A C 1
ATOM 2920 O O . LYS A 1 384 ? 11.400 18.579 -35.908 1.00 78.06 384 LYS A O 1
ATOM 2925 N N . TRP A 1 385 ? 12.718 17.481 -34.458 1.00 79.94 385 TRP A N 1
ATOM 2926 C CA . TRP A 1 385 ? 12.849 18.564 -33.497 1.00 79.94 385 TRP A CA 1
ATOM 2927 C C . TRP A 1 385 ? 14.259 19.161 -33.519 1.00 79.94 385 TRP A C 1
ATOM 2929 O O . TRP A 1 385 ? 15.242 18.460 -33.768 1.00 79.94 385 TRP A O 1
ATOM 2939 N N . SER A 1 386 ? 14.356 20.466 -33.265 1.00 77.44 386 SER A N 1
ATOM 2940 C CA . SER A 1 386 ? 15.619 21.196 -33.148 1.00 77.44 386 SER A CA 1
ATOM 2941 C C . SER A 1 386 ? 15.602 22.096 -31.915 1.00 77.44 386 SER A C 1
ATOM 2943 O O . SER A 1 386 ? 14.757 22.984 -31.816 1.00 77.44 386 SER A O 1
ATOM 2945 N N . GLY A 1 387 ? 16.567 21.896 -31.023 1.00 82.50 387 GLY A N 1
ATOM 2946 C CA . GLY A 1 387 ? 16.811 22.684 -29.817 1.00 82.50 387 GLY A CA 1
ATOM 2947 C C . GLY A 1 387 ? 18.044 22.146 -29.082 1.00 82.50 387 GLY A C 1
ATOM 2948 O O . GLY A 1 387 ? 18.686 21.207 -29.556 1.00 82.50 387 GLY A O 1
ATOM 2949 N N . ASP A 1 388 ? 18.408 22.742 -27.949 1.00 83.81 388 ASP A N 1
ATOM 2950 C CA . ASP A 1 388 ? 19.598 22.349 -27.169 1.00 83.81 388 ASP A CA 1
ATOM 2951 C C . ASP A 1 388 ? 19.380 21.098 -26.285 1.00 83.81 388 ASP A C 1
ATOM 2953 O O . ASP A 1 388 ? 20.344 20.454 -25.839 1.00 83.81 388 ASP A O 1
ATOM 2957 N N . GLY A 1 389 ? 18.111 20.731 -26.084 1.00 85.94 389 GLY A N 1
ATOM 2958 C CA . GLY A 1 389 ? 17.652 19.579 -25.310 1.00 85.94 389 GLY A CA 1
ATOM 2959 C C . GLY A 1 389 ? 17.937 19.740 -23.824 1.00 85.94 389 GLY A C 1
ATOM 2960 O O . GLY A 1 389 ? 18.186 18.741 -23.147 1.00 85.94 389 GLY A O 1
ATOM 2961 N N . ALA A 1 390 ? 18.025 20.981 -23.338 1.00 88.38 390 ALA A N 1
ATOM 2962 C CA . ALA A 1 390 ? 18.401 21.275 -21.964 1.00 88.38 390 ALA A CA 1
ATOM 2963 C C . ALA A 1 390 ? 17.388 20.699 -20.967 1.00 88.38 390 ALA A C 1
ATOM 2965 O O . ALA A 1 390 ? 17.783 20.088 -19.974 1.00 88.38 390 ALA A O 1
ATOM 2966 N N . GLY A 1 391 ? 16.092 20.832 -21.252 1.00 89.31 391 GLY A N 1
ATOM 2967 C CA . GLY A 1 391 ? 15.010 20.279 -20.449 1.00 89.31 391 GLY A CA 1
ATOM 2968 C C . GLY A 1 391 ? 15.061 18.758 -20.372 1.00 89.31 391 GLY A C 1
ATOM 2969 O O . GLY A 1 391 ? 15.061 18.219 -19.264 1.00 89.31 391 GLY A O 1
ATOM 2970 N N . LEU A 1 392 ? 15.172 18.078 -21.518 1.00 89.81 392 LEU A N 1
ATOM 2971 C CA . LEU A 1 392 ? 15.334 16.621 -21.571 1.00 89.81 392 LEU A CA 1
ATOM 2972 C C . LEU A 1 392 ? 16.562 16.172 -20.768 1.00 89.81 392 LEU A C 1
ATOM 2974 O O . LEU A 1 392 ? 16.426 15.323 -19.890 1.00 89.81 392 LEU A O 1
ATOM 2978 N N . LYS A 1 393 ? 17.734 16.773 -21.020 1.00 89.62 393 LYS A N 1
ATOM 2979 C CA . LYS A 1 393 ? 18.988 16.430 -20.329 1.00 89.62 393 LYS A CA 1
ATOM 2980 C C . LYS A 1 393 ? 18.887 16.617 -18.822 1.00 89.62 393 LYS A C 1
ATOM 2982 O O . LYS A 1 393 ? 19.321 15.731 -18.098 1.00 89.62 393 LYS A O 1
ATOM 2987 N N . ALA A 1 394 ? 18.299 17.719 -18.360 1.00 90.19 394 ALA A N 1
ATOM 2988 C CA . ALA A 1 394 ? 18.140 17.994 -16.936 1.00 90.19 394 ALA A CA 1
ATOM 2989 C C . ALA A 1 394 ? 17.220 16.962 -16.262 1.00 90.19 394 ALA A C 1
ATOM 2991 O O . ALA A 1 394 ? 17.568 16.405 -15.223 1.00 90.19 394 ALA A O 1
ATOM 2992 N N . ILE A 1 395 ? 16.081 16.636 -16.890 1.00 90.31 395 ILE A N 1
ATOM 2993 C CA . ILE A 1 395 ? 15.147 15.622 -16.374 1.00 90.31 395 ILE A CA 1
ATOM 2994 C C . ILE A 1 395 ? 15.832 14.256 -16.302 1.00 90.31 395 ILE A C 1
ATOM 2996 O O . ILE A 1 395 ? 15.784 13.591 -15.269 1.00 90.31 395 ILE A O 1
ATOM 3000 N N . THR A 1 396 ? 16.487 13.835 -17.385 1.00 90.12 396 THR A N 1
ATOM 3001 C CA . THR A 1 396 ? 17.125 12.516 -17.447 1.00 90.12 396 THR A CA 1
ATOM 3002 C C . THR A 1 396 ? 18.397 12.455 -16.614 1.00 90.12 396 THR A C 1
ATOM 3004 O O . THR A 1 396 ? 18.732 11.391 -16.123 1.00 90.12 396 THR A O 1
ATOM 3007 N N . GLY A 1 397 ? 19.092 13.577 -16.420 1.00 87.56 397 GLY A N 1
ATOM 3008 C CA . GLY A 1 397 ? 20.295 13.694 -15.594 1.00 87.56 397 GLY A CA 1
ATOM 3009 C C . GLY A 1 397 ? 20.013 13.715 -14.090 1.00 87.56 397 GLY A C 1
ATOM 3010 O O . GLY A 1 397 ? 20.938 13.553 -13.295 1.00 87.56 397 GLY A O 1
ATOM 3011 N N . GLY A 1 398 ? 18.747 13.858 -13.685 1.00 84.00 398 GLY A N 1
ATOM 3012 C CA . GLY A 1 398 ? 18.352 13.957 -12.280 1.00 84.00 398 GLY A CA 1
ATOM 3013 C C . GLY A 1 398 ? 18.575 15.344 -11.671 1.00 84.00 398 GLY A C 1
ATOM 3014 O O . GLY A 1 398 ? 18.596 15.466 -10.445 1.00 84.00 398 GLY A O 1
ATOM 3015 N N . ASP A 1 399 ? 18.734 16.371 -12.507 1.00 85.75 399 ASP A N 1
ATOM 3016 C CA . ASP A 1 399 ? 18.855 17.757 -12.066 1.00 85.75 399 ASP A CA 1
ATOM 3017 C C . ASP A 1 399 ? 17.502 18.294 -11.580 1.00 85.75 399 ASP A C 1
ATOM 3019 O O . ASP A 1 399 ? 16.429 17.886 -12.036 1.00 85.75 399 ASP A O 1
ATOM 3023 N N . ALA A 1 400 ? 17.543 19.260 -10.661 1.00 84.75 400 ALA A N 1
ATOM 3024 C CA . ALA A 1 400 ? 16.347 20.004 -10.293 1.00 84.75 400 ALA A CA 1
ATOM 3025 C C . ALA A 1 400 ? 15.878 20.846 -11.490 1.00 84.75 400 ALA A C 1
ATOM 3027 O O . ALA A 1 400 ? 16.640 21.637 -12.046 1.00 84.75 400 ALA A O 1
ATOM 3028 N N . VAL A 1 401 ? 14.610 20.694 -11.864 1.00 88.44 401 VAL A N 1
ATOM 3029 C CA . VAL A 1 401 ? 14.003 21.400 -12.996 1.00 88.44 401 VAL A CA 1
ATOM 3030 C C . VAL A 1 401 ? 12.941 22.375 -12.514 1.00 88.44 401 VAL A C 1
ATOM 3032 O O . VAL A 1 401 ? 12.164 22.064 -11.611 1.00 88.44 401 VAL A O 1
ATOM 3035 N N . SER A 1 402 ? 12.898 23.562 -13.117 1.00 85.62 402 SER A N 1
ATOM 3036 C CA . SER A 1 402 ? 11.860 24.542 -12.818 1.00 85.62 402 SER A CA 1
ATOM 3037 C C . SER A 1 402 ? 10.519 24.117 -13.415 1.00 85.62 402 SER A C 1
ATOM 3039 O O . SER A 1 402 ? 10.437 23.574 -14.520 1.00 85.62 402 SER A O 1
ATOM 3041 N N . VAL A 1 403 ? 9.458 24.392 -12.666 1.00 85.88 403 VAL A N 1
ATOM 3042 C CA . VAL A 1 403 ? 8.066 24.241 -13.090 1.00 85.88 403 VAL A CA 1
ATOM 3043 C C . VAL A 1 403 ? 7.330 25.539 -12.768 1.00 85.88 403 VAL A C 1
ATOM 3045 O O . VAL A 1 403 ? 7.581 26.135 -11.723 1.00 85.88 403 VAL A O 1
ATOM 3048 N N . ASP A 1 404 ? 6.459 25.982 -13.672 1.00 84.81 404 ASP A N 1
ATOM 3049 C CA . ASP A 1 404 ? 5.616 27.183 -13.529 1.00 84.81 404 ASP A CA 1
ATOM 3050 C C . ASP A 1 404 ? 4.141 26.741 -13.621 1.00 84.81 404 ASP A C 1
ATOM 3052 O O . ASP A 1 404 ? 3.556 26.735 -14.713 1.00 84.81 404 ASP A O 1
ATOM 3056 N N . PRO A 1 405 ? 3.555 26.223 -12.521 1.00 74.75 405 PRO A N 1
ATOM 3057 C CA . PRO A 1 405 ? 2.185 25.742 -12.523 1.00 74.75 405 PRO A CA 1
ATOM 3058 C C . PRO A 1 405 ? 1.240 26.913 -12.765 1.00 74.75 405 PRO A C 1
ATOM 3060 O O . PRO A 1 405 ? 1.318 27.952 -12.119 1.00 74.75 405 PRO A O 1
ATOM 3063 N N . LYS A 1 406 ? 0.282 26.743 -13.676 1.00 63.62 406 LYS A N 1
ATOM 3064 C CA . LYS A 1 406 ? -0.714 27.784 -13.932 1.00 63.62 406 LYS A CA 1
ATOM 3065 C C . LYS A 1 406 ? -1.441 28.119 -12.616 1.00 63.62 406 LYS A C 1
ATOM 3067 O O . LYS A 1 406 ? -2.123 27.252 -12.074 1.00 63.62 406 LYS A O 1
ATOM 3072 N N . TYR A 1 407 ? -1.334 29.373 -12.169 1.00 55.94 407 TYR A N 1
ATOM 3073 C CA . TYR A 1 407 ? -1.967 29.921 -10.954 1.00 55.94 407 TYR A CA 1
ATOM 3074 C C . TYR A 1 407 ? -1.298 29.582 -9.601 1.00 55.94 407 TYR A C 1
ATOM 3076 O O . TYR A 1 407 ? -1.965 29.688 -8.570 1.00 55.94 407 TYR A O 1
ATOM 3084 N N . GLN A 1 408 ? -0.010 29.229 -9.588 1.00 53.84 408 GLN A N 1
ATOM 3085 C CA . GLN A 1 408 ? 0.864 29.204 -8.400 1.00 53.84 408 GLN A CA 1
ATOM 3086 C C . GLN A 1 408 ? 2.128 30.008 -8.689 1.00 53.84 408 GLN A C 1
ATOM 3088 O O . GLN A 1 408 ? 2.683 30.572 -7.721 1.00 53.84 408 GLN A O 1
#

InterPro domains:
  IPR006171 TOPRIM domain [PF13362] (41-132)
  IPR006171 TOPRIM domain [PS50880] (39-130)
  IPR006171 TOPRIM domain [SM00493] (39-114)
  IPR014818 Bacteriophage/plasmid primase, P4, C-terminal [PF08706] (210-298)
  IPR014818 Bacteriophage/plasmid primase, P4, C-terminal [SM00885] (167-294)
  IPR027417 P-loop containing nucleoside triphosphate hydrolase [G3DSA:3.40.50.300] (286-408)
  IPR027417 P-loop containing nucleoside triphosphate hydrolase [SSF52540] (262-408)
  IPR034154 Archaeal primase DnaG/twinkle-like, TOPRIM domain [cd01029] (39-117)
  IPR051620 ORF904-like, C-terminal domain [PTHR35372] (242-408)

Secondary structure (DSSP, 8-state):
-------EEE-TT--EEEPTT---TT--EEE--S----SEEEEESSHHHHHHHHHHH---EEE-SSHHHHHHHHHHHHHH-TTSEEEEE--B-TTSHHHHHHHHHHHTTT-EEE--SSSB-HHHHHHHH-HHHHHHHHHHHTSPPPPPHHHHS-HHHHHHS-HHHHHHHHHHHHGGGEEE-TTS--EEEEETTEEEEPPHHHHHHHHHHHHHHTT----HHHHHHHHHHHHTTSPBPPPPPTTEEEETTEEEETTT--EE---GGG-----BSS---PPPTT--HHHHSHHHHHHHHHHTTT-HHHHHHHHHHHHHHHTT-GGG---------TTSSHHHHHHHHHHHH-GGGEEE--HHHHH-HHHHGGGTT-SEEE--S-----S--HHHHHHHHT-------TT-

Radius of gyration: 26.84 Å; chains: 1; bounding box: 46×72×72 Å